Protein AF-0000000078273099 (afdb_homodimer)

Foldseek 3Di:
DDDPDDCPPDPPPPDPDDPDDDPPPPPPDPPQPPPPPPPVPDPPDCPPPPPPCPVPPVVVVVVVLVVLVVLLVVLVVVLVVLVVVADDPDDPLVVVCCVVQVWDKDDDFPAFKIWTWHDDDQKIKIKMWGLCQVVVVVVVVVVVVSSVVVVCVVVVVVPPDDPDDPDCPVVPPVVPLPFTKTWMKMWMDGPPDQKIWIFTWIDHPLDIDGPFIDIDGNVCCLLVDPDPSNVVVCVVDDRHDDLVPDDPVVNVVVVVVCVVSVNGSVVVVSVSVVSVSSVSVNVSVVSVVSSVVSVD/DDDDDDDDDDPPPPDPPPPDDDPPPPDPDPPPPPVPPCPVPPPDPDDPPPPVCPVVPVVVVVVVLVVLVVLLVVLVVVLVVLVVVADDPDDPLQVVCCVVQVWDKDDDFPAFKIWTWHDDDQKIKIKMWGLCQVVVVVVVVVVVVVVVVVVCVVVVVVPPDPPDDPDDPVPPPVCPLPFTKTWMKMWMDGPPDQKIWIFTWIDHPLRIDTPFIDIDGNVCCLCVDPDPSVVVVCVPDDRHDDLVPDDPVVNVVVVVVCVVSVNGSVVVVSVSVVSVSSVSVNVSVVSVVVSVVSVD

Nearest PDB structures (foldseek):
  1yqf-assembly2_E  TM=8.735E-01  e=5.473E-12  Leishmania major
  3jv1-assembly1_A  TM=8.418E-01  e=8.823E-12  Trypanosoma brucei
  1yqf-assembly1_B  TM=8.781E-01  e=2.652E-10  Leishmania major
  7pkq-assembly1_N  TM=7.919E-01  e=7.074E-09  Chlamydomonas reinhardtii
  4l9c-assembly1_A  TM=5.088E-01  e=1.321E+00  Homo sapiens

InterPro domains:
  IPR003428 Mitochondrial glycoprotein [PF02330] (75-294)
  IPR003428 Mitochondrial glycoprotein [PTHR10826] (38-294)
  IPR036561 Mitochondrial glycoprotein superfamily [G3DSA:3.10.280.10] (59-294)
  IPR036561 Mitochondrial glycoprotein superfamily [SSF54529] (67-294)

Sequence (592 aa):
MNPVARLVSKRVGLKPTVFSGIKNGFLAAPKSTMVASKWLKTPVSNANTSRNFSTSVVGLEGGKQKVEKELLRILKAEIEYEKEGLPVGEEEFITSFKEKTGFDIVDKVGENEVELVKLTGDEMIKVRFSINDIFDQQLQEEHTEKFEDYMEEEEGQNKQKQEQEEETTEQEEEEGMDNFDVNFVVTITKENSPITLYFDLIAEDGLIGFKRIMTFDKNKKTALQQSVEGEFARGTSYFGPVYGQLSEDLKDNIDEYLESRGIDSSLVYFIQDYIEFKEQNEYYSWLNNFKTFFSNMNPVARLVSKRVGLKPTVFSGIKNGFLAAPKSTMVASKWLKTPVSNANTSRNFSTSVVGLEGGKQKVEKELLRILKAEIEYEKEGLPVGEEEFITSFKEKTGFDIVDKVGENEVELVKLTGDEMIKVRFSINDIFDQQLQEEHTEKFEDYMEEEEGQNKQKQEQEEETTEQEEEEGMDNFDVNFVVTITKENSPITLYFDLIAEDGLIGFKRIMTFDKNKKTALQQSVEGEFARGTSYFGPVYGQLSEDLKDNIDEYLESRGIDSSLVYFIQDYIEFKEQNEYYSWLNNFKTFFSN

Structure (mmCIF, N/CA/C/O backbone):
data_AF-0000000078273099-model_v1
#
loop_
_entity.id
_entity.type
_entity.pdbx_description
1 polymer 'Mitochondrial acidic protein MAM33'
#
loop_
_atom_site.group_PDB
_atom_site.id
_atom_site.type_symbol
_atom_site.label_atom_id
_atom_site.label_alt_id
_atom_site.label_comp_id
_atom_site.label_asym_id
_atom_site.label_entity_id
_atom_site.label_seq_id
_atom_site.pdbx_PDB_ins_code
_atom_site.Cartn_x
_atom_site.Cartn_y
_atom_site.Cartn_z
_atom_site.occupancy
_atom_site.B_iso_or_equiv
_atom_site.auth_seq_id
_atom_site.auth_comp_id
_atom_site.auth_asym_id
_atom_site.auth_atom_id
_atom_site.pdbx_PDB_model_num
ATOM 1 N N . MET A 1 1 ? 59.156 -22.016 -41.938 1 21.97 1 MET A N 1
ATOM 2 C CA . MET A 1 1 ? 59.469 -20.625 -42.281 1 21.97 1 MET A CA 1
ATOM 3 C C . MET A 1 1 ? 58.219 -19.828 -42.531 1 21.97 1 MET A C 1
ATOM 5 O O . MET A 1 1 ? 58.281 -18.609 -42.781 1 21.97 1 MET A O 1
ATOM 9 N N . ASN A 1 2 ? 57 -20.422 -42.906 1 24.53 2 ASN A N 1
ATOM 10 C CA . ASN A 1 2 ? 56.125 -19.766 -43.844 1 24.53 2 ASN A CA 1
ATOM 11 C C . ASN A 1 2 ? 55.469 -18.516 -43.25 1 24.53 2 ASN A C 1
ATOM 13 O O . ASN A 1 2 ? 54.875 -18.562 -42.188 1 24.53 2 ASN A O 1
ATOM 17 N N . PRO A 1 3 ? 55.875 -17.297 -43.75 1 25.3 3 PRO A N 1
ATOM 18 C CA . PRO A 1 3 ? 55.594 -15.914 -43.344 1 25.3 3 PRO A CA 1
ATOM 19 C C . PRO A 1 3 ? 54.125 -15.547 -43.406 1 25.3 3 PRO A C 1
ATOM 21 O O . PRO A 1 3 ? 53.5 -15.758 -44.438 1 25.3 3 PRO A O 1
ATOM 24 N N . VAL A 1 4 ? 53.344 -15.883 -42.375 1 26.5 4 VAL A N 1
ATOM 25 C CA . VAL A 1 4 ? 51.906 -15.742 -42.25 1 26.5 4 VAL A CA 1
ATOM 26 C C . VAL A 1 4 ? 51.5 -14.305 -42.562 1 26.5 4 VAL A C 1
ATOM 28 O O . VAL A 1 4 ? 52.062 -13.352 -42.031 1 26.5 4 VAL A O 1
ATOM 31 N N . ALA A 1 5 ? 50.938 -14.125 -43.781 1 23.75 5 ALA A N 1
ATOM 32 C CA . ALA A 1 5 ? 50.5 -13.008 -44.594 1 23.75 5 ALA A CA 1
ATOM 33 C C . ALA A 1 5 ? 49.75 -11.969 -43.75 1 23.75 5 ALA A C 1
ATOM 35 O O . ALA A 1 5 ? 49.219 -12.297 -42.719 1 23.75 5 ALA A O 1
ATOM 36 N N . ARG A 1 6 ? 49.719 -10.625 -44.094 1 21.59 6 ARG A N 1
ATOM 37 C CA . ARG A 1 6 ? 49.75 -9.188 -43.844 1 21.59 6 ARG A CA 1
ATOM 38 C C . ARG A 1 6 ? 48.312 -8.656 -43.625 1 21.59 6 ARG A C 1
ATOM 40 O O . ARG A 1 6 ? 48.156 -7.473 -43.312 1 21.59 6 ARG A O 1
ATOM 47 N N . LEU A 1 7 ? 47.188 -9.453 -43.875 1 22.88 7 LEU A N 1
ATOM 48 C CA . LEU A 1 7 ? 46.125 -8.648 -44.469 1 22.88 7 LEU A CA 1
ATOM 49 C C . LEU A 1 7 ? 45.594 -7.602 -43.5 1 22.88 7 LEU A C 1
ATOM 51 O O . LEU A 1 7 ? 45.094 -7.949 -42.438 1 22.88 7 LEU A O 1
ATOM 55 N N . VAL A 1 8 ? 46.156 -6.367 -43.406 1 21.7 8 VAL A N 1
ATOM 56 C CA . VAL A 1 8 ? 45.969 -5.188 -42.594 1 21.7 8 VAL A CA 1
ATOM 57 C C . VAL A 1 8 ? 44.562 -4.605 -42.844 1 21.7 8 VAL A C 1
ATOM 59 O O . VAL A 1 8 ? 44.312 -4.082 -43.906 1 21.7 8 VAL A O 1
ATOM 62 N N . SER A 1 9 ? 43.531 -5.426 -42.75 1 19.56 9 SER A N 1
ATOM 63 C CA . SER A 1 9 ? 42.219 -4.91 -43.188 1 19.56 9 SER A CA 1
ATOM 64 C C . SER A 1 9 ? 41.906 -3.582 -42.5 1 19.56 9 SER A C 1
ATOM 66 O O . SER A 1 9 ? 42.156 -3.414 -41.312 1 19.56 9 SER A O 1
ATOM 68 N N . LYS A 1 10 ? 41.938 -2.484 -43.281 1 20.89 10 LYS A N 1
ATOM 69 C CA . LYS A 1 10 ? 41.688 -1.061 -43.094 1 20.89 10 LYS A CA 1
ATOM 70 C C . LYS A 1 10 ? 40.344 -0.831 -42.406 1 20.89 10 LYS A C 1
ATOM 72 O O . LYS A 1 10 ? 39.312 -1.364 -42.844 1 20.89 10 LYS A O 1
ATOM 77 N N . ARG A 1 11 ? 40.281 -0.526 -41.094 1 20.67 11 ARG A N 1
ATOM 78 C CA . ARG A 1 11 ? 39.25 -0.231 -40.094 1 20.67 11 ARG A CA 1
ATOM 79 C C . ARG A 1 11 ? 38.344 0.905 -40.594 1 20.67 11 ARG A C 1
ATOM 81 O O . ARG A 1 11 ? 38.781 2.041 -40.75 1 20.67 11 ARG A O 1
ATOM 88 N N . VAL A 1 12 ? 37.594 0.647 -41.688 1 22.41 12 VAL A N 1
ATOM 89 C CA . VAL A 1 12 ? 36.688 1.668 -42.25 1 22.41 12 VAL A CA 1
ATOM 90 C C . VAL A 1 12 ? 35.875 2.307 -41.125 1 22.41 12 VAL A C 1
ATOM 92 O O . VAL A 1 12 ? 35.344 1.607 -40.281 1 22.41 12 VAL A O 1
ATOM 95 N N . GLY A 1 13 ? 36.094 3.57 -40.75 1 22.09 13 GLY A N 1
ATOM 96 C CA . GLY A 1 13 ? 35.688 4.59 -39.812 1 22.09 13 GLY A CA 1
ATOM 97 C C . GLY A 1 13 ? 34.219 4.902 -39.844 1 22.09 13 GLY A C 1
ATOM 98 O O . GLY A 1 13 ? 33.812 5.973 -40.281 1 22.09 13 GLY A O 1
ATOM 99 N N . LEU A 1 14 ? 33.312 3.875 -40 1 20.95 14 LEU A N 1
ATOM 100 C CA . LEU A 1 14 ? 31.953 4.285 -40.312 1 20.95 14 LEU A CA 1
ATOM 101 C C . LEU A 1 14 ? 31.391 5.195 -39.219 1 20.95 14 LEU A C 1
ATOM 103 O O . LEU A 1 14 ? 31.562 4.91 -38.031 1 20.95 14 LEU A O 1
ATOM 107 N N . LYS A 1 15 ? 31.078 6.477 -39.594 1 22.2 15 LYS A N 1
ATOM 108 C CA . LYS A 1 15 ? 30.625 7.676 -38.906 1 22.2 15 LYS A CA 1
ATOM 109 C C . LYS A 1 15 ? 29.281 7.438 -38.219 1 22.2 15 LYS A C 1
ATOM 111 O O . LYS A 1 15 ? 28.297 7.066 -38.844 1 22.2 15 LYS A O 1
ATOM 116 N N . PRO A 1 16 ? 29.219 6.906 -36.938 1 21.77 16 PRO A N 1
ATOM 117 C CA . PRO A 1 16 ? 27.906 6.555 -36.375 1 21.77 16 PRO A CA 1
ATOM 118 C C . PRO A 1 16 ? 26.953 7.746 -36.312 1 21.77 16 PRO A C 1
ATOM 120 O O . PRO A 1 16 ? 27.391 8.875 -36.094 1 21.77 16 PRO A O 1
ATOM 123 N N . THR A 1 17 ? 25.906 7.785 -37.219 1 21.72 17 THR A N 1
ATOM 124 C CA . THR A 1 17 ? 24.812 8.75 -37.344 1 21.72 17 THR A CA 1
ATOM 125 C C . THR A 1 17 ? 24.125 8.961 -36 1 21.72 17 THR A C 1
ATOM 127 O O . THR A 1 17 ? 23.906 8.008 -35.25 1 21.72 17 THR A O 1
ATOM 130 N N . VAL A 1 18 ? 24.094 10.195 -35.469 1 21.73 18 VAL A N 1
ATOM 131 C CA . VAL A 1 18 ? 23.703 10.914 -34.25 1 21.73 18 VAL A CA 1
ATOM 132 C C . VAL A 1 18 ? 22.203 10.758 -34 1 21.73 18 VAL A C 1
ATOM 134 O O . VAL A 1 18 ? 21.391 10.992 -34.906 1 21.73 18 VAL A O 1
ATOM 137 N N . PHE A 1 19 ? 21.812 9.633 -33.25 1 20.78 19 PHE A N 1
ATOM 138 C CA . PHE A 1 19 ? 20.469 9.273 -32.812 1 20.78 19 PHE A CA 1
ATOM 139 C C . PHE A 1 19 ? 19.781 10.438 -32.125 1 20.78 19 PHE A C 1
ATOM 141 O O . PHE A 1 19 ? 20.375 11.086 -31.266 1 20.78 19 PHE A O 1
ATOM 148 N N . SER A 1 20 ? 18.688 10.984 -32.781 1 21.28 20 SER A N 1
ATOM 149 C CA . SER A 1 20 ? 17.75 12.094 -32.562 1 21.28 20 SER A CA 1
ATOM 150 C C . SER A 1 20 ? 17.125 12.016 -31.172 1 21.28 20 SER A C 1
ATOM 152 O O . SER A 1 20 ? 17.047 10.938 -30.578 1 21.28 20 SER A O 1
ATOM 154 N N . GLY A 1 21 ? 16.984 13.188 -30.422 1 21.17 21 GLY A N 1
ATOM 155 C CA . GLY A 1 21 ? 16.625 13.781 -29.156 1 21.17 21 GLY A CA 1
ATOM 156 C C . GLY A 1 21 ? 15.203 13.469 -28.719 1 21.17 21 GLY A C 1
ATOM 157 O O . GLY A 1 21 ? 14.258 13.703 -29.469 1 21.17 21 GLY A O 1
ATOM 158 N N . ILE A 1 22 ? 15.016 12.305 -28.062 1 20.55 22 ILE A N 1
ATOM 159 C CA . ILE A 1 22 ? 13.75 11.828 -27.516 1 20.55 22 ILE A CA 1
ATOM 160 C C . ILE A 1 22 ? 13.125 12.906 -26.641 1 20.55 22 ILE A C 1
ATOM 162 O O . ILE A 1 22 ? 13.734 13.352 -25.656 1 20.55 22 ILE A O 1
ATOM 166 N N . LYS A 1 23 ? 12.164 13.711 -27.156 1 21.05 23 LYS A N 1
ATOM 167 C CA . LYS A 1 23 ? 11.344 14.766 -26.562 1 21.05 23 LYS A CA 1
ATOM 168 C C . LYS A 1 23 ? 10.586 14.25 -25.344 1 21.05 23 LYS A C 1
ATOM 170 O O . LYS A 1 23 ? 10.039 13.148 -25.375 1 21.05 23 LYS A O 1
ATOM 175 N N . ASN A 1 24 ? 11.086 14.594 -24.141 1 21.89 24 ASN A N 1
ATOM 176 C CA . ASN A 1 24 ? 10.555 14.438 -22.781 1 21.89 24 ASN A CA 1
ATOM 177 C C . ASN A 1 24 ? 9.086 14.836 -22.719 1 21.89 24 ASN A C 1
ATOM 179 O O . ASN A 1 24 ? 8.742 16 -22.906 1 21.89 24 ASN A O 1
ATOM 183 N N . GLY A 1 25 ? 8.203 14.125 -23.406 1 21.41 25 GLY A N 1
ATOM 184 C CA . GLY A 1 25 ? 6.797 14.484 -23.328 1 21.41 25 GLY A CA 1
ATOM 185 C C . GLY A 1 25 ? 6.293 14.633 -21.906 1 21.41 25 GLY A C 1
ATOM 186 O O . GLY A 1 25 ? 6.395 13.695 -21.109 1 21.41 25 GLY A O 1
ATOM 187 N N . PHE A 1 26 ? 6.543 15.773 -21.297 1 22.8 26 PHE A N 1
ATOM 188 C CA . PHE A 1 26 ? 6.062 16.203 -19.984 1 22.8 26 PHE A CA 1
ATOM 189 C C . PHE A 1 26 ? 4.559 15.992 -19.859 1 22.8 26 PHE A C 1
ATOM 191 O O . PHE A 1 26 ? 3.773 16.594 -20.594 1 22.8 26 PHE A O 1
ATOM 198 N N . LEU A 1 27 ? 4.219 14.719 -19.781 1 23.83 27 LEU A N 1
ATOM 199 C CA . LEU A 1 27 ? 2.801 14.461 -19.562 1 23.83 27 LEU A CA 1
ATOM 200 C C . LEU A 1 27 ? 2.252 15.312 -18.422 1 23.83 27 LEU A C 1
ATOM 202 O O . LEU A 1 27 ? 2.811 15.328 -17.328 1 23.83 27 LEU A O 1
ATOM 206 N N . ALA A 1 28 ? 1.707 16.484 -18.719 1 24.92 28 ALA A N 1
ATOM 207 C CA . ALA A 1 28 ? 0.982 17.469 -17.922 1 24.92 28 ALA A CA 1
ATOM 208 C C . ALA A 1 28 ? -0.028 16.812 -17 1 24.92 28 ALA A C 1
ATOM 210 O O . ALA A 1 28 ? -0.737 15.883 -17.406 1 24.92 28 ALA A O 1
ATOM 211 N N . ALA A 1 29 ? 0.306 16.844 -15.695 1 25.33 29 ALA A N 1
ATOM 212 C CA . ALA A 1 29 ? -0.503 16.359 -14.578 1 25.33 29 ALA A CA 1
ATOM 213 C C . ALA A 1 29 ? -1.966 16.766 -14.742 1 25.33 29 ALA A C 1
ATOM 215 O O . ALA A 1 29 ? -2.266 17.922 -15.07 1 25.33 29 ALA A O 1
ATOM 216 N N . PRO A 1 30 ? -2.775 15.805 -15.086 1 23.72 30 PRO A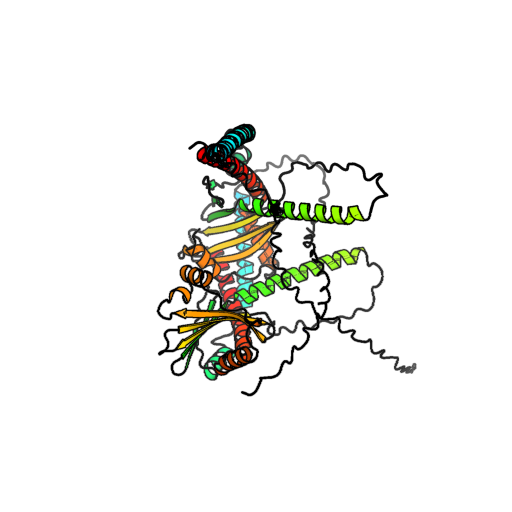 N 1
ATOM 217 C CA . PRO A 1 30 ? -4.199 16.062 -15.312 1 23.72 30 PRO A CA 1
ATOM 218 C C . PRO A 1 30 ? -4.84 16.875 -14.195 1 23.72 30 PRO A C 1
ATOM 220 O O . PRO A 1 30 ? -4.527 16.672 -13.016 1 23.72 30 PRO A O 1
ATOM 223 N N . LYS A 1 31 ? -4.957 18.156 -14.477 1 26.95 31 LYS A N 1
ATOM 224 C CA . LYS A 1 31 ? -5.707 19.109 -13.648 1 26.95 31 LYS A CA 1
ATOM 225 C C . LYS A 1 31 ? -7.039 18.516 -13.203 1 26.95 31 LYS A C 1
ATOM 227 O O . LYS A 1 31 ? -7.844 18.078 -14.039 1 26.95 31 LYS A O 1
ATOM 232 N N . SER A 1 32 ? -7.043 17.75 -12.117 1 25.14 32 SER A N 1
ATOM 233 C CA . SER A 1 32 ? -8.25 17.234 -11.484 1 25.14 32 SER A CA 1
ATOM 234 C C . SER A 1 32 ? -9.328 18.312 -11.391 1 25.14 32 SER A C 1
ATOM 236 O O . SER A 1 32 ? -9.078 19.406 -10.891 1 25.14 32 SER A O 1
ATOM 238 N N . THR A 1 33 ? -10.062 18.406 -12.461 1 26.09 33 THR A N 1
ATOM 239 C CA . THR A 1 33 ? -11.219 19.297 -12.539 1 26.09 33 THR A CA 1
ATOM 240 C C . THR A 1 33 ? -12.102 19.156 -11.305 1 26.09 33 THR A C 1
ATOM 242 O O . THR A 1 33 ? -12.617 18.062 -11.031 1 26.09 33 THR A O 1
ATOM 245 N N . MET A 1 34 ? -11.703 19.75 -10.219 1 25.33 34 MET A N 1
ATOM 246 C CA . MET A 1 34 ? -12.57 19.875 -9.055 1 25.33 34 MET A CA 1
ATOM 247 C C . MET A 1 34 ? -13.93 20.453 -9.445 1 25.33 34 MET A C 1
ATOM 249 O O . MET A 1 34 ? -14.008 21.516 -10.055 1 25.33 34 MET A O 1
ATOM 253 N N . VAL A 1 35 ? -14.812 19.578 -9.875 1 25.06 35 VAL A N 1
ATOM 254 C CA . VAL A 1 35 ? -16.188 19.984 -10.117 1 25.06 35 VAL A CA 1
ATOM 255 C C . VAL A 1 35 ? -16.734 20.734 -8.906 1 25.06 35 VAL A C 1
ATOM 257 O O . VAL A 1 35 ? -16.828 20.172 -7.816 1 25.06 35 VAL A O 1
ATOM 260 N N . ALA A 1 36 ? -16.344 21.953 -8.719 1 27.55 36 ALA A N 1
ATOM 261 C CA . ALA A 1 36 ? -16.953 22.812 -7.695 1 27.55 36 ALA A CA 1
ATOM 262 C C . ALA A 1 36 ? -18.469 22.859 -7.848 1 27.55 36 ALA A C 1
ATOM 264 O O . ALA A 1 36 ? -18.984 23.234 -8.898 1 27.55 36 ALA A O 1
ATOM 265 N N . SER A 1 37 ? -19.172 21.812 -7.266 1 23.47 37 SER A N 1
ATOM 266 C CA . SER A 1 37 ? -20.625 21.953 -7.223 1 23.47 37 SER A CA 1
ATOM 267 C C . SER A 1 37 ? -21.047 23.297 -6.656 1 23.47 37 SER A C 1
ATOM 269 O O . SER A 1 37 ? -20.531 23.719 -5.617 1 23.47 37 SER A O 1
ATOM 271 N N . LYS A 1 38 ? -21.391 24.219 -7.504 1 28.34 38 LYS A N 1
ATOM 272 C CA . LYS A 1 38 ? -21.922 25.562 -7.301 1 28.34 38 LYS A CA 1
ATOM 273 C C . LYS A 1 38 ? -23.172 25.531 -6.418 1 28.34 38 LYS A C 1
ATOM 275 O O . LYS A 1 38 ? -24.25 25.141 -6.875 1 28.34 38 LYS A O 1
ATOM 280 N N . TRP A 1 39 ? -23.109 25.016 -5.133 1 22.95 39 TRP A N 1
ATOM 281 C CA . TRP A 1 39 ? -24.312 25.234 -4.34 1 22.95 39 TRP A CA 1
ATOM 282 C C . TRP A 1 39 ? -24.609 26.719 -4.191 1 22.95 39 TRP A C 1
ATOM 284 O O . TRP A 1 39 ? -23.859 27.438 -3.529 1 22.95 39 TRP A O 1
ATOM 294 N N . LEU A 1 40 ? -24.891 27.391 -5.246 1 25.02 40 LEU A N 1
ATOM 295 C CA . LEU A 1 40 ? -25.297 28.797 -5.172 1 25.02 40 LEU A CA 1
ATOM 296 C C . LEU A 1 40 ? -26.516 28.969 -4.254 1 25.02 40 LEU A C 1
ATOM 298 O O . LEU A 1 40 ? -27.625 28.578 -4.609 1 25.02 40 LEU A O 1
ATOM 302 N N . LYS A 1 41 ? -26.469 28.625 -3.029 1 25.06 41 LYS A N 1
ATOM 303 C CA . LYS A 1 41 ? -27.656 28.938 -2.232 1 25.06 41 LYS A CA 1
ATOM 304 C C . LYS A 1 41 ? -27.953 30.438 -2.236 1 25.06 41 LYS A C 1
ATOM 306 O O . LYS A 1 41 ? -27.031 31.25 -2.209 1 25.06 41 LYS A O 1
ATOM 311 N N . THR A 1 42 ? -29.016 30.734 -2.85 1 28.06 42 THR A N 1
ATOM 312 C CA . THR A 1 42 ? -29.672 32.062 -2.814 1 28.06 42 THR A CA 1
ATOM 313 C C . THR A 1 42 ? -29.859 32.531 -1.376 1 28.06 42 THR A C 1
ATOM 315 O O . THR A 1 42 ? -30.25 31.734 -0.509 1 28.06 42 THR A O 1
ATOM 318 N N . PRO A 1 43 ? -29.344 33.688 -0.991 1 28.39 43 PRO A N 1
ATOM 319 C CA . PRO A 1 43 ? -29.359 34.281 0.348 1 28.39 43 PRO A CA 1
ATOM 320 C C . PRO A 1 43 ? -30.766 34.531 0.876 1 28.39 43 PRO A C 1
ATOM 322 O O . PRO A 1 43 ? -31.516 35.312 0.285 1 28.39 43 PRO A O 1
ATOM 325 N N . VAL A 1 44 ? -31.656 33.5 1.091 1 28.27 44 VAL A N 1
ATOM 326 C CA . VAL A 1 44 ? -32.938 33.938 1.618 1 28.27 44 VAL A CA 1
ATOM 327 C C . VAL A 1 44 ? -32.75 34.844 2.842 1 28.27 44 VAL A C 1
ATOM 329 O O . VAL A 1 44 ? -31.703 34.75 3.512 1 28.27 44 VAL A O 1
ATOM 332 N N . SER A 1 45 ? -33.781 35.688 3.111 1 28.62 45 SER A N 1
ATOM 333 C CA . SER A 1 45 ? -34.062 36.812 4.02 1 28.62 45 SER A CA 1
ATOM 334 C C . SER A 1 45 ? -33.969 36.375 5.477 1 28.62 45 SER A C 1
ATOM 336 O O . SER A 1 45 ? -34.219 35.219 5.805 1 28.62 45 SER A O 1
ATOM 338 N N . ASN A 1 46 ? -33.281 37.219 6.27 1 27.23 46 ASN A N 1
ATOM 339 C CA . ASN A 1 46 ? -32.688 37.188 7.602 1 27.23 46 ASN A CA 1
ATOM 340 C C . ASN A 1 46 ? -33.781 37.125 8.688 1 27.23 46 ASN A C 1
ATOM 342 O O . ASN A 1 46 ? -34.25 38.156 9.141 1 27.23 46 ASN A O 1
ATOM 346 N N . ALA A 1 47 ? -35.062 36.594 8.516 1 31.12 47 ALA A N 1
ATOM 347 C CA . ALA A 1 47 ? -35.875 36.719 9.719 1 31.12 47 ALA A CA 1
ATOM 348 C C . ALA A 1 47 ? -35.156 36.188 10.945 1 31.12 47 ALA A C 1
ATOM 350 O O . ALA A 1 47 ? -34.469 35.156 10.859 1 31.12 47 ALA A O 1
ATOM 351 N N . ASN A 1 48 ? -34.906 37.062 11.945 1 29.59 48 ASN A N 1
ATOM 352 C CA . ASN A 1 48 ? -34.188 37.031 13.211 1 29.59 48 ASN A CA 1
ATOM 353 C C . ASN A 1 48 ? -34.656 35.906 14.109 1 29.59 48 ASN A C 1
ATOM 355 O O . ASN A 1 48 ? -35.531 36.094 14.961 1 29.59 48 ASN A O 1
ATOM 359 N N . THR A 1 49 ? -35.406 34.875 13.648 1 32.16 49 THR A N 1
ATOM 360 C CA . THR A 1 49 ? -35.844 34.031 14.758 1 32.16 49 THR A CA 1
ATOM 361 C C . THR A 1 49 ? -34.625 33.5 15.531 1 32.16 49 THR A C 1
ATOM 363 O O . THR A 1 49 ? -33.656 33.031 14.93 1 32.16 49 THR A O 1
ATOM 366 N N . SER A 1 50 ? -34.469 34 16.734 1 33.47 50 SER A N 1
ATOM 367 C CA . SER A 1 50 ? -33.5 33.531 17.703 1 33.47 50 SER A CA 1
ATOM 368 C C . SER A 1 50 ? -33.562 32 17.828 1 33.47 50 SER A C 1
ATOM 370 O O . SER A 1 50 ? -34.5 31.438 18.359 1 33.47 50 SER A O 1
ATOM 372 N N . ARG A 1 51 ? -33.469 31.344 16.703 1 34.44 51 ARG A N 1
ATOM 373 C CA . ARG A 1 51 ? -33.406 29.891 16.906 1 34.44 51 ARG A CA 1
ATOM 374 C C . ARG A 1 51 ? -32.312 29.516 17.891 1 34.44 51 ARG A C 1
ATOM 376 O O . ARG A 1 51 ? -31.156 29.875 17.703 1 34.44 51 ARG A O 1
ATOM 383 N N . ASN A 1 52 ? -32.719 29.453 19.156 1 34.03 52 ASN A N 1
ATOM 384 C CA . ASN A 1 52 ? -31.891 28.781 20.141 1 34.03 52 ASN A CA 1
ATOM 385 C C . ASN A 1 52 ? -31.219 27.531 19.562 1 34.03 52 ASN A C 1
ATOM 387 O O . ASN A 1 52 ? -31.891 26.625 19.094 1 34.03 52 ASN A O 1
ATOM 391 N N . PHE A 1 53 ? -30.125 27.781 18.906 1 35.72 53 PHE A N 1
ATOM 392 C CA . PHE A 1 53 ? -29.297 26.672 18.453 1 35.72 53 PHE A CA 1
ATOM 393 C C . PHE A 1 53 ? -28.953 25.734 19.594 1 35.72 53 PHE A C 1
ATOM 395 O O . PHE A 1 53 ? -28.031 25.984 20.375 1 35.72 53 PHE A O 1
ATOM 402 N N . SER A 1 54 ? -29.938 25.297 20.391 1 35 54 SER A N 1
ATOM 403 C CA . SER A 1 54 ? -29.531 24.141 21.172 1 35 54 SER A CA 1
ATOM 404 C C . SER A 1 54 ? -28.781 23.125 20.312 1 35 54 SER A C 1
ATOM 406 O O . SER A 1 54 ? -29.359 22.531 19.406 1 35 54 SER A O 1
ATOM 408 N N . THR A 1 55 ? -27.656 23.391 19.906 1 38.25 55 THR A N 1
ATOM 409 C CA . THR A 1 55 ? -26.797 22.406 19.234 1 38.25 55 THR A CA 1
ATOM 410 C C . THR A 1 55 ? -26.812 21.078 19.984 1 38.25 55 THR A C 1
ATOM 412 O O . THR A 1 55 ? -26.156 20.922 21.016 1 38.25 55 THR A O 1
ATOM 415 N N . SER A 1 56 ? -27.984 20.484 20.328 1 37.03 56 SER A N 1
ATOM 416 C CA . SER A 1 56 ? -28.156 19.266 21.094 1 37.03 56 SER A CA 1
ATOM 417 C C . SER A 1 56 ? -27.188 18.188 20.641 1 37.03 56 SER A C 1
ATOM 419 O O . SER A 1 56 ? -27.109 17.891 19.438 1 37.03 56 SER A O 1
ATOM 421 N N . VAL A 1 57 ? -26.172 17.906 21.344 1 42.81 57 VAL A N 1
ATOM 422 C CA . VAL A 1 57 ? -25.375 16.688 21.359 1 42.81 57 VAL A CA 1
ATOM 423 C C . VAL A 1 57 ? -26.234 15.484 21 1 42.81 57 VAL A C 1
ATOM 425 O O . VAL A 1 57 ? -25.75 14.5 20.453 1 42.81 57 VAL A O 1
ATOM 428 N N . VAL A 1 58 ? -27.5 15.508 21.359 1 43.31 58 VAL A N 1
ATOM 429 C CA . VAL A 1 58 ? -28.484 14.477 21.062 1 43.31 58 VAL A CA 1
ATOM 430 C C . VAL A 1 58 ? -28.688 14.375 19.547 1 43.31 58 VAL A C 1
ATOM 432 O O . VAL A 1 58 ? -28.859 13.281 19 1 43.31 58 VAL A O 1
ATOM 435 N N . GLY A 1 59 ? -28.594 15.414 18.812 1 45.09 59 GLY A N 1
ATOM 436 C CA . GLY A 1 59 ? -28.781 15.492 17.375 1 45.09 59 GLY A CA 1
ATOM 437 C C . GLY A 1 59 ? -27.625 14.867 16.609 1 45.09 59 GLY A C 1
ATOM 438 O O . GLY A 1 59 ? -27.844 14.25 15.555 1 45.09 59 GLY A O 1
ATOM 439 N N . LEU A 1 60 ? -26.375 15.125 17.094 1 51.81 60 LEU A N 1
ATOM 440 C CA . LEU A 1 60 ? -25.188 14.547 16.484 1 51.81 60 LEU A CA 1
ATOM 441 C C . LEU A 1 60 ? -25.172 13.031 16.641 1 51.81 60 LEU A C 1
ATOM 443 O O . LEU A 1 60 ? -24.844 12.305 15.703 1 51.81 60 LEU A O 1
ATOM 447 N N . GLU A 1 61 ? -25.562 12.562 17.922 1 57.88 61 GLU A N 1
ATOM 448 C CA . GLU A 1 61 ? -25.641 11.125 18.156 1 57.88 61 GLU A CA 1
ATOM 449 C C . GLU A 1 61 ? -26.766 10.5 17.344 1 57.88 61 GLU A C 1
ATOM 451 O O . GLU A 1 61 ? -26.609 9.391 16.812 1 57.88 61 GLU A O 1
ATOM 456 N N . GLY A 1 62 ? -27.859 11.258 17.234 1 60 62 GLY A N 1
ATOM 457 C CA . GLY A 1 62 ? -28.953 10.797 16.406 1 60 62 GLY A CA 1
ATOM 458 C C . GLY A 1 62 ? -28.594 10.695 14.93 1 60 62 GLY A C 1
ATOM 459 O O . GLY A 1 62 ? -29.016 9.766 14.242 1 60 62 GLY A O 1
ATOM 460 N N . GLY A 1 63 ? -27.781 11.586 14.5 1 71.5 63 GLY A N 1
ATOM 461 C CA . GLY A 1 63 ? -27.312 11.586 13.125 1 71.5 63 GLY A CA 1
ATOM 462 C C . GLY A 1 63 ? -26.344 10.445 12.828 1 71.5 63 GLY A C 1
ATOM 463 O O . GLY A 1 63 ? -26.469 9.789 11.797 1 71.5 63 GLY A O 1
ATOM 464 N N . LYS A 1 64 ? -25.609 10.125 13.875 1 80.12 64 LYS A N 1
ATOM 465 C CA . LYS A 1 64 ? -24.672 9.016 13.727 1 80.12 64 LYS A CA 1
ATOM 466 C C . LYS A 1 64 ? -25.406 7.68 13.625 1 80.12 64 LYS A C 1
ATOM 468 O O . LYS A 1 64 ? -25.078 6.848 12.781 1 80.12 64 LYS A O 1
ATOM 473 N N . GLN A 1 65 ? -26.406 7.625 14.453 1 84.38 65 GLN A N 1
ATOM 474 C CA . GLN A 1 65 ? -27.156 6.375 14.453 1 84.38 65 GLN A CA 1
ATOM 475 C C . GLN A 1 65 ? -27.922 6.184 13.148 1 84.38 65 GLN A C 1
ATOM 477 O O . GLN A 1 65 ? -28.031 5.066 12.648 1 84.38 65 GLN A O 1
ATOM 482 N N . LYS A 1 66 ? -28.422 7.277 12.648 1 88.19 66 LYS A N 1
ATOM 483 C CA . LYS A 1 66 ? -29.156 7.207 11.391 1 88.19 66 LYS A CA 1
ATOM 484 C C . LYS A 1 66 ? -28.25 6.766 10.242 1 88.19 66 LYS A C 1
ATOM 486 O O . LYS A 1 66 ? -28.641 5.938 9.422 1 88.19 66 LYS A O 1
ATOM 491 N N . VAL A 1 67 ? -27.078 7.305 10.219 1 89.88 67 VAL A N 1
ATOM 492 C CA . VAL A 1 67 ? -26.141 6.973 9.164 1 89.88 67 VAL A CA 1
ATOM 493 C C . VAL A 1 67 ? -25.75 5.5 9.258 1 89.88 67 VAL A C 1
ATOM 495 O O . VAL A 1 67 ? -25.688 4.801 8.242 1 89.88 67 VAL A O 1
ATOM 498 N N . GLU A 1 68 ? -25.578 4.973 10.422 1 92.5 68 GLU A N 1
ATOM 499 C CA . GLU A 1 68 ? -25.188 3.584 10.625 1 92.5 68 GLU A CA 1
ATOM 500 C C . GLU A 1 68 ? -26.297 2.627 10.219 1 92.5 68 GLU A C 1
ATOM 502 O O . GLU A 1 68 ? -26.047 1.575 9.625 1 92.5 68 GLU A O 1
ATOM 507 N N . LYS A 1 69 ? -27.531 3.035 10.562 1 93.19 69 LYS A N 1
ATOM 508 C CA . LYS A 1 69 ? -28.672 2.205 10.188 1 93.19 69 LYS A CA 1
ATOM 509 C C . LYS A 1 69 ? -28.812 2.115 8.664 1 93.19 69 LYS A C 1
ATOM 511 O O . LYS A 1 69 ? -29.094 1.043 8.125 1 93.19 69 LYS A O 1
ATOM 516 N N . GLU A 1 70 ? -28.609 3.236 8.062 1 94.06 70 GLU A N 1
ATOM 517 C CA . GLU A 1 70 ? -28.688 3.26 6.605 1 94.06 70 GLU A CA 1
ATOM 518 C C . GLU A 1 70 ? -27.562 2.436 5.977 1 94.06 70 GLU A C 1
ATOM 520 O O . GLU A 1 70 ? -27.797 1.711 5.004 1 94.06 70 GLU A O 1
ATOM 525 N N . LEU A 1 71 ? -26.406 2.564 6.48 1 95 71 LEU A N 1
ATOM 526 C CA . LEU A 1 71 ? -25.266 1.793 5.996 1 95 71 LEU A CA 1
ATOM 527 C C . LEU A 1 71 ? -25.531 0.297 6.141 1 95 71 LEU A C 1
ATOM 529 O O . LEU A 1 71 ? -25.234 -0.477 5.223 1 95 71 LEU A O 1
ATOM 533 N N . LEU A 1 72 ? -26.125 -0.061 7.254 1 96 72 LEU A N 1
ATOM 534 C CA . LEU A 1 72 ? -26.438 -1.466 7.496 1 96 72 LEU A CA 1
ATOM 535 C C . LEU A 1 72 ? -27.438 -1.979 6.469 1 96 72 LEU A C 1
ATOM 537 O O . LEU A 1 72 ? -27.297 -3.094 5.961 1 96 72 LEU A O 1
ATOM 541 N N . ARG A 1 73 ? -28.406 -1.162 6.227 1 96.44 73 ARG A N 1
ATOM 542 C CA . ARG A 1 73 ? -29.422 -1.538 5.242 1 96.44 73 ARG A CA 1
ATOM 543 C C . ARG A 1 73 ? -28.781 -1.761 3.871 1 96.44 73 ARG A C 1
ATOM 545 O O . ARG A 1 73 ? -29.062 -2.764 3.209 1 96.44 73 ARG A O 1
ATOM 552 N N . ILE A 1 74 ? -27.969 -0.866 3.449 1 96.56 74 ILE A N 1
ATOM 553 C CA . ILE A 1 74 ? -27.312 -0.931 2.145 1 96.56 74 ILE A CA 1
ATOM 554 C C . ILE A 1 74 ? -26.422 -2.16 2.08 1 96.56 74 ILE A C 1
ATOM 556 O O . ILE A 1 74 ? -26.406 -2.877 1.076 1 96.56 74 ILE A O 1
ATOM 560 N N . LEU A 1 75 ? -25.656 -2.398 3.127 1 96.94 75 LEU A N 1
ATOM 561 C CA . LEU A 1 75 ? -24.734 -3.525 3.176 1 96.94 75 LEU A CA 1
ATOM 562 C C . LEU A 1 75 ? -25.484 -4.852 3.1 1 96.94 75 LEU A C 1
ATOM 564 O O . LEU A 1 75 ? -25.062 -5.773 2.398 1 96.94 75 LEU A O 1
ATOM 568 N N . LYS A 1 76 ? -26.609 -4.945 3.797 1 96.88 76 LYS A N 1
ATOM 569 C CA . LYS A 1 76 ? -27.422 -6.164 3.746 1 96.88 76 LYS A CA 1
ATOM 570 C C . LYS A 1 76 ? -27.906 -6.441 2.328 1 96.88 76 LYS A C 1
ATOM 572 O O . LYS A 1 76 ? -27.859 -7.582 1.861 1 96.88 76 LYS A O 1
ATOM 577 N N . ALA A 1 77 ? -28.344 -5.406 1.702 1 95.88 77 ALA A N 1
ATOM 578 C CA . ALA A 1 77 ? -28.797 -5.551 0.324 1 95.88 77 ALA A CA 1
ATOM 579 C C . ALA A 1 77 ? -27.672 -5.992 -0.592 1 95.88 77 ALA A C 1
ATOM 581 O O . ALA A 1 77 ? -27.844 -6.871 -1.44 1 95.88 77 ALA A O 1
ATOM 582 N N . GLU A 1 78 ? -26.469 -5.316 -0.473 1 94.94 78 GLU A N 1
ATOM 583 C CA . GLU A 1 78 ? -25.297 -5.652 -1.296 1 94.94 78 GLU A CA 1
ATOM 584 C C . GLU A 1 78 ? -24.859 -7.09 -1.06 1 94.94 78 GLU A C 1
ATOM 586 O O . GLU A 1 78 ? -24.516 -7.805 -2.006 1 94.94 78 GLU A O 1
ATOM 591 N N . ILE A 1 79 ? -24.891 -7.527 0.152 1 96.81 79 ILE A N 1
ATOM 592 C CA . ILE A 1 79 ? -24.469 -8.875 0.517 1 96.81 79 ILE A CA 1
ATOM 593 C C . ILE A 1 79 ? -25.406 -9.898 -0.127 1 96.81 79 ILE A C 1
ATOM 595 O O . ILE A 1 79 ? -24.953 -10.914 -0.659 1 96.81 79 ILE A O 1
ATOM 599 N N . GLU A 1 80 ? -26.672 -9.641 -0.053 1 95.88 80 GLU A N 1
ATOM 600 C CA . GLU A 1 80 ? -27.641 -10.539 -0.663 1 95.88 80 GLU A CA 1
ATOM 601 C C . GLU A 1 80 ? -27.438 -10.641 -2.172 1 95.88 80 GLU A C 1
ATOM 603 O O . GLU A 1 80 ? -27.484 -11.734 -2.74 1 95.88 80 GLU A O 1
ATOM 608 N N . TYR A 1 81 ? -27.203 -9.555 -2.746 1 92.62 81 TYR A N 1
ATOM 609 C CA . TYR A 1 81 ? -26.953 -9.508 -4.184 1 92.62 81 TYR A CA 1
ATOM 610 C C . TYR A 1 81 ? -25.703 -10.312 -4.547 1 92.62 81 TYR A C 1
ATOM 612 O O . TYR A 1 81 ? -25.734 -11.109 -5.488 1 92.62 81 TYR A O 1
ATOM 620 N N . GLU A 1 82 ? -24.578 -10.086 -3.873 1 92.38 82 GLU A N 1
ATOM 621 C CA . GLU A 1 82 ? -23.312 -10.758 -4.152 1 92.38 82 GLU A CA 1
ATOM 622 C C . GLU A 1 82 ? -23.406 -12.258 -3.879 1 92.38 82 GLU A C 1
ATOM 624 O O . GLU A 1 82 ? -22.797 -13.062 -4.582 1 92.38 82 GLU A O 1
ATOM 629 N N . LYS A 1 83 ? -24.172 -12.609 -2.891 1 92.44 83 LYS A N 1
ATOM 630 C CA . LYS A 1 83 ? -24.344 -14.016 -2.51 1 92.44 83 LYS A CA 1
ATOM 631 C C . LYS A 1 83 ? -24.938 -14.828 -3.65 1 92.44 83 LYS A C 1
ATOM 633 O O . LYS A 1 83 ? -24.547 -15.969 -3.881 1 92.44 83 LYS A O 1
ATOM 638 N N . GLU A 1 84 ? -25.797 -14.266 -4.352 1 89.5 84 GLU A N 1
ATOM 639 C CA . GLU A 1 84 ? -26.469 -14.938 -5.453 1 89.5 84 GLU A CA 1
ATOM 640 C C . GLU A 1 84 ? -25.516 -15.211 -6.605 1 89.5 84 GLU A C 1
ATOM 642 O O . GLU A 1 84 ? -25.688 -16.172 -7.363 1 89.5 84 GLU A O 1
ATOM 647 N N . GLY A 1 85 ? -24.516 -14.406 -6.734 1 85 85 GLY A N 1
ATOM 648 C CA . GLY A 1 85 ? -23.562 -14.547 -7.832 1 85 85 GLY A CA 1
ATOM 649 C C . GLY A 1 85 ? -22.375 -15.43 -7.48 1 85 85 GLY A C 1
ATOM 650 O O . GLY A 1 85 ? -21.547 -15.742 -8.344 1 85 85 GLY A O 1
ATOM 651 N N . LEU A 1 86 ? -22.25 -15.812 -6.254 1 85.94 86 LEU A N 1
ATOM 652 C CA . LEU A 1 86 ? -21.109 -16.625 -5.836 1 85.94 86 LEU A CA 1
ATOM 653 C C . LEU A 1 86 ? -21.312 -18.094 -6.211 1 85.94 86 LEU A C 1
ATOM 655 O O . LEU A 1 86 ? -22.422 -18.609 -6.117 1 85.94 86 LEU A O 1
ATOM 659 N N . PRO A 1 87 ? -20.266 -18.578 -6.828 1 76.81 87 PRO A N 1
ATOM 660 C CA . PRO A 1 87 ? -20.391 -20 -7.16 1 76.81 87 PRO A CA 1
ATOM 661 C C . PRO A 1 87 ? -20.562 -20.891 -5.922 1 76.81 87 PRO A C 1
ATOM 663 O O . PRO A 1 87 ? -20.062 -20.547 -4.844 1 76.81 87 PRO A O 1
ATOM 666 N N . VAL A 1 88 ? -21.422 -21.922 -6.188 1 70.62 88 VAL A N 1
ATOM 667 C CA . VAL A 1 88 ? -21.594 -22.906 -5.133 1 70.62 88 VAL A CA 1
ATOM 668 C C . VAL A 1 88 ? -20.578 -24.031 -5.293 1 70.62 88 VAL A C 1
ATOM 670 O O . VAL A 1 88 ? -20.531 -24.703 -6.332 1 70.62 88 VAL A O 1
ATOM 673 N N . GLY A 1 89 ? -19.656 -24.219 -4.305 1 69.69 89 GLY A N 1
ATOM 674 C CA . GLY A 1 89 ? -18.641 -25.281 -4.355 1 69.69 89 GLY A CA 1
ATOM 675 C C . GLY A 1 89 ? -17.391 -24.859 -5.094 1 69.69 89 GLY A C 1
ATOM 676 O O . GLY A 1 89 ? -17.203 -23.688 -5.395 1 69.69 89 GLY A O 1
ATOM 677 N N . GLU A 1 90 ? -16.531 -25.922 -5.191 1 73.81 90 GLU A N 1
ATOM 678 C CA . GLU A 1 90 ? -15.312 -25.656 -5.957 1 73.81 90 GLU A CA 1
ATOM 679 C C . GLU A 1 90 ? -15.617 -25.531 -7.449 1 73.81 90 GLU A C 1
ATOM 681 O O . GLU A 1 90 ? -16.203 -26.438 -8.047 1 73.81 90 GLU A O 1
ATOM 686 N N . GLU A 1 91 ? -15.18 -24.469 -8.008 1 85.5 91 GLU A N 1
ATOM 687 C CA . GLU A 1 91 ? -15.461 -24.156 -9.406 1 85.5 91 GLU A CA 1
ATOM 688 C C . GLU A 1 91 ? -14.781 -25.156 -10.344 1 85.5 91 GLU A C 1
ATOM 690 O O . GLU A 1 91 ? -13.656 -25.594 -10.07 1 85.5 91 GLU A O 1
ATOM 695 N N . GLU A 1 92 ? -15.43 -25.547 -11.375 1 90.75 92 GLU A N 1
ATOM 696 C CA . GLU A 1 92 ? -14.977 -26.547 -12.328 1 90.75 92 GLU A CA 1
ATOM 697 C C . GLU A 1 92 ? -13.625 -26.172 -12.93 1 90.75 92 GLU A C 1
ATOM 699 O O . GLU A 1 92 ? -12.781 -27.031 -13.164 1 90.75 92 GLU A O 1
ATOM 704 N N . PHE A 1 93 ? -13.422 -24.906 -13.172 1 93.12 93 PHE A N 1
ATOM 705 C CA . PHE A 1 93 ? -12.18 -24.516 -13.828 1 93.12 93 PHE A CA 1
ATOM 706 C C . PHE A 1 93 ? -10.984 -24.766 -12.914 1 93.12 93 PHE A C 1
ATOM 708 O O . PHE A 1 93 ? -9.867 -24.984 -13.383 1 93.12 93 PHE A O 1
ATOM 715 N N . ILE A 1 94 ? -11.211 -24.781 -11.656 1 96 94 ILE A N 1
ATOM 716 C CA . ILE A 1 94 ? -10.148 -25.031 -10.688 1 96 94 ILE A CA 1
ATOM 717 C C . ILE A 1 94 ? -9.82 -26.516 -10.641 1 96 94 ILE A C 1
ATOM 719 O O . ILE A 1 94 ? -8.656 -26.906 -10.711 1 96 94 ILE A O 1
ATOM 723 N N . THR A 1 95 ? -10.883 -27.344 -10.562 1 95.19 95 THR A N 1
ATOM 724 C CA . THR A 1 95 ? -10.695 -28.781 -10.5 1 95.19 95 THR A CA 1
ATOM 725 C C . THR A 1 95 ? -10.023 -29.297 -11.766 1 95.19 95 THR A C 1
ATOM 727 O O . THR A 1 95 ? -9.102 -30.109 -11.703 1 95.19 95 THR A O 1
ATOM 730 N N . SER A 1 96 ? -10.492 -28.781 -12.828 1 96.44 96 SER A N 1
ATOM 731 C CA . SER A 1 96 ? -9.914 -29.188 -14.109 1 96.44 96 SER A CA 1
ATOM 732 C C . SER A 1 96 ? -8.445 -28.797 -14.203 1 96.44 96 SER A C 1
ATOM 734 O O . SER A 1 96 ? -7.625 -29.547 -14.711 1 96.44 96 SER A O 1
ATOM 736 N N . PHE A 1 97 ? -8.125 -27.641 -13.75 1 97.25 97 PHE A N 1
ATOM 737 C CA . PHE A 1 97 ? -6.75 -27.156 -13.766 1 97.25 97 PHE A CA 1
ATOM 738 C C . PHE A 1 97 ? -5.848 -28.047 -12.93 1 97.25 97 PHE A C 1
ATOM 740 O O . PHE A 1 97 ? -4.773 -28.453 -13.375 1 97.25 97 PHE A O 1
ATOM 747 N N . LYS A 1 98 ? -6.309 -28.391 -11.75 1 96.5 98 LYS A N 1
ATOM 748 C CA . LYS A 1 98 ? -5.527 -29.234 -10.859 1 96.5 98 LYS A CA 1
ATOM 749 C C . LYS A 1 98 ? -5.273 -30.609 -11.484 1 96.5 98 LYS A C 1
ATOM 751 O O . LYS A 1 98 ? -4.145 -31.094 -11.469 1 96.5 98 LYS A O 1
ATOM 756 N N . GLU A 1 99 ? -6.254 -31.172 -12.086 1 96.44 99 GLU A N 1
ATOM 757 C CA . GLU A 1 99 ? -6.16 -32.5 -12.672 1 96.44 99 GLU A CA 1
ATOM 758 C C . GLU A 1 99 ? -5.242 -32.5 -13.891 1 96.44 99 GLU A C 1
ATOM 760 O O . GLU A 1 99 ? -4.445 -33.438 -14.07 1 96.44 99 GLU A O 1
ATOM 765 N N . LYS A 1 100 ? -5.344 -31.484 -14.617 1 96.44 100 LYS A N 1
ATOM 766 C CA . LYS A 1 100 ? -4.605 -31.406 -15.867 1 96.44 100 LYS A CA 1
ATOM 767 C C . LYS A 1 100 ? -3.135 -31.094 -15.625 1 96.44 100 LYS A C 1
ATOM 769 O O . LYS A 1 100 ? -2.26 -31.578 -16.344 1 96.44 100 LYS A O 1
ATOM 774 N N . THR A 1 101 ? -2.836 -30.297 -14.656 1 97 101 THR A N 1
ATOM 775 C CA . THR A 1 101 ? -1.495 -29.734 -14.57 1 97 101 THR A CA 1
ATOM 776 C C . THR A 1 101 ? -0.721 -30.344 -13.406 1 97 101 THR A C 1
ATOM 778 O O . THR A 1 101 ? 0.511 -30.328 -13.391 1 97 101 THR A O 1
ATOM 781 N N . GLY A 1 102 ? -1.454 -30.812 -12.414 1 96.88 102 GLY A N 1
ATOM 782 C CA . GLY A 1 102 ? -0.817 -31.359 -11.227 1 96.88 102 GLY A CA 1
ATOM 783 C C . GLY A 1 102 ? -0.515 -30.312 -10.172 1 96.88 102 GLY A C 1
ATOM 784 O O . GLY A 1 102 ? 0.015 -30.641 -9.102 1 96.88 102 GLY A O 1
ATOM 785 N N . PHE A 1 103 ? -0.847 -29.047 -10.391 1 98.12 103 PHE A N 1
ATOM 786 C CA . PHE A 1 103 ? -0.662 -28 -9.398 1 98.12 103 PHE A CA 1
ATOM 787 C C . PHE A 1 103 ? -1.712 -28.109 -8.297 1 98.12 103 PHE A C 1
ATOM 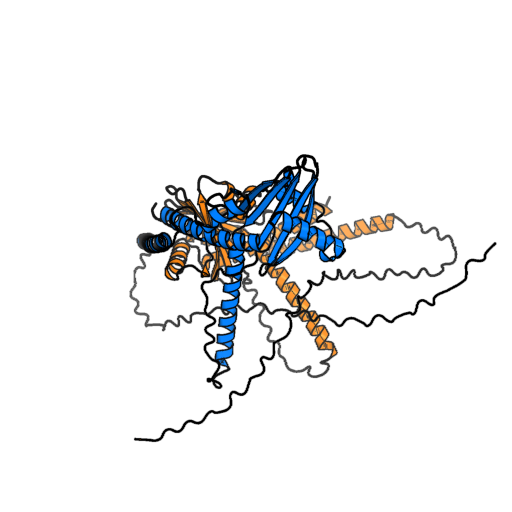789 O O . PHE A 1 103 ? -2.887 -28.359 -8.578 1 98.12 103 PHE A O 1
ATOM 796 N N . ASP A 1 104 ? -1.256 -27.906 -7.078 1 97.75 104 ASP A N 1
ATOM 797 C CA . ASP A 1 104 ? -2.148 -27.625 -5.957 1 97.75 104 ASP A CA 1
ATOM 798 C C . ASP A 1 104 ? -2.213 -26.141 -5.664 1 97.75 104 ASP A C 1
ATOM 800 O O . ASP A 1 104 ? -1.293 -25.391 -6.008 1 97.75 104 ASP A O 1
ATOM 804 N N . ILE A 1 105 ? -3.328 -25.766 -5.02 1 97.81 105 ILE A N 1
ATOM 805 C CA . ILE A 1 105 ? -3.523 -24.344 -4.766 1 97.81 105 ILE A CA 1
ATOM 806 C C . ILE A 1 105 ? -3.535 -24.078 -3.26 1 97.81 105 ILE A C 1
ATOM 808 O O . ILE A 1 105 ? -4.285 -24.719 -2.52 1 97.81 105 ILE A O 1
ATOM 812 N N . VAL A 1 106 ? -2.682 -23.219 -2.826 1 97.44 106 VAL A N 1
ATOM 813 C CA . VAL A 1 106 ? -2.643 -22.766 -1.443 1 97.44 106 VAL A CA 1
ATOM 814 C C . VAL A 1 106 ? -3.16 -21.328 -1.365 1 97.44 106 VAL A C 1
ATOM 816 O O . VAL A 1 106 ? -2.504 -20.391 -1.839 1 97.44 106 VAL A O 1
ATOM 819 N N . ASP A 1 107 ? -4.27 -21.141 -0.768 1 96.44 107 ASP A N 1
ATOM 820 C CA . ASP A 1 107 ? -4.973 -19.875 -0.724 1 96.44 107 ASP A CA 1
ATOM 821 C C . ASP A 1 107 ? -5.598 -19.625 0.65 1 96.44 107 ASP A C 1
ATOM 823 O O . ASP A 1 107 ? -6.316 -20.484 1.166 1 96.44 107 ASP A O 1
ATOM 827 N N . LYS A 1 108 ? -5.332 -18.484 1.249 1 94.19 108 LYS A N 1
ATOM 828 C CA . LYS A 1 108 ? -5.891 -18.125 2.553 1 94.19 108 LYS A CA 1
ATOM 829 C C . LYS A 1 108 ? -6.844 -16.938 2.441 1 94.19 108 LYS A C 1
ATOM 831 O O . LYS A 1 108 ? -6.504 -15.914 1.841 1 94.19 108 LYS A O 1
ATOM 836 N N . VAL A 1 109 ? -7.969 -17.062 3.129 1 92.75 109 VAL A N 1
ATOM 837 C CA . VAL A 1 109 ? -8.961 -15.984 3.146 1 92.75 109 VAL A CA 1
ATOM 838 C C . VAL A 1 109 ? -8.352 -14.734 3.779 1 92.75 109 VAL A C 1
ATOM 840 O O . VAL A 1 109 ? -7.66 -14.82 4.793 1 92.75 109 VAL A O 1
ATOM 843 N N . GLY A 1 110 ? -8.562 -13.578 3.176 1 93.56 110 GLY A N 1
ATOM 844 C CA . GLY A 1 110 ? -8.102 -12.305 3.703 1 93.56 110 GLY A CA 1
ATOM 845 C C . GLY A 1 110 ? -6.73 -11.906 3.199 1 93.56 110 GLY A C 1
ATOM 846 O O . GLY A 1 110 ? -6.32 -10.758 3.348 1 93.56 110 GLY A O 1
ATOM 847 N N . GLU A 1 111 ? -6.051 -12.812 2.66 1 94.19 111 GLU A N 1
ATOM 848 C CA . GLU A 1 111 ? -4.723 -12.555 2.111 1 94.19 111 GLU A CA 1
ATOM 849 C C . GLU A 1 111 ? -4.785 -12.328 0.604 1 94.19 111 GLU A C 1
ATOM 851 O O . GLU A 1 111 ? -5.664 -12.859 -0.074 1 94.19 111 GLU A O 1
ATOM 856 N N . ASN A 1 112 ? -3.816 -11.531 0.159 1 96.25 112 ASN A N 1
ATOM 857 C CA . ASN A 1 112 ? -3.896 -11.227 -1.265 1 96.25 112 ASN A CA 1
ATOM 858 C C . ASN A 1 112 ? -3.008 -12.148 -2.09 1 96.25 112 ASN A C 1
ATOM 860 O O . ASN A 1 112 ? -3.094 -12.164 -3.32 1 96.25 112 ASN A O 1
ATOM 864 N N . GLU A 1 113 ? -2.186 -12.93 -1.474 1 96.31 113 GLU A N 1
ATOM 865 C CA . GLU A 1 113 ? -1.246 -13.789 -2.189 1 96.31 113 GLU A CA 1
ATOM 866 C C . GLU A 1 113 ? -1.771 -15.219 -2.291 1 96.31 113 GLU A C 1
ATOM 868 O O . GLU A 1 113 ? -2.381 -15.727 -1.35 1 96.31 113 GLU A O 1
ATOM 873 N N . VAL A 1 114 ? -1.481 -15.852 -3.469 1 97.94 114 VAL A N 1
ATOM 874 C CA . VAL A 1 114 ? -1.827 -17.25 -3.744 1 97.94 114 VAL A CA 1
ATOM 875 C C . VAL A 1 114 ? -0.592 -18 -4.238 1 97.94 114 VAL A C 1
ATOM 877 O O . VAL A 1 114 ? 0.242 -17.438 -4.949 1 97.94 114 VAL A O 1
ATOM 880 N N . GLU A 1 115 ? -0.543 -19.266 -3.838 1 98.19 115 GLU A N 1
ATOM 881 C CA . GLU A 1 115 ? 0.576 -20.078 -4.281 1 98.19 115 GLU A CA 1
ATOM 882 C C . GLU A 1 115 ? 0.087 -21.359 -4.965 1 98.19 115 GLU A C 1
ATOM 884 O O . GLU A 1 115 ? -0.819 -22.031 -4.465 1 98.19 115 GLU A O 1
ATOM 889 N N . LEU A 1 116 ? 0.639 -21.641 -6.137 1 98.62 116 LEU A N 1
ATOM 890 C CA . LEU A 1 116 ? 0.516 -22.938 -6.777 1 98.62 116 LEU A CA 1
ATOM 891 C C . LEU A 1 116 ? 1.76 -23.781 -6.527 1 98.62 116 LEU A C 1
ATOM 893 O O . LEU A 1 116 ? 2.885 -23.312 -6.695 1 98.62 116 LEU A O 1
ATOM 897 N N . VAL A 1 117 ? 1.511 -25 -6.164 1 98.19 117 VAL A N 1
ATOM 898 C CA . VAL A 1 117 ? 2.643 -25.859 -5.848 1 98.19 117 VAL A CA 1
ATOM 899 C C . VAL A 1 117 ? 2.51 -27.188 -6.602 1 98.19 117 VAL A C 1
ATOM 901 O O . VAL A 1 117 ? 1.438 -27.797 -6.613 1 98.19 117 VAL A O 1
ATOM 904 N N . LYS A 1 118 ? 3.566 -27.594 -7.191 1 97.44 118 LYS A N 1
ATOM 905 C CA . LYS A 1 118 ? 3.607 -28.844 -7.949 1 97.44 118 LYS A CA 1
ATOM 906 C C . LYS A 1 118 ? 4.914 -29.594 -7.707 1 97.44 118 LYS A C 1
ATOM 908 O O . LYS A 1 118 ? 5.992 -28.984 -7.738 1 97.44 118 LYS A O 1
ATOM 913 N N . LEU A 1 119 ? 4.789 -30.859 -7.379 1 95.25 119 LEU A N 1
ATOM 914 C CA . LEU A 1 119 ? 5.945 -31.734 -7.305 1 95.25 119 LEU A CA 1
ATOM 915 C C . LEU A 1 119 ? 6.02 -32.656 -8.531 1 95.25 119 LEU A C 1
ATOM 917 O O . LEU A 1 119 ? 5.059 -33.344 -8.844 1 95.25 119 LEU A O 1
ATOM 921 N N . THR A 1 120 ? 7.023 -32.562 -9.281 1 92.25 120 THR A N 1
ATOM 922 C CA . THR A 1 120 ? 7.238 -33.375 -10.469 1 92.25 120 THR A CA 1
ATOM 923 C C . THR A 1 120 ? 8.617 -34.031 -10.422 1 92.25 120 THR A C 1
ATOM 925 O O . THR A 1 120 ? 9.633 -33.375 -10.609 1 92.25 120 THR A O 1
ATOM 928 N N . GLY A 1 121 ? 8.602 -35.312 -10.32 1 92.31 121 GLY A N 1
ATOM 929 C CA . GLY A 1 121 ? 9.883 -36 -10.18 1 92.31 121 GLY A CA 1
ATOM 930 C C . GLY A 1 121 ? 10.695 -35.469 -9.008 1 92.31 121 GLY A C 1
ATOM 931 O O . GLY A 1 121 ? 10.258 -35.562 -7.855 1 92.31 121 GLY A O 1
ATOM 932 N N . ASP A 1 122 ? 11.859 -34.844 -9.328 1 94.69 122 ASP A N 1
ATOM 933 C CA . ASP A 1 122 ? 12.758 -34.344 -8.281 1 94.69 122 ASP A CA 1
ATOM 934 C C . ASP A 1 122 ? 12.68 -32.844 -8.156 1 94.69 122 ASP A C 1
ATOM 936 O O . ASP A 1 122 ? 13.508 -32.219 -7.469 1 94.69 122 ASP A O 1
ATOM 940 N N . GLU A 1 123 ? 11.664 -32.281 -8.812 1 96.56 123 GLU A N 1
ATOM 941 C CA . GLU A 1 123 ? 11.547 -30.812 -8.828 1 96.56 123 GLU A CA 1
ATOM 942 C C . GLU A 1 123 ? 10.289 -30.359 -8.102 1 96.56 123 GLU A C 1
ATOM 944 O O . GLU A 1 123 ? 9.234 -31 -8.203 1 96.56 123 GLU A O 1
ATOM 949 N N . MET A 1 124 ? 10.469 -29.328 -7.316 1 96.44 124 MET A N 1
ATOM 950 C CA . MET A 1 124 ? 9.328 -28.609 -6.766 1 96.44 124 MET A CA 1
ATOM 951 C C . MET A 1 124 ? 9.148 -27.266 -7.473 1 96.44 124 MET 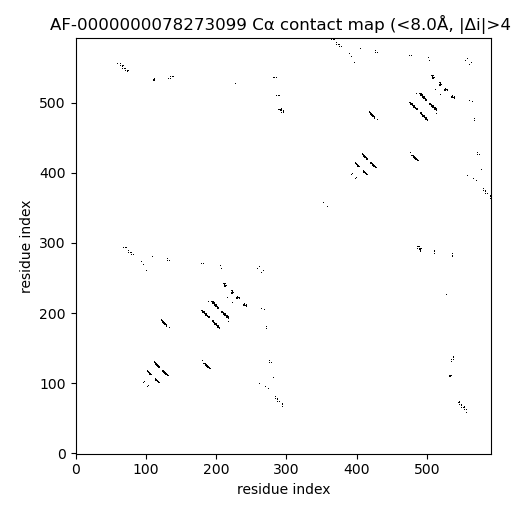A C 1
ATOM 953 O O . MET A 1 124 ? 10.07 -26.453 -7.508 1 96.44 124 MET A O 1
ATOM 957 N N . ILE A 1 125 ? 7.949 -27.078 -8 1 98.19 125 ILE A N 1
ATOM 958 C CA . ILE A 1 125 ? 7.641 -25.844 -8.703 1 98.19 125 ILE A CA 1
ATOM 959 C C . ILE A 1 125 ? 6.602 -25.047 -7.922 1 98.19 125 ILE A C 1
ATOM 961 O O . ILE A 1 125 ? 5.539 -25.578 -7.582 1 98.19 125 ILE A O 1
ATOM 965 N N . LYS A 1 126 ? 6.941 -23.812 -7.625 1 97.69 126 LYS A N 1
ATOM 966 C CA . LYS A 1 126 ? 6.02 -22.922 -6.926 1 97.69 126 LYS A CA 1
ATOM 967 C C . LYS A 1 126 ? 5.746 -21.656 -7.746 1 97.69 126 LYS A C 1
ATOM 969 O O . LYS A 1 126 ? 6.676 -21.031 -8.25 1 97.69 126 LYS A O 1
ATOM 974 N N . VAL A 1 127 ? 4.516 -21.359 -7.902 1 98.69 127 VAL A N 1
ATOM 975 C CA . VAL A 1 127 ? 4.082 -20.125 -8.547 1 98.69 127 VAL A CA 1
ATOM 976 C C . VAL A 1 127 ? 3.326 -19.25 -7.551 1 98.69 127 VAL A C 1
ATOM 978 O O . VAL A 1 127 ? 2.363 -19.703 -6.926 1 98.69 127 VAL A O 1
ATOM 981 N N . ARG A 1 128 ? 3.752 -18 -7.434 1 98.19 128 ARG A N 1
ATOM 982 C CA . ARG A 1 128 ? 3.092 -17.078 -6.512 1 98.19 128 ARG A CA 1
ATOM 983 C C . ARG A 1 128 ? 2.574 -15.844 -7.246 1 98.19 128 ARG A C 1
ATOM 985 O O . ARG A 1 128 ? 3.279 -15.273 -8.078 1 98.19 128 ARG A O 1
ATOM 992 N N . PHE A 1 129 ? 1.404 -15.445 -6.926 1 98.12 129 PHE A N 1
ATOM 993 C CA . PHE A 1 129 ? 0.813 -14.25 -7.508 1 98.12 129 PHE A CA 1
ATOM 994 C C . PHE A 1 129 ? -0.129 -13.57 -6.516 1 98.12 129 PHE A C 1
ATOM 996 O O . PHE A 1 129 ? -0.453 -14.141 -5.473 1 98.12 129 PHE A O 1
ATOM 1003 N N . SER A 1 130 ? -0.466 -12.312 -6.805 1 96.88 130 SER A N 1
ATOM 1004 C CA . SER A 1 130 ? -1.311 -11.523 -5.914 1 96.88 130 SER A CA 1
ATOM 1005 C C . SER A 1 130 ? -2.588 -11.078 -6.613 1 96.88 130 SER A C 1
ATOM 1007 O O . SER A 1 130 ? -2.559 -10.703 -7.789 1 96.88 130 SER A O 1
ATOM 1009 N N . ILE A 1 131 ? -3.666 -11.055 -5.891 1 94.88 131 ILE A N 1
ATOM 1010 C CA . ILE A 1 131 ? -4.918 -10.617 -6.5 1 94.88 131 ILE A CA 1
ATOM 1011 C C . ILE A 1 131 ? -4.918 -9.094 -6.633 1 94.88 131 ILE A C 1
ATOM 1013 O O . ILE A 1 131 ? -5.801 -8.523 -7.281 1 94.88 131 ILE A O 1
ATOM 1017 N N . ASN A 1 132 ? -3.922 -8.422 -6.066 1 89.44 132 ASN A N 1
ATOM 1018 C CA . ASN A 1 132 ? -3.824 -6.973 -6.164 1 89.44 132 ASN A CA 1
ATOM 1019 C C . ASN A 1 132 ? -3.596 -6.523 -7.605 1 89.44 132 ASN A C 1
ATOM 1021 O O . ASN A 1 132 ? -3.775 -5.348 -7.93 1 89.44 132 ASN A O 1
ATOM 1025 N N . ASP A 1 133 ? -3.193 -7.402 -8.461 1 89.62 133 ASP A N 1
ATOM 1026 C CA . ASP A 1 133 ? -2.998 -7.039 -9.859 1 89.62 133 ASP A CA 1
ATOM 1027 C C . ASP A 1 133 ? -4.289 -6.512 -10.477 1 89.62 133 ASP A C 1
ATOM 1029 O O . ASP A 1 133 ? -4.262 -5.586 -11.289 1 89.62 133 ASP A O 1
ATOM 1033 N N . ILE A 1 134 ? -5.262 -7.082 -10.078 1 88.25 134 ILE A N 1
ATOM 1034 C CA . ILE A 1 134 ? -6.543 -6.633 -10.609 1 88.25 134 ILE A CA 1
ATOM 1035 C C . ILE A 1 134 ? -6.906 -5.277 -10 1 88.25 134 ILE A C 1
ATOM 1037 O O . ILE A 1 134 ? -7.535 -4.445 -10.664 1 88.25 134 ILE A O 1
ATOM 1041 N N . PHE A 1 135 ? -6.562 -5.086 -8.812 1 89.12 135 PHE A N 1
ATOM 1042 C CA . PHE A 1 135 ? -6.766 -3.801 -8.148 1 89.12 135 PHE A CA 1
ATOM 1043 C C . PHE A 1 135 ? -6.062 -2.682 -8.914 1 89.12 135 PHE A C 1
ATOM 1045 O O . PHE A 1 135 ? -6.66 -1.635 -9.18 1 89.12 135 PHE A O 1
ATOM 1052 N N . ASP A 1 136 ? -4.918 -2.938 -9.234 1 84.88 136 ASP A N 1
ATOM 1053 C CA . ASP A 1 136 ? -4.113 -1.964 -9.961 1 84.88 136 ASP A CA 1
ATOM 1054 C C . ASP A 1 136 ? -4.73 -1.659 -11.328 1 84.88 136 ASP A C 1
ATOM 1056 O O . ASP A 1 136 ? -4.773 -0.502 -11.75 1 84.88 136 ASP A O 1
ATOM 1060 N N . GLN A 1 137 ? -5.168 -2.662 -11.93 1 83.12 137 GLN A N 1
ATOM 1061 C CA . GLN A 1 137 ? -5.809 -2.496 -13.227 1 83.12 137 GLN A CA 1
ATOM 1062 C C . GLN A 1 137 ? -7.078 -1.655 -13.109 1 83.12 137 GLN A C 1
ATOM 1064 O O . GLN A 1 137 ? -7.309 -0.755 -13.922 1 83.12 137 GLN A O 1
ATOM 1069 N N . GLN A 1 138 ? -7.832 -1.998 -12.211 1 82.62 138 GLN A N 1
ATOM 1070 C CA . GLN A 1 138 ? -9.094 -1.29 -12 1 82.62 138 GLN A CA 1
ATOM 1071 C C . GLN A 1 138 ? -8.852 0.177 -11.656 1 82.62 138 GLN A C 1
ATOM 1073 O O . GLN A 1 138 ? -9.594 1.055 -12.094 1 82.62 138 GLN A O 1
ATOM 1078 N N . LEU A 1 139 ? -7.891 0.438 -10.883 1 84 139 LEU A N 1
ATOM 1079 C CA . LEU A 1 139 ? -7.527 1.809 -10.539 1 84 139 LEU A CA 1
ATOM 1080 C C . LEU A 1 139 ? -7.113 2.588 -11.789 1 84 139 LEU A C 1
ATOM 1082 O O . LEU A 1 139 ? -7.473 3.756 -11.938 1 84 139 LEU A O 1
ATOM 1086 N N . GLN A 1 140 ? -6.41 1.95 -12.586 1 78.88 140 GLN A N 1
ATOM 1087 C CA . GLN A 1 140 ? -5.984 2.578 -13.836 1 78.88 140 GLN A CA 1
ATOM 1088 C C . GLN A 1 140 ? -7.176 2.889 -14.727 1 78.88 140 GLN A C 1
ATOM 1090 O O . GLN A 1 140 ? -7.219 3.939 -15.375 1 78.88 140 GLN A O 1
ATOM 1095 N N . GLU A 1 141 ? -8.023 2.025 -14.758 1 77.06 141 GLU A N 1
ATOM 1096 C CA . GLU A 1 141 ? -9.227 2.215 -15.57 1 77.06 141 GLU A CA 1
ATOM 1097 C C . GLU A 1 141 ? -10.062 3.381 -15.055 1 77.06 141 GLU A C 1
ATOM 1099 O O . GLU A 1 141 ? -10.617 4.148 -15.844 1 77.06 141 GLU A O 1
ATOM 1104 N N . GLU A 1 142 ? -10.117 3.434 -13.828 1 76.44 142 GLU A N 1
ATOM 1105 C CA . GLU A 1 142 ? -10.852 4.535 -13.211 1 76.44 142 GLU A CA 1
ATOM 1106 C C . GLU A 1 142 ? -10.219 5.879 -13.547 1 76.44 142 GLU A C 1
ATOM 1108 O O . GLU A 1 142 ? -10.914 6.859 -13.805 1 76.44 142 GLU A O 1
ATOM 1113 N N . HIS A 1 143 ? -9.023 5.91 -13.516 1 74.44 143 HIS A N 1
ATOM 1114 C CA . HIS A 1 143 ? -8.305 7.145 -13.82 1 74.44 143 HIS A CA 1
ATOM 1115 C C . HIS A 1 143 ? -8.453 7.52 -15.289 1 74.44 143 HIS A C 1
ATOM 1117 O O . HIS A 1 143 ? -8.578 8.695 -15.625 1 74.44 143 HIS A O 1
ATOM 1123 N N . THR A 1 144 ? -8.398 6.551 -16.094 1 69.06 144 THR A N 1
ATOM 1124 C CA . THR A 1 144 ? -8.539 6.793 -17.516 1 69.06 144 THR A CA 1
ATOM 1125 C C . THR A 1 144 ? -9.945 7.309 -17.844 1 69.06 144 THR A C 1
ATOM 1127 O O . THR A 1 144 ? -10.102 8.227 -18.656 1 69.06 144 THR A O 1
ATOM 1130 N N . GLU A 1 145 ? -10.836 6.73 -17.203 1 66.31 145 GLU A N 1
ATOM 1131 C CA . GLU A 1 145 ? -12.219 7.152 -17.406 1 66.31 145 GLU A CA 1
ATOM 1132 C C . GLU A 1 145 ? -12.43 8.586 -16.938 1 66.31 145 GLU A C 1
ATOM 1134 O O . GLU A 1 145 ? -13.094 9.375 -17.625 1 66.31 145 GLU A O 1
ATOM 1139 N N . LYS A 1 146 ? -11.867 8.945 -15.906 1 68.62 146 LYS A N 1
ATOM 1140 C CA . LYS A 1 146 ? -12 10.297 -15.375 1 68.62 146 LYS A CA 1
ATOM 1141 C C . LYS A 1 146 ? -11.32 11.312 -16.281 1 68.62 146 LYS A C 1
ATOM 1143 O O . LYS A 1 146 ? -11.828 12.422 -16.484 1 68.62 146 LYS A O 1
ATOM 1148 N N . PHE A 1 147 ? -10.312 10.922 -16.859 1 64.25 147 PHE A N 1
ATOM 1149 C CA . PHE A 1 147 ? -9.594 11.781 -17.797 1 64.25 147 PHE A CA 1
ATOM 1150 C C . PHE A 1 147 ? -10.406 11.977 -19.062 1 64.25 147 PHE A C 1
ATOM 1152 O O . PHE A 1 147 ? -10.477 13.094 -19.594 1 64.25 147 PHE A O 1
ATOM 1159 N N . GLU A 1 148 ? -10.945 11 -19.5 1 62.59 148 GLU A N 1
ATOM 1160 C CA . GLU A 1 148 ? -11.766 11.086 -20.703 1 62.59 148 GLU A CA 1
ATOM 1161 C C . GLU A 1 148 ? -13 11.953 -20.469 1 62.59 148 GLU A C 1
ATOM 1163 O O . GLU A 1 148 ? -13.383 12.727 -21.344 1 62.59 148 GLU A O 1
ATOM 1168 N N . ASP A 1 149 ? -13.492 11.742 -19.281 1 62.03 149 ASP A N 1
ATOM 1169 C CA . ASP A 1 149 ? -14.641 12.57 -18.938 1 62.03 149 ASP A CA 1
ATOM 1170 C C . ASP A 1 149 ? -14.258 14.039 -18.859 1 62.03 149 ASP A C 1
ATOM 1172 O O . ASP A 1 149 ? -15 14.906 -19.312 1 62.03 149 ASP A O 1
ATOM 1176 N N . TYR A 1 150 ? -13.18 14.281 -18.344 1 60.59 150 TYR A N 1
ATOM 1177 C CA . TYR A 1 150 ? -12.68 15.648 -18.234 1 60.59 150 TYR A CA 1
ATOM 1178 C C . TYR A 1 150 ? -12.391 16.234 -19.609 1 60.59 150 TYR A C 1
ATOM 1180 O O . TYR A 1 150 ? -12.695 17.406 -19.875 1 60.59 150 TYR A O 1
ATOM 1188 N N . MET A 1 151 ? -11.812 15.477 -20.453 1 60.94 151 MET A N 1
ATOM 1189 C CA . MET A 1 151 ? -11.492 15.93 -21.797 1 60.94 151 MET A CA 1
ATOM 1190 C C . MET A 1 151 ? -12.758 16.188 -22.609 1 60.94 151 MET A C 1
ATOM 1192 O O . MET A 1 151 ? -12.812 17.125 -23.406 1 60.94 151 MET A O 1
ATOM 1196 N N . GLU A 1 152 ? -13.703 15.344 -22.344 1 60.38 152 GLU A N 1
ATOM 1197 C CA . GLU A 1 152 ? -14.977 15.531 -23.031 1 60.38 152 GLU A CA 1
ATOM 1198 C C . GLU A 1 152 ? -15.688 16.797 -22.531 1 60.38 152 GLU A C 1
ATOM 1200 O O . GLU A 1 152 ? -16.297 17.516 -23.328 1 60.38 152 GLU A O 1
ATOM 1205 N N . GLU A 1 153 ? -15.578 16.969 -21.297 1 58.47 153 GLU A N 1
ATOM 1206 C CA . GLU A 1 153 ? -16.188 18.172 -20.75 1 58.47 153 GLU A CA 1
ATOM 1207 C C . GLU A 1 153 ? -15.445 19.422 -21.219 1 58.47 153 GLU A C 1
ATOM 1209 O O . GLU A 1 153 ? -16.078 20.453 -21.5 1 58.47 153 GLU A O 1
ATOM 1214 N N . GLU A 1 154 ? -14.227 19.312 -21.359 1 55.22 154 GLU A N 1
ATOM 1215 C CA . GLU A 1 154 ? -13.43 20.422 -21.875 1 55.22 154 GLU A CA 1
ATOM 1216 C C . GLU A 1 154 ? -13.664 20.609 -23.375 1 55.22 154 GLU A C 1
ATOM 1218 O O . GLU A 1 154 ? -13.711 21.75 -23.844 1 55.22 154 GLU A O 1
ATOM 1223 N N . GLU A 1 155 ? -13.789 19.562 -24.094 1 53.69 155 GLU A N 1
ATOM 1224 C CA . GLU A 1 155 ? -14.078 19.656 -25.516 1 53.69 155 GLU A CA 1
ATOM 1225 C C . GLU A 1 155 ? -15.531 20.047 -25.766 1 53.69 155 GLU A C 1
ATOM 1227 O O . GLU A 1 155 ? -15.852 20.641 -26.797 1 53.69 155 GLU A O 1
ATOM 1232 N N . GLY A 1 156 ? -16.391 19.531 -24.938 1 50.62 156 GLY A N 1
ATOM 1233 C CA . GLY A 1 156 ? -17.781 19.938 -25.125 1 50.62 156 GLY A CA 1
ATOM 1234 C C . GLY A 1 156 ? -17.984 21.422 -24.969 1 50.62 156 GLY A C 1
ATOM 1235 O O . GLY A 1 156 ? -19.062 21.938 -25.297 1 50.62 156 GLY A O 1
ATOM 1236 N N . GLN A 1 157 ? -17.203 22.266 -24.172 1 41.97 157 GLN A N 1
ATOM 1237 C CA . GLN A 1 157 ? -17.359 23.703 -24.25 1 41.97 157 GLN A CA 1
ATOM 1238 C C . GLN A 1 157 ? -17.016 24.234 -25.641 1 41.97 157 GLN A C 1
ATOM 1240 O O . GLN A 1 157 ? -17.531 25.281 -26.062 1 41.97 157 GLN A O 1
ATOM 1245 N N . ASN A 1 158 ? -16 23.812 -26.266 1 38.81 158 ASN A N 1
ATOM 1246 C CA . ASN A 1 158 ? -15.688 24.359 -27.578 1 38.81 158 ASN A CA 1
ATOM 1247 C C . ASN A 1 158 ? -16.562 23.75 -28.656 1 38.81 158 ASN A C 1
ATOM 1249 O O . ASN A 1 158 ? -16.484 24.141 -29.828 1 38.81 158 ASN A O 1
ATOM 1253 N N . LYS A 1 159 ? -16.828 22.406 -28.781 1 36.59 159 LYS A N 1
ATOM 1254 C CA . LYS A 1 159 ? -17.531 21.828 -29.922 1 36.59 159 LYS A CA 1
ATOM 1255 C C . LYS A 1 159 ? -19.047 22.016 -29.797 1 36.59 159 LYS A C 1
ATOM 1257 O O . LYS A 1 159 ? -19.688 21.297 -29.031 1 36.59 159 LYS A O 1
ATOM 1262 N N . GLN A 1 160 ? -19.703 23.219 -29.875 1 32.53 160 GLN A N 1
ATOM 1263 C CA . GLN A 1 160 ? -21.062 23.281 -30.375 1 32.53 160 GLN A CA 1
ATOM 1264 C C . GLN A 1 160 ? -21.266 22.328 -31.562 1 32.53 160 GLN A C 1
ATOM 1266 O O . GLN A 1 160 ? -22.406 21.984 -31.906 1 32.53 160 GLN A O 1
ATOM 1271 N N . LYS A 1 161 ? -20.469 22.578 -32.75 1 29.2 161 LYS A N 1
ATOM 1272 C CA . LYS A 1 161 ? -20.984 22.297 -34.062 1 29.2 161 LYS A CA 1
ATOM 1273 C C . LYS A 1 161 ? -21.109 20.797 -34.312 1 29.2 161 LYS A C 1
ATOM 1275 O O . LYS A 1 161 ? -22.016 20.344 -35 1 29.2 161 LYS A O 1
ATOM 1280 N N . GLN A 1 162 ? -19.969 20.031 -34.656 1 29.72 162 GLN A N 1
ATOM 1281 C CA . GLN A 1 162 ? -20.109 18.844 -35.531 1 29.72 162 GLN A CA 1
ATOM 1282 C C . GLN A 1 162 ? -20.734 17.688 -34.75 1 29.72 162 GLN A C 1
ATOM 1284 O O . GLN A 1 162 ? -20.094 17.078 -33.906 1 29.72 162 GLN A O 1
ATOM 1289 N N . GLU A 1 163 ? -22.078 17.672 -34.469 1 32.19 163 GLU A N 1
ATOM 1290 C CA . GLU A 1 163 ? -23 16.703 -33.906 1 32.19 163 GLU A CA 1
ATOM 1291 C C . GLU A 1 163 ? -22.734 15.297 -34.406 1 32.19 163 GLU A C 1
ATOM 1293 O O . GLU A 1 163 ? -23.328 14.336 -33.906 1 32.19 163 GLU A O 1
ATOM 1298 N N . GLN A 1 164 ? -22.562 15.18 -35.844 1 26.47 164 GLN A N 1
ATOM 1299 C CA . GLN A 1 164 ? -23.25 14.039 -36.438 1 26.47 164 GLN A CA 1
ATOM 1300 C C . GLN A 1 164 ? -22.719 12.719 -35.875 1 26.47 164 GLN A C 1
ATOM 1302 O O . GLN A 1 164 ? -23.5 11.852 -35.469 1 26.47 164 GLN A O 1
ATOM 1307 N N . GLU A 1 165 ? -21.781 12.047 -36.75 1 26.38 165 GLU A N 1
ATOM 1308 C CA . GLU A 1 165 ? -21.766 10.648 -37.156 1 26.38 165 GLU A CA 1
ATOM 1309 C C . GLU A 1 165 ? -21.094 9.766 -36.125 1 26.38 165 GLU A C 1
ATOM 1311 O O . GLU A 1 165 ? -20.812 8.594 -36.375 1 26.38 165 GLU A O 1
ATOM 1316 N N . GLU A 1 166 ? -20.234 10.344 -35.281 1 29.94 166 GLU A N 1
ATOM 1317 C CA . GLU A 1 166 ? -19.438 9.211 -34.844 1 29.94 166 GLU A CA 1
ATOM 1318 C C . GLU A 1 166 ? -20.281 8.211 -34.062 1 29.94 166 GLU A C 1
ATOM 1320 O O . GLU A 1 166 ? -20.906 8.555 -33.062 1 29.94 166 GLU A O 1
ATOM 1325 N N . GLU A 1 167 ? -20.844 7.152 -34.75 1 26.86 167 GLU A N 1
ATOM 1326 C CA . GLU A 1 167 ? -21.422 5.852 -34.406 1 26.86 167 GLU A CA 1
ATOM 1327 C C . GLU A 1 167 ? -20.859 5.32 -33.094 1 26.86 167 GLU A C 1
ATOM 1329 O O . GLU A 1 167 ? -19.688 5.562 -32.75 1 26.86 167 GLU A O 1
ATOM 1334 N N . THR A 1 168 ? -21.781 4.699 -32.312 1 27.8 168 THR A N 1
ATOM 1335 C CA . THR A 1 168 ? -21.953 3.877 -31.141 1 27.8 168 THR A CA 1
ATOM 1336 C C . THR A 1 168 ? -20.906 2.771 -31.078 1 27.8 168 THR A C 1
ATOM 1338 O O . THR A 1 168 ? -21.094 1.705 -31.672 1 27.8 168 THR A O 1
ATOM 1341 N N . THR A 1 169 ? -19.766 2.863 -31.75 1 28.25 169 THR A N 1
ATOM 1342 C CA . THR A 1 169 ? -19.125 1.591 -31.422 1 28.25 169 THR A CA 1
ATOM 1343 C C . THR A 1 169 ? -19.25 1.28 -29.938 1 28.25 169 THR A C 1
ATOM 1345 O O . THR A 1 169 ? -18.656 1.962 -29.094 1 28.25 169 THR A O 1
ATOM 1348 N N . GLU A 1 170 ? -20.438 1.056 -29.438 1 28.39 170 GLU A N 1
ATOM 1349 C CA . GLU A 1 170 ? -20.703 0.222 -28.266 1 28.39 170 GLU A CA 1
ATOM 1350 C C . GLU A 1 170 ? -19.656 -0.884 -28.141 1 28.39 170 GLU A C 1
ATOM 1352 O O . GLU A 1 170 ? -19.703 -1.873 -28.875 1 28.39 170 GLU A O 1
ATOM 1357 N N . GLN A 1 171 ? -18.422 -0.618 -28.281 1 29.45 171 GLN A N 1
ATOM 1358 C CA . GLN A 1 171 ? -17.594 -1.736 -27.828 1 29.45 171 GLN A CA 1
ATOM 1359 C C . GLN A 1 171 ? -18.297 -2.525 -26.734 1 29.45 171 GLN A C 1
ATOM 1361 O O . GLN A 1 171 ? -18.75 -1.95 -25.734 1 29.45 171 GLN A O 1
ATOM 1366 N N . GLU A 1 172 ? -19.078 -3.516 -27.062 1 29.66 172 GLU A N 1
ATOM 1367 C CA . GLU A 1 172 ? -19.484 -4.605 -26.172 1 29.66 172 GLU A CA 1
ATOM 1368 C C . GLU A 1 172 ? -18.547 -4.723 -24.984 1 29.66 172 GLU A C 1
ATOM 1370 O O . GLU A 1 172 ? -17.344 -4.91 -25.141 1 29.66 172 GLU A O 1
ATOM 1375 N N . GLU A 1 173 ? -18.703 -3.908 -24.016 1 34.19 173 GLU A N 1
ATOM 1376 C CA . GLU A 1 173 ? -18.188 -4.309 -22.719 1 34.19 173 GLU A CA 1
ATOM 1377 C C . GLU A 1 173 ? -18.25 -5.824 -22.531 1 34.19 173 GLU A C 1
ATOM 1379 O O . GLU A 1 173 ? -19.281 -6.367 -22.141 1 34.19 173 GLU A O 1
ATOM 1384 N N . GLU A 1 174 ? -18.125 -6.602 -23.656 1 32.12 174 GLU A N 1
ATOM 1385 C CA . GLU A 1 174 ? -18.047 -8.023 -23.344 1 32.12 174 GLU A CA 1
ATOM 1386 C C . GLU A 1 174 ? -17.531 -8.25 -21.922 1 32.12 174 GLU A C 1
ATOM 1388 O O . GLU A 1 174 ? -16.516 -7.672 -21.531 1 32.12 174 GLU A O 1
ATOM 1393 N N . GLU A 1 175 ? -18.344 -8.438 -21 1 38.94 175 GLU A N 1
ATOM 1394 C CA . GLU A 1 175 ? -18.141 -8.953 -19.641 1 38.94 175 GLU A CA 1
ATOM 1395 C C . GLU A 1 175 ? -16.875 -9.805 -19.578 1 38.94 175 GLU A C 1
ATOM 1397 O O . GLU A 1 175 ? -16.766 -10.672 -18.703 1 38.94 175 GLU A O 1
ATOM 1402 N N . GLY A 1 176 ? -16.312 -10.172 -20.703 1 40.59 176 GLY A N 1
ATOM 1403 C CA . GLY A 1 176 ? -15.234 -11.156 -20.734 1 40.59 176 GLY A CA 1
ATOM 1404 C C . GLY A 1 176 ? -14.188 -10.93 -19.672 1 40.59 176 GLY A C 1
ATOM 1405 O O . GLY A 1 176 ? -14.156 -9.867 -19.031 1 40.59 176 GLY A O 1
ATOM 1406 N N . MET A 1 177 ? -13.586 -12.062 -19.281 1 51.03 177 MET A N 1
ATOM 1407 C CA . MET A 1 177 ? -12.445 -12.117 -18.375 1 51.03 177 MET A CA 1
ATOM 1408 C C . MET A 1 177 ? -11.461 -10.992 -18.672 1 51.03 177 MET A C 1
ATOM 1410 O O . MET A 1 177 ? -10.945 -10.891 -19.797 1 51.03 177 MET A O 1
ATOM 1414 N N . ASP A 1 178 ? -11.711 -9.742 -18.266 1 60.44 178 ASP A N 1
ATOM 1415 C CA . ASP A 1 178 ? -10.852 -8.578 -18.453 1 60.44 178 ASP A CA 1
ATOM 1416 C C . ASP A 1 178 ? -9.375 -8.961 -18.375 1 60.44 178 ASP A C 1
ATOM 1418 O O . ASP A 1 178 ? -8.961 -9.656 -17.438 1 60.44 178 ASP A O 1
ATOM 1422 N N . ASN A 1 179 ? -8.828 -9.062 -19.5 1 83.12 179 ASN A N 1
ATOM 1423 C CA . ASN A 1 179 ? -7.387 -9.25 -19.641 1 83.12 179 ASN A CA 1
ATOM 1424 C C . ASN A 1 179 ? -6.609 -8.156 -18.906 1 83.12 179 ASN A C 1
ATOM 1426 O O . ASN A 1 179 ? -6.902 -6.973 -19.047 1 83.12 179 ASN A O 1
ATOM 1430 N N . PHE A 1 180 ? -5.98 -8.57 -17.781 1 90.75 180 PHE A N 1
ATOM 1431 C CA . PHE A 1 180 ? -5.105 -7.641 -17.078 1 90.75 180 PHE A CA 1
ATOM 1432 C C . PHE A 1 180 ? -3.725 -8.25 -16.875 1 90.75 180 PHE A C 1
ATOM 1434 O O . PHE A 1 180 ? -3.547 -9.461 -17 1 90.75 180 PHE A O 1
ATOM 1441 N N . ASP A 1 181 ? -2.781 -7.406 -16.688 1 94.25 181 ASP A N 1
ATOM 1442 C CA . ASP A 1 181 ? -1.41 -7.859 -16.484 1 94.25 181 ASP A CA 1
ATOM 1443 C C . ASP A 1 181 ? -1.292 -8.664 -15.188 1 94.25 181 ASP A C 1
ATOM 1445 O O . ASP A 1 181 ? -1.92 -8.328 -14.18 1 94.25 181 ASP A O 1
ATOM 1449 N N . VAL A 1 182 ? -0.488 -9.602 -15.258 1 96.06 182 VAL A N 1
ATOM 1450 C CA . VAL A 1 182 ? -0.297 -10.469 -14.094 1 96.06 182 VAL A CA 1
ATOM 1451 C C . VAL A 1 182 ? 1.184 -10.516 -13.727 1 96.06 182 VAL A C 1
ATOM 1453 O O . VAL A 1 182 ? 2.023 -10.883 -14.555 1 96.06 182 VAL A O 1
ATOM 1456 N N . ASN A 1 183 ? 1.492 -10.07 -12.523 1 97.5 183 ASN A N 1
ATOM 1457 C CA . ASN A 1 183 ? 2.816 -10.305 -11.953 1 97.5 183 ASN A CA 1
ATOM 1458 C C . ASN A 1 183 ? 2.875 -11.625 -11.188 1 97.5 183 ASN A C 1
ATOM 1460 O O . ASN A 1 183 ? 1.984 -11.922 -10.391 1 97.5 183 ASN A O 1
ATOM 1464 N N . PHE A 1 184 ? 3.912 -12.445 -11.453 1 98.44 184 PHE A N 1
ATOM 1465 C CA . PHE A 1 184 ? 4.027 -13.68 -10.672 1 98.44 184 PHE A CA 1
ATOM 1466 C C . PHE A 1 184 ? 5.477 -14.141 -10.594 1 98.44 184 PHE A C 1
ATOM 1468 O O . PHE A 1 184 ? 6.301 -13.742 -11.422 1 98.44 184 PHE A O 1
ATOM 1475 N N . VAL A 1 185 ? 5.762 -14.898 -9.555 1 98.31 185 VAL A N 1
ATOM 1476 C CA . VAL A 1 185 ? 7.102 -15.414 -9.289 1 98.31 185 VAL A CA 1
ATOM 1477 C C . VAL A 1 185 ? 7.098 -16.938 -9.383 1 98.31 185 VAL A C 1
ATOM 1479 O O . VAL A 1 185 ? 6.191 -17.594 -8.859 1 98.31 185 VAL A O 1
ATOM 1482 N N . VAL A 1 186 ? 8.031 -17.484 -10.078 1 98.62 186 VAL A N 1
ATOM 1483 C CA . VAL A 1 186 ? 8.203 -18.938 -10.172 1 98.62 186 VAL A CA 1
ATOM 1484 C C . VAL A 1 186 ? 9.508 -19.344 -9.492 1 98.62 186 VAL A C 1
ATOM 1486 O O . VAL A 1 186 ? 10.57 -18.797 -9.797 1 98.62 186 VAL A O 1
ATOM 1489 N N . THR A 1 187 ? 9.422 -20.25 -8.625 1 97.44 187 THR A N 1
ATOM 1490 C CA . THR A 1 187 ? 10.602 -20.844 -7.996 1 97.44 187 THR A CA 1
ATOM 1491 C C . THR A 1 187 ? 10.688 -22.344 -8.297 1 97.44 187 THR A C 1
ATOM 1493 O O . THR A 1 187 ? 9.688 -23.047 -8.195 1 97.44 187 THR A O 1
ATOM 1496 N N . ILE A 1 188 ? 11.812 -22.781 -8.688 1 97.5 188 ILE A N 1
ATOM 1497 C CA . ILE A 1 188 ? 12.039 -24.188 -8.977 1 97.5 188 ILE A CA 1
ATOM 1498 C C . ILE A 1 188 ? 13.211 -24.719 -8.148 1 97.5 188 ILE A C 1
ATOM 1500 O O . ILE A 1 188 ? 14.312 -24.172 -8.211 1 97.5 188 ILE A O 1
ATOM 1504 N N . THR A 1 189 ? 12.922 -25.688 -7.43 1 95.88 189 THR A N 1
ATOM 1505 C CA . THR A 1 189 ? 13.938 -26.344 -6.609 1 95.88 189 THR A CA 1
ATOM 1506 C C . THR A 1 189 ? 14.078 -27.812 -6.992 1 95.88 189 THR A C 1
ATOM 1508 O O . THR A 1 189 ? 13.094 -28.469 -7.32 1 95.88 189 THR A O 1
ATOM 1511 N N . LYS A 1 190 ? 15.305 -28.266 -6.98 1 95.44 190 LYS A N 1
ATOM 1512 C CA . LYS A 1 190 ? 15.578 -29.688 -7.199 1 95.44 190 LYS A CA 1
ATOM 1513 C C . LYS A 1 190 ? 16.141 -30.328 -5.941 1 95.44 190 LYS A C 1
ATOM 1515 O O . LYS A 1 190 ? 16.938 -29.719 -5.223 1 95.44 190 LYS A O 1
ATOM 1520 N N . GLU A 1 191 ? 15.766 -31.547 -5.797 1 91.12 191 GLU A N 1
ATOM 1521 C CA . GLU A 1 191 ? 16.234 -32.281 -4.613 1 91.12 191 GLU A CA 1
ATOM 1522 C C . GLU A 1 191 ? 17.75 -32.344 -4.566 1 91.12 191 GLU A C 1
ATOM 1524 O O . GLU A 1 191 ? 18.359 -32.125 -3.512 1 91.12 191 GLU A O 1
ATOM 1529 N N . ASN A 1 192 ? 18.375 -32.562 -5.613 1 92.38 192 ASN A N 1
ATOM 1530 C CA . ASN A 1 192 ? 19.812 -32.812 -5.633 1 92.38 192 ASN A CA 1
ATOM 1531 C C . ASN A 1 192 ? 20.594 -31.562 -6.039 1 92.38 192 ASN A C 1
ATOM 1533 O O . ASN A 1 192 ? 21.781 -31.656 -6.383 1 92.38 192 ASN A O 1
ATOM 1537 N N . SER A 1 193 ? 20.016 -30.453 -6.047 1 93.38 193 SER A N 1
ATOM 1538 C CA . SER A 1 193 ? 20.719 -29.203 -6.352 1 93.38 193 SER A CA 1
ATOM 1539 C C . SER A 1 193 ? 20.672 -28.25 -5.172 1 93.38 193 SER A C 1
ATOM 1541 O O . SER A 1 193 ? 19.641 -28.078 -4.539 1 93.38 193 SER A O 1
ATOM 1543 N N . PRO A 1 194 ? 21.797 -27.625 -4.883 1 93.88 194 PRO A N 1
ATOM 1544 C CA . PRO A 1 194 ? 21.797 -26.625 -3.82 1 93.88 194 PRO A CA 1
ATOM 1545 C C . PRO A 1 194 ? 21.219 -25.281 -4.285 1 93.88 194 PRO A C 1
ATOM 1547 O O . PRO A 1 194 ? 21.078 -24.359 -3.48 1 93.88 194 PRO A O 1
ATOM 1550 N N . ILE A 1 195 ? 20.953 -25.188 -5.562 1 95.88 195 ILE A N 1
ATOM 1551 C CA . ILE A 1 195 ? 20.562 -23.922 -6.141 1 95.88 195 ILE A CA 1
ATOM 1552 C C . ILE A 1 195 ? 19.047 -23.906 -6.383 1 95.88 195 ILE A C 1
ATOM 1554 O O . ILE A 1 195 ? 18.484 -24.891 -6.867 1 95.88 195 ILE A O 1
ATOM 1558 N N . THR A 1 196 ? 18.453 -22.812 -6.016 1 96.44 196 THR A N 1
ATOM 1559 C CA . THR A 1 196 ? 17.062 -22.547 -6.363 1 96.44 196 THR A CA 1
ATOM 1560 C C . THR A 1 196 ? 16.969 -21.484 -7.449 1 96.44 196 THR A C 1
ATOM 1562 O O . THR A 1 196 ? 17.641 -20.453 -7.375 1 96.44 196 THR A O 1
ATOM 1565 N N . LEU A 1 197 ? 16.188 -21.797 -8.477 1 97.38 197 LEU A N 1
ATOM 1566 C CA . LEU A 1 197 ? 15.922 -20.812 -9.508 1 97.38 197 LEU A CA 1
ATOM 1567 C C . LEU A 1 197 ? 14.727 -19.938 -9.141 1 97.38 197 LEU A C 1
ATOM 1569 O O . LEU A 1 197 ? 13.703 -20.453 -8.672 1 97.38 197 LEU A O 1
ATOM 1573 N N . TYR A 1 198 ? 14.883 -18.625 -9.312 1 97.25 198 TYR A N 1
ATOM 1574 C CA . TYR A 1 198 ? 13.867 -17.625 -8.992 1 97.25 198 TYR A CA 1
ATOM 1575 C C . TYR A 1 198 ? 13.57 -16.734 -10.195 1 97.25 198 TYR A C 1
ATOM 1577 O O . TYR A 1 198 ? 14.406 -15.914 -10.586 1 97.25 198 TYR A O 1
ATOM 1585 N N . PHE A 1 199 ? 12.359 -16.875 -10.719 1 98.38 199 PHE A N 1
ATOM 1586 C CA . PHE A 1 199 ? 11.945 -16.094 -11.883 1 98.38 199 PHE A CA 1
ATOM 1587 C C . PHE A 1 199 ? 10.883 -15.062 -11.492 1 98.38 199 PHE A C 1
ATOM 1589 O O . PHE A 1 199 ? 9.781 -15.43 -11.086 1 98.38 199 PHE A O 1
ATOM 1596 N N . ASP A 1 200 ? 11.172 -13.797 -11.539 1 98 200 ASP A N 1
ATOM 1597 C CA . ASP A 1 200 ? 10.219 -12.703 -11.422 1 98 200 ASP A CA 1
ATOM 1598 C C . ASP A 1 200 ? 9.648 -12.32 -12.781 1 98 200 ASP A C 1
ATOM 1600 O O . ASP A 1 200 ? 10.359 -11.773 -13.633 1 98 200 ASP A O 1
ATOM 1604 N N . LEU A 1 201 ? 8.359 -12.531 -12.945 1 98.56 201 LEU A N 1
ATOM 1605 C CA . LEU A 1 201 ? 7.781 -12.492 -14.281 1 98.56 201 LEU A CA 1
ATOM 1606 C C . LEU A 1 201 ? 6.582 -11.547 -14.328 1 98.56 201 LEU A C 1
ATOM 1608 O O . LEU A 1 201 ? 5.98 -11.25 -13.297 1 98.56 201 LEU A O 1
ATOM 1612 N N . ILE A 1 202 ? 6.277 -11.078 -15.492 1 97.94 202 ILE A N 1
ATOM 1613 C CA . ILE A 1 202 ? 5.074 -10.305 -15.773 1 97.94 202 ILE A CA 1
ATOM 1614 C C . ILE A 1 202 ? 4.422 -10.812 -17.062 1 97.94 202 ILE A C 1
ATOM 1616 O O . ILE A 1 202 ? 5.105 -11.047 -18.062 1 97.94 202 ILE A O 1
ATOM 1620 N N . ALA A 1 203 ? 3.133 -11.078 -17.031 1 97.25 203 ALA A N 1
ATOM 1621 C CA . ALA A 1 203 ? 2.396 -11.469 -18.219 1 97.25 203 ALA A CA 1
ATOM 1622 C C . ALA A 1 203 ? 1.502 -10.336 -18.719 1 97.25 203 ALA A C 1
ATOM 1624 O O . ALA A 1 203 ? 0.707 -9.789 -17.938 1 97.25 203 ALA A O 1
ATOM 1625 N N . GLU A 1 204 ? 1.676 -9.984 -19.875 1 93.44 204 GLU A N 1
ATOM 1626 C CA . GLU A 1 204 ? 0.863 -8.992 -20.562 1 93.44 204 GLU A CA 1
ATOM 1627 C C . GLU A 1 204 ? 0.215 -9.578 -21.812 1 93.44 204 GLU A C 1
ATOM 1629 O O . GLU A 1 204 ? 0.908 -10.086 -22.703 1 93.44 204 GLU A O 1
ATOM 1634 N N . ASP A 1 205 ? -1.035 -9.531 -21.891 1 90 205 ASP A N 1
ATOM 1635 C CA . ASP A 1 205 ? -1.79 -10.094 -23 1 90 205 ASP A CA 1
ATOM 1636 C C . ASP A 1 205 ? -1.389 -11.547 -23.266 1 90 205 ASP A C 1
ATOM 1638 O O . ASP A 1 205 ? -1.165 -11.938 -24.406 1 90 205 ASP A O 1
ATOM 1642 N N . GLY A 1 206 ? -1.19 -12.211 -22.188 1 89.19 206 GLY A N 1
ATOM 1643 C CA . GLY A 1 206 ? -0.921 -13.641 -22.266 1 89.19 206 GLY A CA 1
ATOM 1644 C C . GLY A 1 206 ? 0.538 -13.961 -22.531 1 89.19 206 GLY A C 1
ATOM 1645 O O . GLY A 1 206 ? 0.945 -15.117 -22.469 1 89.19 206 GLY A O 1
ATOM 1646 N N . LEU A 1 207 ? 1.304 -12.992 -22.781 1 94.44 207 LEU A N 1
ATOM 1647 C CA . LEU A 1 207 ? 2.721 -13.211 -23.047 1 94.44 207 LEU A CA 1
ATOM 1648 C C . LEU A 1 207 ? 3.557 -13.008 -21.797 1 94.44 207 LEU A C 1
ATOM 1650 O O . LEU A 1 207 ? 3.432 -11.984 -21.125 1 94.44 207 LEU A O 1
ATOM 1654 N N . ILE A 1 208 ? 4.402 -13.922 -21.531 1 97.69 208 ILE A N 1
ATOM 1655 C CA . ILE A 1 208 ? 5.188 -13.898 -20.312 1 97.69 208 ILE A CA 1
ATOM 1656 C C . ILE A 1 208 ? 6.52 -13.195 -20.562 1 97.69 208 ILE A C 1
ATOM 1658 O O . ILE A 1 208 ? 7.258 -13.562 -21.469 1 97.69 208 ILE A O 1
ATOM 1662 N N . GLY A 1 209 ? 6.773 -12.133 -19.797 1 97.5 209 GLY A N 1
ATOM 1663 C CA . GLY A 1 209 ? 8.047 -11.438 -19.797 1 97.5 209 GLY A CA 1
ATOM 1664 C C . GLY A 1 209 ? 8.844 -11.641 -18.516 1 97.5 209 GLY A C 1
ATOM 1665 O O . GLY A 1 209 ? 8.289 -12.031 -17.484 1 97.5 209 GLY A O 1
ATOM 1666 N N . PHE A 1 210 ? 10.156 -11.336 -18.672 1 97.81 210 PHE A N 1
ATOM 1667 C CA . PHE A 1 210 ? 11.055 -11.562 -17.547 1 97.81 210 PHE A CA 1
ATOM 1668 C C . PHE A 1 210 ? 11.5 -10.234 -16.938 1 97.81 210 PHE A C 1
ATOM 1670 O O . PHE A 1 210 ? 12.156 -9.43 -17.594 1 97.81 210 PHE A O 1
ATOM 1677 N N . LYS A 1 211 ? 11.164 -10.07 -15.664 1 97.25 211 LYS A N 1
ATOM 1678 C CA . LYS A 1 211 ? 11.703 -8.922 -14.938 1 97.25 211 LYS A CA 1
ATOM 1679 C C . LYS A 1 211 ? 13.094 -9.219 -14.375 1 97.25 211 LYS A C 1
ATOM 1681 O O . LYS A 1 211 ? 14.016 -8.422 -14.539 1 97.25 211 LYS A O 1
ATOM 1686 N N . ARG A 1 212 ? 13.18 -10.352 -13.68 1 96.81 212 ARG A N 1
ATOM 1687 C CA . ARG A 1 212 ? 14.438 -10.797 -13.078 1 96.81 212 ARG A CA 1
ATOM 1688 C C . ARG A 1 212 ? 14.562 -12.312 -13.117 1 96.81 212 ARG A C 1
ATOM 1690 O O . ARG A 1 212 ? 13.562 -13.023 -12.992 1 96.81 212 ARG A O 1
ATOM 1697 N N . ILE A 1 213 ? 15.719 -12.781 -13.328 1 97.94 213 ILE A N 1
ATOM 1698 C CA . ILE A 1 213 ? 16.094 -14.18 -13.125 1 97.94 213 ILE A CA 1
ATOM 1699 C C . ILE A 1 213 ? 17.203 -14.266 -12.07 1 97.94 213 ILE A C 1
ATOM 1701 O O . ILE A 1 213 ? 18.344 -13.883 -12.336 1 97.94 213 ILE A O 1
ATOM 1705 N N . MET A 1 214 ? 16.828 -14.75 -10.922 1 96.88 214 MET A N 1
ATOM 1706 C CA . MET A 1 214 ? 17.766 -14.805 -9.812 1 96.88 214 MET A CA 1
ATOM 1707 C C . MET A 1 214 ? 18.016 -16.25 -9.383 1 96.88 214 MET A C 1
ATOM 1709 O O . MET A 1 214 ? 17.281 -17.156 -9.773 1 96.88 214 MET A O 1
ATOM 1713 N N . THR A 1 215 ? 19.125 -16.453 -8.672 1 96.38 215 THR A N 1
ATOM 1714 C CA . THR A 1 215 ? 19.453 -17.734 -8.07 1 96.38 215 THR A CA 1
ATOM 1715 C C . THR A 1 215 ? 19.75 -17.594 -6.582 1 96.38 215 THR A C 1
ATOM 1717 O O . THR A 1 215 ? 20.328 -16.594 -6.156 1 96.38 215 THR A O 1
ATOM 1720 N N . PHE A 1 216 ? 19.266 -18.562 -5.922 1 95.81 216 PHE A N 1
ATOM 1721 C CA . PHE A 1 216 ? 19.531 -18.562 -4.488 1 95.81 216 PHE A CA 1
ATOM 1722 C C . PHE A 1 216 ? 20.062 -19.922 -4.031 1 95.81 216 PHE A C 1
ATOM 1724 O O . PHE A 1 216 ? 19.766 -20.953 -4.645 1 95.81 216 PHE A O 1
ATOM 1731 N N . ASP A 1 217 ? 20.797 -19.75 -2.902 1 92.94 217 ASP A N 1
ATOM 1732 C CA . ASP A 1 217 ? 21.203 -20.984 -2.219 1 92.94 217 ASP A CA 1
ATOM 1733 C C . ASP A 1 217 ? 20.031 -21.594 -1.451 1 92.94 217 ASP A C 1
ATOM 1735 O O . ASP A 1 217 ? 19.406 -20.922 -0.621 1 92.94 217 ASP A O 1
ATOM 1739 N N . LYS A 1 218 ? 19.828 -22.828 -1.726 1 84.06 218 LYS A N 1
ATOM 1740 C CA . LYS A 1 218 ? 18.688 -23.531 -1.138 1 84.06 218 LYS A CA 1
ATOM 1741 C C . LYS A 1 218 ? 18.781 -23.547 0.385 1 84.06 218 LYS A C 1
ATOM 1743 O O . LYS A 1 218 ? 17.75 -23.594 1.073 1 84.06 218 LYS A O 1
ATOM 1748 N N . ASN A 1 219 ? 19.922 -23.5 0.891 1 81.19 219 ASN A N 1
ATOM 1749 C CA . ASN A 1 219 ? 20.125 -23.531 2.332 1 81.19 219 ASN A CA 1
ATOM 1750 C C . ASN A 1 219 ? 19.922 -22.156 2.967 1 81.19 219 ASN A C 1
ATOM 1752 O O . ASN A 1 219 ? 19.844 -22.047 4.191 1 81.19 219 ASN A O 1
ATOM 1756 N N . LYS A 1 220 ? 19.906 -21.125 2.148 1 76.44 220 LYS A N 1
ATOM 1757 C CA . LYS A 1 220 ? 19.578 -19.781 2.613 1 76.44 220 LYS A CA 1
ATOM 1758 C C . LYS A 1 220 ? 18.141 -19.406 2.27 1 76.44 220 LYS A C 1
ATOM 1760 O O . LYS A 1 220 ? 17.906 -18.625 1.351 1 76.44 220 LYS A O 1
ATOM 1765 N N . LYS A 1 221 ? 17.281 -19.875 3.021 1 78.62 221 LYS A N 1
ATOM 1766 C CA . LYS A 1 221 ? 15.859 -19.906 2.689 1 78.62 221 LYS A CA 1
ATOM 1767 C C . LYS A 1 221 ? 15.219 -18.531 2.898 1 78.62 221 LYS A C 1
ATOM 1769 O O . LYS A 1 221 ? 14.094 -18.297 2.449 1 78.62 221 LYS A O 1
ATOM 1774 N N . THR A 1 222 ? 15.992 -17.672 3.434 1 85.5 222 THR A N 1
ATOM 1775 C CA . THR A 1 222 ? 15.398 -16.391 3.797 1 85.5 222 THR A CA 1
ATOM 1776 C C . THR A 1 222 ? 14.82 -15.703 2.568 1 85.5 222 THR A C 1
ATOM 1778 O O . THR A 1 222 ? 13.68 -15.234 2.592 1 85.5 222 THR A O 1
ATOM 1781 N N . ALA A 1 223 ? 15.523 -15.727 1.52 1 87.81 223 ALA A N 1
ATOM 1782 C CA . ALA A 1 223 ? 15.109 -15.031 0.307 1 87.81 223 ALA A CA 1
ATOM 1783 C C . ALA A 1 223 ? 13.859 -15.664 -0.296 1 87.81 223 ALA A C 1
ATOM 1785 O O . ALA A 1 223 ? 13.133 -15.016 -1.052 1 87.81 223 ALA A O 1
ATOM 1786 N N . LEU A 1 224 ? 13.57 -16.859 0.056 1 89.88 224 LEU A N 1
ATOM 1787 C CA . LEU A 1 224 ? 12.461 -17.578 -0.549 1 89.88 224 LEU A CA 1
ATOM 1788 C C . LEU A 1 224 ? 11.203 -17.469 0.306 1 89.88 224 LEU A C 1
ATOM 1790 O O . LEU A 1 224 ? 10.117 -17.875 -0.116 1 89.88 224 LEU A O 1
ATOM 1794 N N . GLN A 1 225 ? 11.367 -16.891 1.401 1 90.56 225 GLN A N 1
ATOM 1795 C CA . GLN A 1 225 ? 10.25 -16.734 2.328 1 90.56 225 GLN A CA 1
ATOM 1796 C C . GLN A 1 225 ? 9.422 -15.5 2 1 90.56 225 GLN A C 1
ATOM 1798 O O . GLN A 1 225 ? 9.969 -14.484 1.558 1 90.56 225 GLN A O 1
ATOM 1803 N N . GLN A 1 226 ? 8.141 -15.656 2.268 1 89.75 226 GLN A N 1
ATOM 1804 C CA . GLN A 1 226 ? 7.246 -14.508 2.152 1 89.75 226 GLN A CA 1
ATOM 1805 C C . GLN A 1 226 ? 7.203 -13.711 3.451 1 89.75 226 GLN A C 1
ATOM 1807 O O . GLN A 1 226 ? 6.238 -13.797 4.211 1 89.75 226 GLN A O 1
ATOM 1812 N N . SER A 1 227 ? 8.22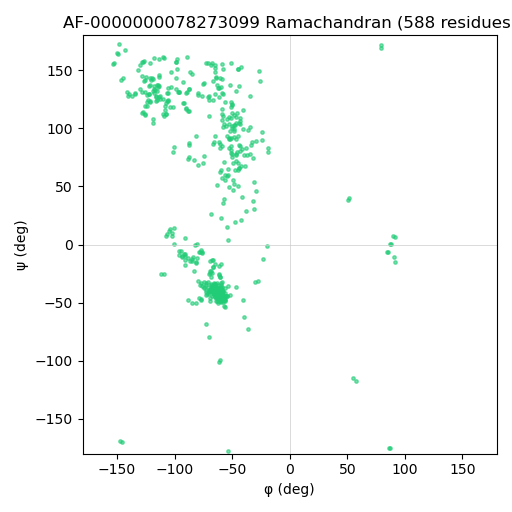7 -12.969 3.693 1 91.88 227 SER A N 1
ATOM 1813 C CA . SER A 1 227 ? 8.406 -12.18 4.91 1 91.88 227 SER A CA 1
ATOM 1814 C C . SER A 1 227 ? 9.188 -10.898 4.633 1 91.88 227 SER A C 1
ATOM 1816 O O . SER A 1 227 ? 9.711 -10.711 3.531 1 91.88 227 SER A O 1
ATOM 1818 N N . VAL A 1 228 ? 9.211 -10.125 5.672 1 93.12 228 VAL A N 1
ATOM 1819 C CA . VAL A 1 228 ? 9.984 -8.891 5.566 1 93.12 228 VAL A CA 1
ATOM 1820 C C . VAL A 1 228 ? 11.453 -9.211 5.324 1 93.12 228 VAL A C 1
ATOM 1822 O O . VAL A 1 228 ? 12.102 -8.594 4.473 1 93.12 228 VAL A O 1
ATOM 1825 N N . GLU A 1 229 ? 11.945 -10.117 6.047 1 94.12 229 GLU A N 1
ATOM 1826 C CA . GLU A 1 229 ? 13.336 -10.539 5.891 1 94.12 229 GLU A CA 1
ATOM 1827 C C . GLU A 1 229 ? 13.586 -11.117 4.5 1 94.12 229 GLU A C 1
ATOM 1829 O O . GLU A 1 229 ? 14.648 -10.914 3.92 1 94.12 229 GLU A O 1
ATOM 1834 N N . GLY A 1 230 ? 12.68 -11.812 4.027 1 93.94 230 GLY A N 1
ATOM 1835 C CA . GLY A 1 230 ? 12.789 -12.367 2.686 1 93.94 230 GLY A CA 1
ATOM 1836 C C . GLY A 1 230 ? 12.836 -11.305 1.604 1 93.94 230 GLY A C 1
ATOM 1837 O O . GLY A 1 230 ? 13.648 -11.391 0.68 1 93.94 230 GLY A O 1
ATOM 1838 N N . GLU A 1 231 ? 11.961 -10.391 1.746 1 92.38 231 GLU A N 1
ATOM 1839 C CA . GLU A 1 231 ? 11.961 -9.273 0.805 1 92.38 231 GLU A CA 1
ATOM 1840 C C . GLU A 1 231 ? 13.289 -8.523 0.832 1 92.38 231 GLU A C 1
ATOM 1842 O O . GLU A 1 231 ? 13.828 -8.172 -0.218 1 92.38 231 GLU A O 1
ATOM 1847 N N . PHE A 1 232 ? 13.734 -8.32 2.004 1 92.56 232 PHE A N 1
ATOM 1848 C CA . PHE A 1 232 ? 15.016 -7.633 2.154 1 92.56 232 PHE A CA 1
ATOM 1849 C C . PHE A 1 232 ? 16.141 -8.438 1.52 1 92.56 232 PHE A C 1
ATOM 1851 O O . PHE A 1 232 ? 16.969 -7.891 0.798 1 92.56 232 PHE A O 1
ATOM 1858 N N . ALA A 1 233 ? 16.141 -9.672 1.785 1 93.5 233 ALA A N 1
ATOM 1859 C CA . ALA A 1 233 ? 17.172 -10.555 1.244 1 93.5 233 ALA A CA 1
ATOM 1860 C C . ALA A 1 233 ? 17.141 -10.562 -0.281 1 93.5 233 ALA A C 1
ATOM 1862 O O . ALA A 1 233 ? 18.188 -10.5 -0.928 1 93.5 233 ALA A O 1
ATOM 1863 N N . ARG A 1 234 ? 16.062 -10.633 -0.887 1 94.5 234 ARG A N 1
ATOM 1864 C CA . ARG A 1 234 ? 15.938 -10.602 -2.342 1 94.5 234 ARG A CA 1
ATOM 1865 C C . ARG A 1 234 ? 16.391 -9.258 -2.9 1 94.5 234 ARG A C 1
ATOM 1867 O O . ARG A 1 234 ? 17.078 -9.203 -3.922 1 94.5 234 ARG A O 1
ATOM 1874 N N . GLY A 1 235 ? 16.062 -8.195 -2.229 1 93.56 235 GLY A N 1
ATOM 1875 C CA . GLY A 1 235 ? 16.375 -6.852 -2.688 1 93.56 235 GLY A CA 1
ATOM 1876 C C . GLY A 1 235 ? 17.859 -6.539 -2.641 1 93.56 235 GLY A C 1
ATOM 1877 O O . GLY A 1 235 ? 18.328 -5.652 -3.352 1 93.56 235 GLY A O 1
ATOM 1878 N N . THR A 1 236 ? 18.516 -7.211 -1.824 1 93.94 236 THR A N 1
ATOM 1879 C CA . THR A 1 236 ? 19.938 -6.926 -1.67 1 93.94 236 THR A CA 1
ATOM 1880 C C . THR A 1 236 ? 20.781 -7.945 -2.434 1 93.94 236 THR A C 1
ATOM 1882 O O . THR A 1 236 ? 22.016 -7.887 -2.404 1 93.94 236 THR A O 1
ATOM 1885 N N . SER A 1 237 ? 20.141 -8.852 -3.07 1 93.69 237 SER A N 1
ATOM 1886 C CA . SER A 1 237 ? 20.844 -9.852 -3.863 1 93.69 237 SER A CA 1
ATOM 1887 C C . SER A 1 237 ? 21.047 -9.375 -5.297 1 93.69 237 SER A C 1
ATOM 1889 O O . SER A 1 237 ? 20.406 -8.422 -5.738 1 93.69 237 SER A O 1
ATOM 1891 N N . TYR A 1 238 ? 22.031 -10.055 -5.984 1 95.44 238 TYR A N 1
ATOM 1892 C CA . TYR A 1 238 ? 22.203 -9.797 -7.414 1 95.44 238 TYR A CA 1
ATOM 1893 C C . TYR A 1 238 ? 20.938 -10.164 -8.18 1 95.44 238 TYR A C 1
ATOM 1895 O O . TYR A 1 238 ? 20.453 -11.297 -8.094 1 95.44 238 TYR A O 1
ATOM 1903 N N . PHE A 1 239 ? 20.375 -9.25 -8.992 1 93.62 239 PHE A N 1
ATOM 1904 C CA . PHE A 1 239 ? 19.094 -9.375 -9.664 1 93.62 239 PHE A CA 1
ATOM 1905 C C . PHE A 1 239 ? 19.234 -10.227 -10.922 1 93.62 239 PHE A C 1
ATOM 1907 O O . PHE A 1 239 ? 18.219 -10.609 -11.531 1 93.62 239 PHE A O 1
ATOM 1914 N N . GLY A 1 240 ? 20.391 -10.68 -11.164 1 95.88 240 GLY A N 1
ATOM 1915 C CA . GLY A 1 240 ? 20.625 -11.359 -12.43 1 95.88 240 GLY A CA 1
ATOM 1916 C C . GLY A 1 240 ? 20.812 -10.406 -13.594 1 95.88 240 GLY A C 1
ATOM 1917 O O . GLY A 1 240 ? 20.672 -9.195 -13.438 1 95.88 240 GLY A O 1
ATOM 1918 N N . PRO A 1 241 ? 21.25 -10.914 -14.742 1 95.12 241 PRO A N 1
ATOM 1919 C CA . PRO A 1 241 ? 21.406 -10.078 -15.938 1 95.12 241 PRO A CA 1
ATOM 1920 C C . PRO A 1 241 ? 20.078 -9.578 -16.484 1 95.12 241 PRO A C 1
ATOM 1922 O O . PRO A 1 241 ? 19.031 -10.188 -16.234 1 95.12 241 PRO A O 1
ATOM 1925 N N . VAL A 1 242 ? 20.25 -8.484 -17.188 1 94.5 242 VAL A N 1
ATOM 1926 C CA . VAL A 1 242 ? 19.062 -8.023 -17.891 1 94.5 242 VAL A CA 1
ATOM 1927 C C . VAL A 1 242 ? 18.688 -9.031 -18.984 1 94.5 242 VAL A C 1
ATOM 1929 O O . VAL A 1 242 ? 19.516 -9.367 -19.828 1 94.5 242 VAL A O 1
ATOM 1932 N N . TYR A 1 243 ? 17.469 -9.477 -18.906 1 95.69 243 TYR A N 1
ATOM 1933 C CA . TYR A 1 243 ? 17.031 -10.547 -19.781 1 95.69 243 TYR A CA 1
ATOM 1934 C C . TYR A 1 243 ? 17.328 -10.227 -21.25 1 95.69 243 TYR A C 1
ATOM 1936 O O . TYR A 1 243 ? 17.781 -11.094 -22 1 95.69 243 TYR A O 1
ATOM 1944 N N . GLY A 1 244 ? 17.062 -8.969 -21.672 1 94.25 244 GLY A N 1
ATOM 1945 C CA . GLY A 1 244 ? 17.25 -8.547 -23.062 1 94.25 244 GLY A CA 1
ATOM 1946 C C . GLY A 1 244 ? 18.688 -8.672 -23.516 1 94.25 244 GLY A C 1
ATOM 1947 O O . GLY A 1 244 ? 18.969 -8.688 -24.719 1 94.25 244 GLY A O 1
ATOM 1948 N N . GLN A 1 245 ? 19.609 -8.766 -22.594 1 95.69 245 GLN A N 1
ATOM 1949 C CA . GLN A 1 245 ? 21.031 -8.805 -22.922 1 95.69 245 GLN A CA 1
ATOM 1950 C C . GLN A 1 245 ? 21.516 -10.242 -23.078 1 95.69 245 GLN A C 1
ATOM 1952 O O . GLN A 1 245 ? 22.672 -10.477 -23.453 1 95.69 245 GLN A O 1
ATOM 1957 N N . LEU A 1 246 ? 20.75 -11.133 -22.781 1 97.12 246 LEU A N 1
ATOM 1958 C CA . LEU A 1 246 ? 21.109 -12.531 -22.969 1 97.12 246 LEU A CA 1
ATOM 1959 C C . LEU A 1 246 ? 21.094 -12.914 -24.438 1 97.12 246 LEU A C 1
ATOM 1961 O O . LEU A 1 246 ? 20.453 -12.242 -25.25 1 97.12 246 LEU A O 1
ATOM 1965 N N . SER A 1 247 ? 21.828 -13.969 -24.875 1 97.75 247 SER A N 1
ATOM 1966 C CA . SER A 1 247 ? 21.781 -14.469 -26.25 1 97.75 247 SER A CA 1
ATOM 1967 C C . SER A 1 247 ? 20.422 -15.031 -26.578 1 97.75 247 SER A C 1
ATOM 1969 O O . SER A 1 247 ? 19.719 -15.539 -25.703 1 97.75 247 SER A O 1
ATOM 1971 N N . GLU A 1 248 ? 20.031 -15 -27.828 1 97.62 248 GLU A N 1
ATOM 1972 C CA . GLU A 1 248 ? 18.75 -15.516 -28.281 1 97.62 248 GLU A CA 1
ATOM 1973 C C . GLU A 1 248 ? 18.609 -17 -27.969 1 97.62 248 GLU A C 1
ATOM 1975 O O . GLU A 1 248 ? 17.547 -17.469 -27.562 1 97.62 248 GLU A O 1
ATOM 1980 N N . ASP A 1 249 ? 19.672 -17.688 -28.078 1 98.12 249 ASP A N 1
ATOM 1981 C CA . ASP A 1 249 ? 19.672 -19.125 -27.797 1 98.12 249 ASP A CA 1
ATOM 1982 C C . ASP A 1 249 ? 19.344 -19.406 -26.328 1 98.12 249 ASP A C 1
ATOM 1984 O O . ASP A 1 249 ? 18.562 -20.297 -26.016 1 98.12 249 ASP A O 1
ATOM 1988 N N . LEU A 1 250 ? 19.938 -18.656 -25.484 1 98 250 LEU A N 1
ATOM 1989 C CA . LEU A 1 250 ? 19.688 -18.828 -24.047 1 98 250 LEU A CA 1
ATOM 1990 C C . LEU A 1 250 ? 18.234 -18.484 -23.703 1 98 250 LEU A C 1
ATOM 1992 O O . LEU A 1 250 ? 17.578 -19.203 -22.969 1 98 250 LEU A O 1
ATOM 1996 N N . LYS A 1 251 ? 17.766 -17.344 -24.266 1 97.69 251 LYS A N 1
ATOM 1997 C CA . LYS A 1 251 ? 16.375 -16.922 -24.031 1 97.69 251 LYS A CA 1
ATOM 1998 C C . LYS A 1 251 ? 15.398 -18 -24.469 1 97.69 251 LYS A C 1
ATOM 2000 O O . LYS A 1 251 ? 14.508 -18.391 -23.703 1 97.69 251 LYS A O 1
ATOM 2005 N N . ASP A 1 252 ? 15.609 -18.516 -25.656 1 97.69 252 ASP A N 1
ATOM 2006 C CA . ASP A 1 252 ? 14.719 -19.531 -26.219 1 97.69 252 ASP A CA 1
ATOM 2007 C C . ASP A 1 252 ? 14.688 -20.766 -25.344 1 97.69 252 ASP A C 1
ATOM 2009 O O . ASP A 1 252 ? 13.617 -21.359 -25.125 1 97.69 252 ASP A O 1
ATOM 2013 N N . ASN A 1 253 ? 15.82 -21.188 -24.875 1 98.31 253 ASN A N 1
ATOM 2014 C CA . ASN A 1 253 ? 15.891 -22.422 -24.078 1 98.31 253 ASN A CA 1
ATOM 2015 C C . ASN A 1 253 ? 15.297 -22.219 -22.688 1 98.31 253 ASN A C 1
ATOM 2017 O O . ASN A 1 253 ? 14.727 -23.156 -22.109 1 98.31 253 ASN A O 1
ATOM 2021 N N . ILE A 1 254 ? 15.438 -21.016 -22.141 1 98.06 254 ILE A N 1
ATOM 2022 C CA . ILE A 1 254 ? 14.789 -20.703 -20.875 1 98.06 254 ILE A CA 1
ATOM 2023 C C . ILE A 1 254 ? 13.273 -20.75 -21.047 1 98.06 254 ILE A C 1
ATOM 2025 O O . ILE A 1 254 ? 12.562 -21.328 -20.219 1 98.06 254 ILE A O 1
ATOM 2029 N N . ASP A 1 255 ? 12.797 -20.156 -22.109 1 97.44 255 ASP A N 1
ATOM 2030 C CA . ASP A 1 255 ? 11.367 -20.172 -22.391 1 97.44 255 ASP A CA 1
ATOM 2031 C C . ASP A 1 255 ? 10.836 -21.609 -22.5 1 97.44 255 ASP A C 1
ATOM 2033 O O . ASP A 1 255 ? 9.812 -21.938 -21.906 1 97.44 255 ASP A O 1
ATOM 2037 N N . GLU A 1 256 ? 11.539 -22.375 -23.281 1 98.12 256 GLU A N 1
ATOM 2038 C CA . GLU A 1 256 ? 11.141 -23.766 -23.469 1 98.12 256 GLU A CA 1
ATOM 2039 C C . GLU A 1 256 ? 11.156 -24.516 -22.141 1 98.12 256 GLU A C 1
ATOM 2041 O O . GLU A 1 256 ? 10.297 -25.359 -21.891 1 98.12 256 GLU A O 1
ATOM 2046 N N . TYR A 1 257 ? 12.148 -24.266 -21.328 1 98.25 257 TYR A N 1
ATOM 2047 C CA . TYR A 1 257 ? 12.273 -24.875 -20.016 1 98.25 257 TYR A CA 1
ATOM 2048 C C . TYR A 1 257 ? 11.031 -24.609 -19.172 1 98.25 257 TYR A C 1
ATOM 2050 O O . TYR A 1 257 ? 10.445 -25.531 -18.609 1 98.25 257 TYR A O 1
ATOM 2058 N N . LEU A 1 258 ? 10.594 -23.391 -19.125 1 98.25 258 LEU A N 1
ATOM 2059 C CA . LEU A 1 258 ? 9.438 -23 -18.328 1 98.25 258 LEU A CA 1
ATOM 2060 C C . LEU A 1 258 ? 8.148 -23.578 -18.922 1 98.25 258 LEU A C 1
ATOM 2062 O O . LEU A 1 258 ? 7.297 -24.078 -18.188 1 98.25 258 LEU A O 1
ATOM 2066 N N . GLU A 1 259 ? 8.055 -23.562 -20.219 1 97.75 259 GLU A N 1
ATOM 2067 C CA . GLU A 1 259 ? 6.871 -24.094 -20.891 1 97.75 259 GLU A CA 1
ATOM 2068 C C . GLU A 1 259 ? 6.695 -25.594 -20.594 1 97.75 259 GLU A C 1
ATOM 2070 O O . GLU A 1 259 ? 5.574 -26.047 -20.375 1 97.75 259 GLU A O 1
ATOM 2075 N N . SER A 1 260 ? 7.77 -26.297 -20.594 1 97.06 260 SER A N 1
ATOM 2076 C CA . SER A 1 260 ? 7.723 -27.734 -20.359 1 97.06 260 SER A CA 1
ATOM 2077 C C . SER A 1 260 ? 7.277 -28.047 -18.922 1 97.06 260 SER A C 1
ATOM 2079 O O . SER A 1 260 ? 6.918 -29.188 -18.625 1 97.06 260 SER A O 1
ATOM 2081 N N . ARG A 1 261 ? 7.262 -27.094 -18.078 1 96.62 261 ARG A N 1
ATOM 2082 C CA . ARG A 1 261 ? 6.836 -27.266 -16.703 1 96.62 261 ARG A CA 1
ATOM 2083 C C . ARG A 1 261 ? 5.469 -26.625 -16.469 1 96.62 261 ARG A C 1
ATOM 2085 O O . ARG A 1 261 ? 5.039 -26.469 -15.32 1 96.62 261 ARG A O 1
ATOM 2092 N N . GLY A 1 262 ? 4.844 -26.172 -17.516 1 96.69 262 GLY A N 1
ATOM 2093 C CA . GLY A 1 262 ? 3.486 -25.656 -17.438 1 96.69 262 GLY A CA 1
ATOM 2094 C C . GLY A 1 262 ? 3.428 -24.156 -17.188 1 96.69 262 GLY A C 1
ATOM 2095 O O . GLY A 1 262 ? 2.363 -23.609 -16.891 1 96.69 262 GLY A O 1
ATOM 2096 N N . ILE A 1 263 ? 4.602 -23.516 -17.219 1 98.25 263 ILE A N 1
ATOM 2097 C CA . ILE A 1 263 ? 4.625 -22.062 -17.109 1 98.25 263 ILE A CA 1
ATOM 2098 C C . ILE A 1 263 ? 4.469 -21.422 -18.484 1 98.25 263 ILE A C 1
ATOM 2100 O O . ILE A 1 263 ? 5.461 -21.125 -19.156 1 98.25 263 ILE A O 1
ATOM 2104 N N . ASP A 1 264 ? 3.209 -21.25 -18.922 1 97.56 264 ASP A N 1
ATOM 2105 C CA . ASP A 1 264 ? 2.875 -20.797 -20.281 1 97.56 264 ASP A CA 1
ATOM 2106 C C . ASP A 1 264 ? 1.62 -19.938 -20.266 1 97.56 264 ASP A C 1
ATOM 2108 O O . ASP A 1 264 ? 1.141 -19.531 -19.203 1 97.56 264 ASP A O 1
ATOM 2112 N N . SER A 1 265 ? 1.117 -19.656 -21.422 1 96.44 265 SER A N 1
ATOM 2113 C CA . SER A 1 265 ? -0.026 -18.75 -21.562 1 96.44 265 SER A CA 1
ATOM 2114 C C . SER A 1 265 ? -1.27 -19.344 -20.906 1 96.44 265 SER A C 1
ATOM 2116 O O . SER A 1 265 ? -2.098 -18.609 -20.359 1 96.44 265 SER A O 1
ATOM 2118 N N . SER A 1 266 ? -1.386 -20.625 -20.969 1 96.69 266 SER A N 1
ATOM 2119 C CA . SER A 1 266 ? -2.531 -21.266 -20.328 1 96.69 266 SER A CA 1
ATOM 2120 C C . SER A 1 266 ? -2.529 -21.047 -18.828 1 96.69 266 SER A C 1
ATOM 2122 O O . SER A 1 266 ? -3.58 -20.797 -18.234 1 96.69 266 SER A O 1
ATOM 2124 N N . LEU A 1 267 ? -1.378 -21.156 -18.203 1 97.88 267 LEU A N 1
ATOM 2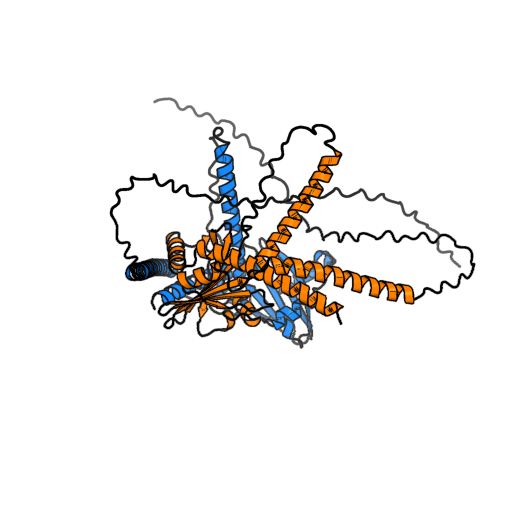125 C CA . LEU A 1 267 ? -1.263 -20.875 -16.781 1 97.88 267 LEU A CA 1
ATOM 2126 C C . LEU A 1 267 ? -1.659 -19.422 -16.5 1 97.88 267 LEU A C 1
ATOM 2128 O O . LEU A 1 267 ? -2.357 -19.156 -15.516 1 97.88 267 LEU A O 1
ATOM 2132 N N . VAL A 1 268 ? -1.2 -18.516 -17.344 1 97.25 268 VAL A N 1
ATOM 2133 C CA . VAL A 1 268 ? -1.504 -17.094 -17.172 1 97.25 268 VAL A CA 1
ATOM 2134 C C . VAL A 1 268 ? -3.016 -16.891 -17.172 1 97.25 268 VAL A C 1
ATOM 2136 O O . VAL A 1 268 ? -3.553 -16.172 -16.328 1 97.25 268 VAL A O 1
ATOM 2139 N N . TYR A 1 269 ? -3.656 -17.531 -18.078 1 95.44 269 TYR A N 1
ATOM 2140 C CA . TYR A 1 269 ? -5.105 -17.406 -18.156 1 95.44 269 TYR A CA 1
ATOM 2141 C C . TYR A 1 269 ? -5.77 -17.969 -16.906 1 95.44 269 TYR A C 1
ATOM 2143 O O . TYR A 1 269 ? -6.727 -17.391 -16.391 1 95.44 269 TYR A O 1
ATOM 2151 N N . PHE A 1 270 ? -5.305 -19.062 -16.469 1 97.12 270 PHE A N 1
ATOM 2152 C CA . PHE A 1 270 ? -5.844 -19.625 -15.242 1 97.12 270 PHE A CA 1
ATOM 2153 C C . PHE A 1 270 ? -5.684 -18.656 -14.086 1 97.12 270 PHE A C 1
ATOM 2155 O O . PHE A 1 270 ? -6.609 -18.453 -13.297 1 97.12 270 PHE A O 1
ATOM 2162 N N . ILE A 1 271 ? -4.441 -18.078 -13.969 1 97.69 271 ILE A N 1
ATOM 2163 C CA . ILE A 1 271 ? -4.152 -17.141 -12.883 1 97.69 271 ILE A CA 1
ATOM 2164 C C . ILE A 1 271 ? -5.129 -15.977 -12.93 1 97.69 271 ILE A C 1
ATOM 2166 O O . ILE A 1 271 ? -5.672 -15.562 -11.898 1 97.69 271 ILE A O 1
ATOM 2170 N N . GLN A 1 272 ? -5.344 -15.43 -14.094 1 95.56 272 GLN A N 1
ATOM 2171 C CA . GLN A 1 272 ? -6.289 -14.328 -14.25 1 95.56 272 GLN A CA 1
ATOM 2172 C C . GLN A 1 272 ? -7.684 -14.727 -13.773 1 95.56 272 GLN A C 1
ATOM 2174 O O . GLN A 1 272 ? -8.312 -14 -13 1 95.56 272 GLN A O 1
ATOM 2179 N N . ASP A 1 273 ? -8.125 -15.883 -14.203 1 94.5 273 ASP A N 1
ATOM 2180 C CA . ASP A 1 273 ? -9.438 -16.375 -13.789 1 94.5 273 ASP A CA 1
ATOM 2181 C C . ASP A 1 273 ? -9.508 -16.562 -12.281 1 94.5 273 ASP A C 1
ATOM 2183 O O . ASP A 1 273 ? -10.516 -16.219 -11.648 1 94.5 273 ASP A O 1
ATOM 2187 N N . TYR A 1 274 ? -8.461 -17.125 -11.734 1 96.12 274 TYR A N 1
ATOM 2188 C CA . TYR A 1 274 ? -8.453 -17.375 -10.297 1 96.12 274 TYR A CA 1
ATOM 2189 C C . TYR A 1 274 ? -8.445 -16.078 -9.516 1 96.12 274 TYR A C 1
ATOM 2191 O O . TYR A 1 274 ? -9.07 -15.977 -8.453 1 96.12 274 TYR A O 1
ATOM 2199 N N . ILE A 1 275 ? -7.715 -15.102 -10.008 1 95.81 275 ILE A N 1
ATOM 2200 C CA . ILE A 1 275 ? -7.684 -13.797 -9.359 1 95.81 275 ILE A CA 1
ATOM 2201 C C . ILE A 1 275 ? -9.094 -13.219 -9.305 1 95.81 275 ILE A C 1
ATOM 2203 O O . ILE A 1 275 ? -9.531 -12.719 -8.266 1 95.81 275 ILE A O 1
ATOM 2207 N N . GLU A 1 276 ? -9.789 -13.273 -10.398 1 92.31 276 GLU A N 1
ATOM 2208 C CA . GLU A 1 276 ? -11.156 -12.773 -10.438 1 92.31 276 GLU A CA 1
ATOM 2209 C C . GLU A 1 276 ? -12.047 -13.531 -9.461 1 92.31 276 GLU A C 1
ATOM 2211 O O . GLU A 1 276 ? -12.844 -12.93 -8.734 1 92.31 276 GLU A O 1
ATOM 2216 N N . PHE A 1 277 ? -11.883 -14.812 -9.523 1 93.69 277 PHE A N 1
ATOM 2217 C CA . PHE A 1 277 ? -12.633 -15.688 -8.641 1 93.69 277 PHE A CA 1
ATOM 2218 C C . PHE A 1 277 ? -12.398 -15.32 -7.18 1 93.69 277 PHE A C 1
ATOM 2220 O O . PHE A 1 277 ? -13.344 -15.109 -6.422 1 93.69 277 PHE A O 1
ATOM 2227 N N . LYS A 1 278 ? -11.125 -15.25 -6.766 1 94.81 278 LYS A N 1
ATOM 2228 C CA . LYS A 1 278 ? -10.797 -14.945 -5.375 1 94.81 278 LYS A CA 1
ATOM 2229 C C . LYS A 1 278 ? -11.234 -13.531 -5.004 1 94.81 278 LYS A C 1
ATOM 2231 O O . LYS A 1 278 ? -11.695 -13.297 -3.887 1 94.81 278 LYS A O 1
ATOM 2236 N N . GLU A 1 279 ? -10.992 -12.57 -5.91 1 93.81 279 GLU A N 1
ATOM 2237 C CA . GLU A 1 279 ? -11.406 -11.195 -5.648 1 93.81 279 GLU A CA 1
ATOM 2238 C C . GLU A 1 279 ? -12.891 -11.117 -5.312 1 93.81 279 GLU A C 1
ATOM 2240 O O . GLU A 1 279 ? -13.289 -10.383 -4.406 1 93.81 279 GLU A O 1
ATOM 2245 N N . GLN A 1 280 ? -13.703 -11.805 -6.035 1 92.12 280 GLN A N 1
ATOM 2246 C CA . GLN A 1 280 ? -15.133 -11.805 -5.766 1 92.12 280 GLN A CA 1
ATOM 2247 C C . GLN A 1 280 ? -15.43 -12.336 -4.363 1 92.12 280 GLN A C 1
ATOM 2249 O O . GLN A 1 280 ? -16.234 -11.758 -3.637 1 92.12 280 GLN A O 1
ATOM 2254 N N . ASN A 1 281 ? -14.812 -13.414 -4.043 1 94 281 ASN A N 1
ATOM 2255 C CA . ASN A 1 281 ? -15.008 -13.992 -2.717 1 94 281 ASN A CA 1
ATOM 2256 C C . ASN A 1 281 ? -14.523 -13.047 -1.619 1 94 281 ASN A C 1
ATOM 2258 O O . ASN A 1 281 ? -15.164 -12.922 -0.578 1 94 281 ASN A O 1
ATOM 2262 N N . GLU A 1 282 ? -13.375 -12.438 -1.876 1 95.25 282 GLU A N 1
ATOM 2263 C CA . GLU A 1 282 ? -12.844 -11.484 -0.908 1 95.25 282 GLU A CA 1
ATOM 2264 C C . GLU A 1 282 ? -13.766 -10.289 -0.75 1 95.25 282 GLU A C 1
ATOM 2266 O O . GLU A 1 282 ? -13.945 -9.773 0.357 1 95.25 282 GLU A O 1
ATOM 2271 N N . TYR A 1 283 ? -14.328 -9.836 -1.897 1 95.5 283 TYR A N 1
ATOM 2272 C CA . TYR A 1 283 ? -15.273 -8.727 -1.85 1 95.5 283 TYR A CA 1
ATOM 2273 C C . TYR A 1 283 ? -16.484 -9.078 -0.99 1 95.5 283 TYR A C 1
ATOM 2275 O O . TYR A 1 283 ? -16.906 -8.281 -0.15 1 95.5 283 TYR A O 1
ATOM 2283 N N . TYR A 1 284 ? -16.984 -10.234 -1.154 1 95.88 284 TYR A N 1
ATOM 2284 C CA . TYR A 1 284 ? -18.109 -10.711 -0.351 1 95.88 284 TYR A CA 1
ATOM 2285 C C . TYR A 1 284 ? -17.75 -10.727 1.131 1 95.88 284 TYR A C 1
ATOM 2287 O O . TYR A 1 284 ? -18.531 -10.266 1.969 1 95.88 284 TYR A O 1
ATOM 2295 N N . SER A 1 285 ? -16.641 -11.289 1.463 1 95.56 285 SER A N 1
ATOM 2296 C CA . SER A 1 285 ? -16.172 -11.336 2.842 1 95.56 285 SER A CA 1
ATOM 2297 C C . SER A 1 285 ? -16 -9.93 3.41 1 95.56 285 SER A C 1
ATOM 2299 O O . SER A 1 285 ? -16.312 -9.68 4.578 1 95.56 285 SER A O 1
ATOM 2301 N N . TRP A 1 286 ? -15.484 -9.039 2.598 1 96.19 286 TRP A N 1
ATOM 2302 C CA . TRP A 1 286 ? -15.305 -7.645 2.975 1 96.19 286 TRP A CA 1
ATOM 2303 C C . TRP A 1 286 ? -16.641 -7.004 3.346 1 96.19 286 TRP A C 1
ATOM 2305 O O . TRP A 1 286 ? -16.75 -6.344 4.383 1 96.19 286 TRP A O 1
ATOM 2315 N N . LEU A 1 287 ? -17.625 -7.184 2.539 1 96.94 287 LEU A N 1
ATOM 2316 C CA . LEU A 1 287 ? -18.969 -6.676 2.818 1 96.94 287 LEU A CA 1
ATOM 2317 C C . LEU A 1 287 ? -19.484 -7.199 4.156 1 96.94 287 LEU A C 1
ATOM 2319 O O . LEU A 1 287 ? -20.062 -6.445 4.941 1 96.94 287 LEU A O 1
ATOM 2323 N N . ASN A 1 288 ? -19.25 -8.406 4.402 1 96.94 288 ASN A N 1
ATOM 2324 C CA . ASN A 1 288 ? -19.703 -9.008 5.652 1 96.94 288 ASN A CA 1
ATOM 2325 C C . ASN A 1 288 ? -18.953 -8.43 6.852 1 96.94 288 ASN A C 1
ATOM 2327 O O . ASN A 1 288 ? -19.547 -8.227 7.914 1 96.94 288 ASN A O 1
ATOM 2331 N N . ASN A 1 289 ? -17.703 -8.312 6.707 1 96.19 289 ASN A N 1
ATOM 2332 C CA . ASN A 1 289 ? -16.938 -7.668 7.766 1 96.19 289 ASN A CA 1
ATOM 2333 C C . ASN A 1 289 ? -17.469 -6.266 8.07 1 96.19 289 ASN A C 1
ATOM 2335 O O . ASN A 1 289 ? -17.594 -5.887 9.234 1 96.19 289 ASN A O 1
ATOM 2339 N N . PHE A 1 290 ? -17.75 -5.52 7.012 1 95.94 290 PHE A N 1
ATOM 2340 C CA . PHE A 1 290 ? -18.297 -4.184 7.18 1 95.94 290 PHE A CA 1
ATOM 2341 C C . PHE A 1 290 ? -19.641 -4.238 7.914 1 95.94 290 PHE A C 1
ATOM 2343 O O . PHE A 1 290 ? -19.875 -3.457 8.836 1 95.94 290 PHE A O 1
ATOM 2350 N N . LYS A 1 291 ? -20.406 -5.121 7.488 1 96.69 291 LYS A N 1
ATOM 2351 C CA . LYS A 1 291 ? -21.688 -5.301 8.148 1 96.69 291 LYS A CA 1
ATOM 2352 C C . LYS A 1 291 ? -21.516 -5.637 9.625 1 96.69 291 LYS A C 1
ATOM 2354 O O . LYS A 1 291 ? -22.188 -5.07 10.484 1 96.69 291 LYS A O 1
ATOM 2359 N N . THR A 1 292 ? -20.641 -6.551 9.922 1 96.38 292 THR A N 1
ATOM 2360 C CA . THR A 1 292 ? -20.375 -6.965 11.297 1 96.38 292 THR A CA 1
ATOM 2361 C C . THR A 1 292 ? -19.938 -5.77 12.141 1 96.38 292 THR A C 1
ATOM 2363 O O . THR A 1 292 ? -20.359 -5.645 13.297 1 96.38 292 THR A O 1
ATOM 2366 N N . PHE A 1 293 ? -19.172 -4.93 11.633 1 96.5 293 PHE A N 1
ATOM 2367 C CA . PHE A 1 293 ? -18.719 -3.74 12.344 1 96.5 293 PHE A CA 1
ATOM 2368 C C . PHE A 1 293 ? -19.891 -2.859 12.742 1 96.5 293 PHE A C 1
ATOM 2370 O O . PHE A 1 293 ? -19.938 -2.342 13.859 1 96.5 293 PHE A O 1
ATOM 2377 N N . PHE A 1 294 ? -20.828 -2.697 11.844 1 94.12 294 PHE A N 1
ATOM 2378 C CA . PHE A 1 294 ? -21.906 -1.757 12.07 1 94.12 294 PHE A CA 1
ATOM 2379 C C . PHE A 1 294 ? -23.062 -2.43 12.812 1 94.12 294 PHE A C 1
ATOM 2381 O O . PHE A 1 294 ? -23.984 -1.761 13.266 1 94.12 294 PHE A O 1
ATOM 2388 N N . SER A 1 295 ? -23.031 -3.684 12.906 1 91.5 295 SER A N 1
ATOM 2389 C CA . SER A 1 295 ? -24.078 -4.41 13.625 1 91.5 295 SER A CA 1
ATOM 2390 C C . SER A 1 295 ? -23.797 -4.441 15.125 1 91.5 295 SER A C 1
ATOM 2392 O O . SER A 1 295 ? -24.625 -4.891 15.906 1 91.5 295 SER A O 1
ATOM 2394 N N . ASN A 1 296 ? -22.625 -4.043 15.484 1 81.69 296 ASN A N 1
ATOM 2395 C CA . ASN A 1 296 ? -22.234 -4.035 16.891 1 81.69 296 ASN A CA 1
ATOM 2396 C C . ASN A 1 296 ? -22.047 -2.611 17.422 1 81.69 296 ASN A C 1
ATOM 2398 O O . ASN A 1 296 ? -21.703 -1.706 16.656 1 81.69 296 ASN A O 1
ATOM 2402 N N . MET B 1 1 ? -49.25 2.506 -53.344 1 20.78 1 MET B N 1
ATOM 2403 C CA . MET B 1 1 ? -48.375 1.987 -54.375 1 20.78 1 MET B CA 1
ATOM 2404 C C . MET B 1 1 ? -47.031 2.725 -54.344 1 20.78 1 MET B C 1
ATOM 2406 O O . MET B 1 1 ? -46.219 2.59 -55.281 1 20.78 1 MET B O 1
ATOM 2410 N N . ASN B 1 2 ? -46.875 3.734 -53.531 1 21.48 2 ASN B N 1
ATOM 2411 C CA . ASN B 1 2 ? -45.781 4.648 -53.906 1 21.48 2 ASN B CA 1
ATOM 2412 C C . ASN B 1 2 ? -44.438 3.934 -53.969 1 21.48 2 ASN B C 1
ATOM 2414 O O . ASN B 1 2 ? -44.219 2.947 -53.281 1 21.48 2 ASN B O 1
ATOM 2418 N N . PRO B 1 3 ? -43.531 4.531 -54.781 1 20.84 3 PRO B N 1
ATOM 2419 C CA . PRO B 1 3 ? -42.281 4.141 -55.438 1 20.84 3 PRO B CA 1
ATOM 2420 C C . PRO B 1 3 ? -41.219 3.66 -54.469 1 20.84 3 PRO B C 1
ATOM 2422 O O . PRO B 1 3 ? -41.281 3.994 -53.281 1 20.84 3 PRO B O 1
ATOM 2425 N N . VAL B 1 4 ? -40.281 2.738 -54.906 1 19.17 4 VAL B N 1
ATOM 2426 C CA . VAL B 1 4 ? -39.344 1.649 -54.688 1 19.17 4 VAL B CA 1
ATOM 2427 C C . VAL B 1 4 ? -37.969 2.221 -54.281 1 19.17 4 VAL B C 1
ATOM 2429 O O . VAL B 1 4 ? -37.094 1.483 -53.844 1 19.17 4 VAL B O 1
ATOM 2432 N N . ALA B 1 5 ? -37.781 3.637 -54.5 1 19.66 5 ALA B N 1
ATOM 2433 C CA . ALA B 1 5 ? -36.438 3.773 -55.062 1 19.66 5 ALA B CA 1
ATOM 2434 C C . ALA B 1 5 ? -35.375 3.217 -54.125 1 19.66 5 ALA B C 1
ATOM 2436 O O . ALA B 1 5 ? -35.438 3.461 -52.938 1 19.66 5 ALA B O 1
ATOM 2437 N N . ARG B 1 6 ? -34.438 2.354 -54.562 1 17.66 6 ARG B N 1
ATOM 2438 C CA . ARG B 1 6 ? -33.438 1.309 -54.344 1 17.66 6 ARG B CA 1
ATOM 2439 C C . ARG B 1 6 ? -32.156 1.897 -53.781 1 17.66 6 ARG B C 1
ATOM 2441 O O . ARG B 1 6 ? -31.406 1.214 -53.094 1 17.66 6 ARG B O 1
ATOM 2448 N N . LEU B 1 7 ? -31.766 3.221 -54.188 1 19.42 7 LEU B N 1
ATOM 2449 C CA . LEU B 1 7 ? -30.391 3.244 -54.688 1 19.42 7 LEU B CA 1
ATOM 2450 C C . LEU B 1 7 ? -29.422 2.908 -53.562 1 19.42 7 LEU B C 1
ATOM 2452 O O . LEU B 1 7 ? -29.656 3.258 -52.406 1 19.42 7 LEU B O 1
ATOM 2456 N N . VAL B 1 8 ? -28.188 2.23 -53.812 1 19.42 8 VAL B N 1
ATOM 2457 C CA . VAL B 1 8 ? -27.062 1.344 -53.531 1 19.42 8 VAL B CA 1
ATOM 2458 C C . VAL B 1 8 ? -25.922 2.135 -52.875 1 19.42 8 VAL B C 1
ATOM 2460 O O . VAL B 1 8 ? -24.906 1.561 -52.5 1 19.42 8 VAL B O 1
ATOM 2463 N N . SER B 1 9 ? -26.188 3.486 -52.562 1 17.78 9 SER B N 1
ATOM 2464 C CA . SER B 1 9 ? -24.906 4.168 -52.75 1 17.78 9 SER B CA 1
ATOM 2465 C C . SER B 1 9 ? -23.812 3.465 -51.938 1 17.78 9 SER B C 1
ATOM 2467 O O . SER B 1 9 ? -24.094 2.686 -51.031 1 17.78 9 SER B O 1
ATOM 2469 N N . LYS B 1 10 ? -22.547 4.152 -52.062 1 18.05 10 LYS B N 1
ATOM 2470 C CA . LYS B 1 10 ? -21.094 4.125 -52.219 1 18.05 10 LYS B CA 1
ATOM 2471 C C . LYS B 1 10 ? -20.438 3.869 -50.844 1 18.05 10 LYS B C 1
ATOM 2473 O O . LYS B 1 10 ? -20.625 4.629 -49.906 1 18.05 10 LYS B O 1
ATOM 2478 N N . ARG B 1 11 ? -20.156 2.645 -50.5 1 18.61 11 ARG B N 1
ATOM 2479 C CA . ARG B 1 11 ? -19.516 2.051 -49.312 1 18.61 11 ARG B CA 1
ATOM 2480 C C . ARG B 1 11 ? -18.125 2.617 -49.094 1 18.61 11 ARG B C 1
ATOM 2482 O O . ARG B 1 11 ? -17.125 1.885 -49.156 1 18.61 11 ARG B O 1
ATOM 2489 N N . VAL B 1 12 ? -17.969 4.016 -49.438 1 20.2 12 VAL B N 1
ATOM 2490 C CA . VAL B 1 12 ? -16.547 4.363 -49.5 1 20.2 12 VAL B CA 1
ATOM 2491 C C . VAL B 1 12 ? -15.828 3.855 -48.281 1 20.2 12 VAL B C 1
ATOM 2493 O O . VAL B 1 12 ? -16.344 3.965 -47.156 1 20.2 12 VAL B O 1
ATOM 2496 N N . GLY B 1 13 ? -14.969 2.881 -48.5 1 20.2 13 GLY B N 1
ATOM 2497 C CA . GLY B 1 13 ? -14.023 2.031 -47.812 1 20.2 13 GLY B CA 1
ATOM 2498 C C . GLY B 1 13 ? -13.07 2.807 -46.906 1 20.2 13 GLY B C 1
ATOM 2499 O O . GLY B 1 13 ? -12.227 3.562 -47.406 1 20.2 13 GLY B O 1
ATOM 2500 N N . LEU B 1 14 ? -13.664 3.611 -45.969 1 20.52 14 LEU B N 1
ATOM 2501 C CA . LEU B 1 14 ? -12.789 4.496 -45.219 1 20.52 14 LEU B CA 1
ATOM 2502 C C . LEU B 1 14 ? -11.617 3.723 -44.625 1 20.52 14 LEU B C 1
ATOM 2504 O O . LEU B 1 14 ? -11.805 2.637 -44.062 1 20.52 14 LEU B O 1
ATOM 2508 N N . LYS B 1 15 ? -10.438 3.992 -45.219 1 20.23 15 LYS B N 1
ATOM 2509 C CA . LYS B 1 15 ? -9.078 3.494 -45 1 20.23 15 LYS B CA 1
ATOM 2510 C C . LYS B 1 15 ? -8.727 3.51 -43.5 1 20.23 15 LYS B C 1
ATOM 2512 O O . LYS B 1 15 ? -8.922 4.52 -42.844 1 20.23 15 LYS B O 1
ATOM 2517 N N . PRO B 1 16 ? -8.727 2.363 -42.844 1 21.3 16 PRO B N 1
ATOM 2518 C CA . PRO B 1 16 ? -8.43 2.162 -41.438 1 21.3 16 PRO B CA 1
ATOM 2519 C C . PRO B 1 16 ? -7.055 2.688 -41.031 1 21.3 16 PRO B C 1
ATOM 2521 O O . PRO B 1 16 ? -6.035 2.176 -41.5 1 21.3 16 PRO B O 1
ATOM 2524 N N . THR B 1 17 ? -6.793 4.012 -41.312 1 21.06 17 THR B N 1
ATOM 2525 C CA . THR B 1 17 ? -5.383 4.305 -41.062 1 21.06 17 THR B CA 1
ATOM 2526 C C . THR B 1 17 ? -4.969 3.879 -39.656 1 21.06 17 THR B C 1
ATOM 2528 O O . THR B 1 17 ? -5.617 4.242 -38.688 1 21.06 17 THR B O 1
ATOM 2531 N N . VAL B 1 18 ? -4.48 2.648 -39.562 1 20.53 18 VAL B N 1
ATOM 2532 C CA . VAL B 1 18 ? -3.885 1.907 -38.469 1 20.53 18 VAL B CA 1
ATOM 2533 C C . VAL B 1 18 ? -2.848 2.777 -37.75 1 20.53 18 VAL B C 1
ATOM 2535 O O . VAL B 1 18 ? -1.916 3.281 -38.375 1 20.53 18 VAL B O 1
ATOM 2538 N N . PHE B 1 19 ? -3.383 3.738 -36.906 1 20.27 19 PHE B N 1
ATOM 2539 C CA . PHE B 1 19 ? -2.516 4.621 -36.156 1 20.27 19 PHE B CA 1
ATOM 2540 C C . PHE B 1 19 ? -1.448 3.818 -35.406 1 20.27 19 PHE B C 1
ATOM 2542 O O . PHE B 1 19 ? -1.734 2.754 -34.875 1 20.27 19 PHE B O 1
ATOM 2549 N N . SER B 1 20 ? -0.204 4.156 -35.781 1 20.89 20 SER B N 1
ATOM 2550 C CA . SER B 1 20 ? 1.161 3.727 -35.5 1 20.89 20 SER B CA 1
ATOM 2551 C C . SER B 1 20 ? 1.377 3.531 -34 1 20.89 20 SER B C 1
ATOM 2553 O O . SER B 1 20 ? 0.613 4.051 -33.188 1 20.89 20 SER B O 1
ATOM 2555 N N . GLY B 1 21 ? 2.32 2.605 -33.719 1 20.45 21 GLY B N 1
ATOM 2556 C CA . GLY B 1 21 ? 3.043 1.838 -32.719 1 20.45 21 GLY B CA 1
ATOM 2557 C C . GLY B 1 21 ? 3.568 2.689 -31.578 1 20.45 21 GLY B C 1
ATOM 2558 O O . GLY B 1 21 ? 4.074 3.791 -31.797 1 20.45 21 GLY B O 1
ATOM 2559 N N . ILE B 1 22 ? 2.836 2.584 -30.453 1 21.5 22 ILE B N 1
ATOM 2560 C CA . ILE B 1 22 ? 3.043 3.178 -29.141 1 21.5 22 ILE B CA 1
ATOM 2561 C C . ILE B 1 22 ? 4.5 2.996 -28.719 1 21.5 22 ILE B C 1
ATOM 2563 O O . ILE B 1 22 ? 4.98 1.869 -28.594 1 21.5 22 ILE B O 1
ATOM 2567 N N . LYS B 1 23 ? 5.363 4.02 -29.078 1 21.16 23 LYS B N 1
ATOM 2568 C CA . LYS B 1 23 ? 6.785 4.086 -28.75 1 21.16 23 LYS B CA 1
ATOM 2569 C C . LYS B 1 23 ? 7.016 3.881 -27.25 1 21.16 23 LYS B C 1
ATOM 2571 O O . LYS B 1 23 ? 6.336 4.488 -26.422 1 21.16 23 LYS B O 1
ATOM 2576 N N . ASN B 1 24 ? 7.219 2.58 -26.859 1 21.39 24 ASN B N 1
ATOM 2577 C CA . ASN B 1 24 ? 7.707 2.143 -25.562 1 21.39 24 ASN B CA 1
ATOM 2578 C C . ASN B 1 24 ? 8.773 3.09 -25.016 1 21.39 24 ASN B C 1
ATOM 2580 O O . ASN B 1 24 ? 9.828 3.258 -25.625 1 21.39 24 ASN B O 1
ATOM 2584 N N . GLY B 1 25 ? 8.352 4.242 -24.5 1 22 25 GLY B N 1
ATOM 2585 C CA . GLY B 1 25 ? 9.234 5.254 -23.953 1 22 25 GLY B CA 1
ATOM 2586 C C . GLY B 1 25 ? 10.211 4.703 -22.938 1 22 25 GLY B C 1
ATOM 2587 O O . GLY B 1 25 ? 9.805 4.137 -21.922 1 22 25 GLY B O 1
ATOM 2588 N N . PHE B 1 26 ? 11.32 4.031 -23.406 1 24.27 26 PHE B N 1
ATOM 2589 C CA . PHE B 1 26 ? 12.422 3.572 -22.578 1 24.27 26 PHE B CA 1
ATOM 2590 C C . PHE B 1 26 ? 12.859 4.668 -21.609 1 24.27 26 PHE B C 1
ATOM 2592 O O . PHE B 1 26 ? 12.891 5.844 -21.969 1 24.27 26 PHE B O 1
ATOM 2599 N N . LEU B 1 27 ? 12.602 4.367 -20.312 1 23.14 27 LEU B N 1
ATOM 2600 C CA . LEU B 1 27 ? 12.93 5.125 -19.109 1 23.14 27 LEU B CA 1
ATOM 2601 C C . LEU B 1 27 ? 14.367 5.633 -19.156 1 23.14 27 LEU B C 1
ATOM 2603 O O . LEU B 1 27 ? 15.297 4.852 -19.375 1 23.14 27 LEU B O 1
ATOM 2607 N N . ALA B 1 28 ? 14.547 6.848 -19.641 1 25.75 28 ALA B N 1
ATOM 2608 C CA . ALA B 1 28 ? 15.805 7.594 -19.688 1 25.75 28 ALA B CA 1
ATOM 2609 C C . ALA B 1 28 ? 16.516 7.566 -18.344 1 25.75 28 ALA B C 1
ATOM 2611 O O . ALA B 1 28 ? 15.914 7.836 -17.312 1 25.75 28 ALA B O 1
ATOM 2612 N N . ALA B 1 29 ? 17.484 6.695 -18.125 1 26.77 29 ALA B N 1
ATOM 2613 C CA . ALA B 1 29 ? 18.422 6.715 -17 1 26.77 29 ALA B CA 1
ATOM 2614 C C . ALA B 1 29 ? 18.875 8.133 -16.703 1 26.77 29 ALA B C 1
ATOM 2616 O O . ALA B 1 29 ? 19.156 8.914 -17.609 1 26.77 29 ALA B O 1
ATOM 2617 N N . PRO B 1 30 ? 18.547 8.648 -15.562 1 25.3 30 PRO B N 1
ATOM 2618 C CA . PRO B 1 30 ? 18.906 10.031 -15.227 1 25.3 30 PRO B CA 1
ATOM 2619 C C . PRO B 1 30 ? 20.375 10.344 -15.523 1 25.3 30 PRO B C 1
ATOM 2621 O O . PRO B 1 30 ? 21.234 9.484 -15.352 1 25.3 30 PRO B O 1
ATOM 2624 N N . LYS B 1 31 ? 20.531 11.023 -16.594 1 28.72 31 LYS B N 1
ATOM 2625 C CA . LYS B 1 31 ? 21.844 11.562 -16.891 1 28.72 31 LYS B CA 1
ATOM 2626 C C . LYS B 1 31 ? 22.5 12.164 -15.656 1 28.72 31 LYS B C 1
ATOM 2628 O O . LYS B 1 31 ? 21.938 13.078 -15.039 1 28.72 31 LYS B O 1
ATOM 2633 N N . SER B 1 32 ? 23.094 11.344 -14.805 1 28.08 32 SER B N 1
ATOM 2634 C CA . SER B 1 32 ? 23.953 11.945 -13.789 1 28.08 32 SER B CA 1
ATOM 2635 C C . SER B 1 32 ? 24.891 12.992 -14.406 1 28.08 32 SER B C 1
ATOM 2637 O O . SER B 1 32 ? 25.641 12.688 -15.328 1 28.08 32 SER B O 1
ATOM 2639 N N . THR B 1 33 ? 24.281 14.086 -14.766 1 26.75 33 THR B N 1
ATOM 2640 C CA . THR B 1 33 ? 25.141 15.172 -15.227 1 26.75 33 THR B CA 1
ATOM 2641 C C . THR B 1 33 ? 26.375 15.297 -14.328 1 26.75 33 THR B C 1
ATOM 2643 O O . THR B 1 33 ? 26.266 15.68 -13.164 1 26.75 33 THR B O 1
ATOM 2646 N N . MET B 1 34 ? 27.25 14.312 -14.352 1 28.11 34 MET B N 1
ATOM 2647 C CA . MET B 1 34 ? 28.562 14.539 -13.727 1 28.11 34 MET B CA 1
ATOM 2648 C C . MET B 1 34 ? 29.172 15.836 -14.227 1 28.11 34 MET B C 1
ATOM 2650 O O . MET B 1 34 ? 29.391 16.016 -15.43 1 28.11 34 MET B O 1
ATOM 2654 N N . VAL B 1 35 ? 28.703 17 -13.688 1 25.06 35 VAL B N 1
ATOM 2655 C CA . VAL B 1 35 ? 29.438 18.234 -13.906 1 25.06 35 VAL B CA 1
ATOM 2656 C C . VAL B 1 35 ? 30.922 17.984 -13.773 1 25.06 35 VAL B C 1
ATOM 2658 O O . VAL B 1 35 ? 31.406 17.547 -12.719 1 25.06 35 VAL B O 1
ATOM 2661 N N . ALA B 1 36 ? 31.484 17.516 -14.773 1 29.23 36 ALA B N 1
ATOM 2662 C CA . ALA B 1 36 ? 32.938 17.375 -14.883 1 29.23 36 ALA B CA 1
ATOM 2663 C C . ALA B 1 36 ? 33.656 18.641 -14.43 1 29.23 36 ALA B C 1
ATOM 2665 O O . ALA B 1 36 ? 33.406 19.719 -14.969 1 29.23 36 ALA B O 1
ATOM 2666 N N . SER B 1 37 ? 33.781 18.812 -13.07 1 28.41 37 SER B N 1
ATOM 2667 C CA . SER B 1 37 ? 34.75 19.844 -12.719 1 28.41 37 SER B CA 1
ATOM 2668 C C . SER B 1 37 ? 36 19.781 -13.617 1 28.41 37 SER B C 1
ATOM 2670 O O . SER B 1 37 ? 36.531 18.688 -13.883 1 28.41 37 SER B O 1
ATOM 2672 N N . LYS B 1 38 ? 35.969 20.641 -14.57 1 29.31 38 LYS B N 1
ATOM 2673 C CA . LYS B 1 38 ? 37.062 20.938 -15.5 1 29.31 38 LYS B CA 1
ATOM 2674 C C . LYS B 1 38 ? 38.406 20.906 -14.789 1 29.31 38 LYS B C 1
ATOM 2676 O O . LYS B 1 38 ? 39.031 21.969 -14.547 1 29.31 38 LYS B O 1
ATOM 2681 N N . TRP B 1 39 ? 38.562 20.109 -13.719 1 30.14 39 TRP B N 1
ATOM 2682 C CA . TRP B 1 39 ? 39.938 20.281 -13.203 1 30.14 39 TRP B CA 1
ATOM 2683 C C . TRP B 1 39 ? 40.969 19.922 -14.258 1 30.14 39 TRP B C 1
ATOM 2685 O O . TRP B 1 39 ? 41.5 18.812 -14.25 1 30.14 39 TRP B O 1
ATOM 2695 N N . LEU B 1 40 ? 40.531 20 -15.508 1 26.62 40 LEU B N 1
ATOM 2696 C CA . LEU B 1 40 ? 41.562 19.578 -16.438 1 26.62 40 LEU B CA 1
ATOM 2697 C C . LEU B 1 40 ? 42.812 20.453 -16.281 1 26.62 40 LEU B C 1
ATOM 2699 O O . LEU B 1 40 ? 42.844 21.594 -16.75 1 26.62 40 LEU B O 1
ATOM 2703 N N . LYS B 1 41 ? 43.375 20.516 -15.094 1 28.84 41 LYS B N 1
ATOM 2704 C CA . LYS B 1 41 ? 44.625 21.266 -15.117 1 28.84 41 LYS B CA 1
ATOM 2705 C C . LYS B 1 41 ? 45.594 20.703 -16.172 1 28.84 41 LYS B C 1
ATOM 2707 O O . LYS B 1 41 ? 45.75 19.484 -16.281 1 28.84 41 LYS B O 1
ATOM 2712 N N . THR B 1 42 ? 45.531 21.281 -17.312 1 29.38 42 THR B N 1
ATOM 2713 C CA . THR B 1 42 ? 46.562 21.016 -18.312 1 29.38 42 THR B CA 1
ATOM 2714 C C . THR B 1 42 ? 47.938 21 -17.703 1 29.38 42 THR B C 1
ATOM 2716 O O . THR B 1 42 ? 48.312 21.938 -16.984 1 29.38 42 THR B O 1
ATOM 2719 N N . PRO B 1 43 ? 48.5 19.797 -17.516 1 32.31 43 PRO B N 1
ATOM 2720 C CA . PRO B 1 43 ? 49.844 19.734 -16.922 1 32.31 43 PRO B CA 1
ATOM 2721 C C . PRO B 1 43 ? 50.875 20.531 -17.719 1 32.31 43 PRO B C 1
ATOM 2723 O O . PRO B 1 43 ? 51.062 20.281 -18.922 1 32.31 43 PRO B O 1
ATOM 2726 N N . VAL B 1 44 ? 50.781 21.844 -17.672 1 30.44 44 VAL B N 1
ATOM 2727 C CA . VAL B 1 44 ? 51.875 22.531 -18.328 1 30.44 44 VAL B CA 1
ATOM 2728 C C . VAL B 1 44 ? 53.219 21.906 -17.891 1 30.44 44 VAL B C 1
ATOM 2730 O O . VAL B 1 44 ? 53.312 21.406 -16.766 1 30.44 44 VAL B O 1
ATOM 2733 N N . SER B 1 45 ? 54.094 21.609 -18.812 1 31.11 45 SER B N 1
ATOM 2734 C CA . SER B 1 45 ? 55.438 21.047 -18.812 1 31.11 45 SER B CA 1
ATOM 2735 C C . SER B 1 45 ? 56.344 21.766 -17.797 1 31.11 45 SER B C 1
ATOM 2737 O O . SER B 1 45 ? 56.781 22.891 -18.047 1 31.11 45 SER B O 1
ATOM 2739 N N . ASN B 1 46 ? 55.875 21.969 -16.578 1 28.41 46 ASN B N 1
ATOM 2740 C CA . ASN B 1 46 ? 56.688 22.781 -15.695 1 28.41 46 ASN B CA 1
ATOM 2741 C C . ASN B 1 46 ? 58.094 22.188 -15.555 1 28.41 46 ASN B C 1
ATOM 2743 O O . ASN B 1 46 ? 58.25 20.969 -15.523 1 28.41 46 ASN B O 1
ATOM 2747 N N . ALA B 1 47 ? 59.156 23.047 -15.914 1 34.41 47 ALA B N 1
ATOM 2748 C CA . ALA B 1 47 ? 60.562 23.094 -15.531 1 34.41 47 ALA B CA 1
ATOM 2749 C C . ALA B 1 47 ? 60.75 22.672 -14.078 1 34.41 47 ALA B C 1
ATOM 2751 O O . ALA B 1 47 ? 59.875 22.938 -13.234 1 34.41 47 ALA B O 1
ATOM 2752 N N . ASN B 1 48 ? 61.688 21.656 -13.812 1 32.41 48 ASN B N 1
ATOM 2753 C CA . ASN B 1 48 ? 62.062 20.828 -12.672 1 32.41 48 ASN B CA 1
ATOM 2754 C C . ASN B 1 48 ? 62.375 21.672 -11.445 1 32.41 48 ASN B C 1
ATOM 2756 O O . ASN B 1 48 ? 63.562 21.859 -11.109 1 32.41 48 ASN B O 1
ATOM 2760 N N . THR B 1 49 ? 62.219 23.031 -11.43 1 36.19 49 THR B N 1
ATOM 2761 C CA . THR B 1 49 ? 62.688 23.578 -10.164 1 36.19 49 THR B CA 1
ATOM 2762 C C . THR B 1 49 ? 61.938 22.953 -8.992 1 36.19 49 THR B C 1
ATOM 2764 O O . THR B 1 49 ? 60.719 22.844 -9.016 1 36.19 49 THR B O 1
ATOM 2767 N N . SER B 1 50 ? 62.656 21.969 -8.336 1 37.66 50 SER B N 1
ATOM 2768 C CA . SER B 1 50 ? 62.219 21.312 -7.113 1 37.66 50 SER B CA 1
ATOM 2769 C C . SER B 1 50 ? 61.594 22.297 -6.133 1 37.66 50 SER B C 1
ATOM 2771 O O . SER B 1 50 ? 62.312 23.031 -5.457 1 37.66 50 SER B O 1
ATOM 2773 N N . ARG B 1 51 ? 60.781 23.25 -6.633 1 39.53 51 ARG B N 1
ATOM 2774 C CA . ARG B 1 51 ? 60.125 23.984 -5.551 1 39.53 51 ARG B CA 1
ATOM 2775 C C . ARG B 1 51 ? 59.469 23.047 -4.551 1 39.53 51 ARG B C 1
ATOM 2777 O O . ARG B 1 51 ? 58.688 22.172 -4.934 1 39.53 51 ARG B O 1
ATOM 2784 N N . ASN B 1 52 ? 60.281 22.688 -3.471 1 39.19 52 ASN B N 1
ATOM 2785 C CA . ASN B 1 52 ? 59.688 22.078 -2.283 1 39.19 52 ASN B CA 1
ATOM 2786 C C . ASN B 1 52 ? 58.281 22.594 -2.027 1 39.19 52 ASN B C 1
ATOM 2788 O O . ASN B 1 52 ? 58.094 23.781 -1.741 1 39.19 52 ASN B O 1
ATOM 2792 N N . PHE B 1 53 ? 57.344 22.156 -2.814 1 42.94 53 PHE B N 1
ATOM 2793 C CA . PHE B 1 53 ? 55.938 22.406 -2.459 1 42.94 53 PHE B CA 1
ATOM 2794 C C . PHE B 1 53 ? 55.656 21.922 -1.044 1 42.94 53 PHE B C 1
ATOM 2796 O O . PHE B 1 53 ? 55.531 20.719 -0.805 1 42.94 53 PHE B O 1
ATOM 2803 N N . SER B 1 54 ? 56.375 22.469 -0.007 1 41.12 54 SER B N 1
ATOM 2804 C CA . SER B 1 54 ? 55.719 22.281 1.295 1 41.12 54 SER B CA 1
ATOM 2805 C C . SER B 1 54 ? 54.219 22.453 1.197 1 41.12 54 SER B C 1
ATOM 2807 O O . SER B 1 54 ? 53.719 23.562 0.931 1 41.12 54 SER B O 1
ATOM 2809 N N . THR B 1 55 ? 53.562 21.625 0.558 1 45.38 55 THR B N 1
ATOM 2810 C CA . THR B 1 55 ? 52.125 21.609 0.68 1 45.38 55 THR B CA 1
ATOM 2811 C C . THR B 1 55 ? 51.688 21.75 2.139 1 45.38 55 THR B C 1
ATOM 2813 O O . THR B 1 55 ? 51.938 20.859 2.951 1 45.38 55 THR B O 1
ATOM 2816 N N . SER B 1 56 ? 51.906 22.844 2.805 1 44.81 56 SER B N 1
ATOM 2817 C CA . SER B 1 56 ? 51.469 23.109 4.176 1 44.81 56 SER B CA 1
ATOM 2818 C C . SER B 1 56 ? 50.125 22.453 4.484 1 44.81 56 SER B C 1
ATOM 2820 O O . SER B 1 56 ? 49.125 22.812 3.9 1 44.81 56 SER B O 1
ATOM 2822 N N . VAL B 1 57 ? 50.094 21.219 4.734 1 50.22 57 VAL B N 1
ATOM 2823 C CA . VAL B 1 57 ? 49 20.562 5.465 1 50.22 57 VAL B CA 1
ATOM 2824 C C . VAL B 1 57 ? 48.344 21.547 6.41 1 50.22 57 VAL B C 1
ATOM 2826 O O . VAL B 1 57 ? 47.156 21.391 6.734 1 50.22 57 VAL B O 1
ATOM 2829 N N . VAL B 1 58 ? 49.094 22.469 6.918 1 52.38 58 VAL B N 1
ATOM 2830 C CA . VAL B 1 58 ? 48.531 23.547 7.734 1 52.38 58 VAL B CA 1
ATOM 2831 C C . VAL B 1 58 ? 47.5 24.328 6.93 1 52.38 58 VAL B C 1
ATOM 2833 O O . VAL B 1 58 ? 46.5 24.766 7.48 1 52.38 58 VAL B O 1
ATOM 2836 N N . GLY B 1 59 ? 47.688 24.422 5.715 1 54.06 59 GLY B N 1
ATOM 2837 C CA . GLY B 1 59 ? 46.75 25.141 4.852 1 54.06 59 GLY B CA 1
ATOM 2838 C C . GLY B 1 59 ? 45.438 24.406 4.652 1 54.06 59 GLY B C 1
ATOM 2839 O O . GLY B 1 59 ? 44.375 25.016 4.602 1 54.06 59 GLY B O 1
ATOM 2840 N N . LEU B 1 60 ? 45.594 23.016 4.441 1 58.28 60 LEU B N 1
ATOM 2841 C CA . LEU B 1 60 ? 44.406 22.219 4.254 1 58.28 60 LEU B CA 1
ATOM 2842 C C . LEU B 1 60 ? 43.594 22.125 5.547 1 58.28 60 LEU B C 1
ATOM 2844 O O . LEU B 1 60 ? 42.375 22.219 5.535 1 58.28 60 LEU B O 1
ATOM 2848 N N . GLU B 1 61 ? 44.406 21.844 6.633 1 64 61 GLU B N 1
ATOM 2849 C CA . GLU B 1 61 ? 43.781 21.812 7.938 1 64 61 GLU B CA 1
ATOM 2850 C C . GLU B 1 61 ? 43.188 23.188 8.289 1 64 61 GLU B C 1
ATOM 2852 O O . GLU B 1 61 ? 42.125 23.281 8.867 1 64 61 GLU B O 1
ATOM 2857 N N . GLY B 1 62 ? 44.031 24.125 7.957 1 70 62 GLY B N 1
ATOM 2858 C CA . GLY B 1 62 ? 43.562 25.5 8.133 1 70 62 GLY B CA 1
ATOM 2859 C C . GLY B 1 62 ? 42.312 25.812 7.32 1 70 62 GLY B C 1
ATOM 2860 O O . GLY B 1 62 ? 41.406 26.5 7.797 1 70 62 GLY B O 1
ATOM 2861 N N . GLY B 1 63 ? 42.25 25.188 6.207 1 78.38 63 GLY B N 1
ATOM 2862 C CA . GLY B 1 63 ? 41.094 25.344 5.332 1 78.38 63 GLY B CA 1
ATOM 2863 C C . GLY B 1 63 ? 39.875 24.656 5.844 1 78.38 63 GLY B C 1
ATOM 2864 O O . GLY B 1 63 ? 38.781 25.219 5.832 1 78.38 63 GLY B O 1
ATOM 2865 N N . LYS B 1 64 ? 40.125 23.375 6.352 1 84.06 64 LYS B N 1
ATOM 2866 C CA . LYS B 1 64 ? 39 22.625 6.938 1 84.06 64 LYS B CA 1
ATOM 2867 C C . LYS B 1 64 ? 38.438 23.359 8.148 1 84.06 64 LYS B C 1
ATOM 2869 O O . LYS B 1 64 ? 37.219 23.469 8.289 1 84.06 64 LYS B O 1
ATOM 2874 N N . GLN B 1 65 ? 39.406 23.828 8.906 1 87.19 65 GLN B N 1
ATOM 2875 C CA . GLN B 1 65 ? 38.969 24.516 10.117 1 87.19 65 GLN B CA 1
ATOM 2876 C C . GLN B 1 65 ? 38.281 25.828 9.781 1 87.19 65 GLN B C 1
ATOM 2878 O O . GLN B 1 65 ? 37.312 26.203 10.453 1 87.19 65 GLN B O 1
ATOM 2883 N N . LYS B 1 66 ? 38.75 26.453 8.867 1 89.31 66 LYS B N 1
ATOM 2884 C CA . LYS B 1 66 ? 38.156 27.703 8.445 1 89.31 66 LYS B CA 1
ATOM 2885 C C . LYS B 1 66 ? 36.719 27.484 7.926 1 89.31 66 LYS B C 1
ATOM 2887 O O . LYS B 1 66 ? 35.812 28.266 8.234 1 89.31 66 LYS B O 1
ATOM 2892 N N . VAL B 1 67 ? 36.594 26.453 7.191 1 92.19 67 VAL B N 1
ATOM 2893 C CA . VAL B 1 67 ? 35.281 26.141 6.637 1 92.19 67 VAL B CA 1
ATOM 2894 C C . VAL B 1 67 ? 34.312 25.797 7.766 1 92.19 67 VAL B C 1
ATOM 2896 O O . VAL B 1 67 ? 33.156 26.25 7.754 1 92.19 67 VAL B O 1
ATOM 2899 N N . GLU B 1 68 ? 34.75 25.047 8.75 1 93.75 68 GLU B N 1
ATOM 2900 C CA . GLU B 1 68 ? 33.906 24.656 9.875 1 93.75 68 GLU B CA 1
ATOM 2901 C C . GLU B 1 68 ? 33.5 25.875 10.695 1 93.75 68 GLU B C 1
ATOM 2903 O O . GLU B 1 68 ? 32.344 25.969 11.148 1 93.75 68 GLU B O 1
ATOM 2908 N N . LYS B 1 69 ? 34.406 26.766 10.883 1 92.88 69 LYS B N 1
ATOM 2909 C CA . LYS B 1 69 ? 34.094 27.969 11.648 1 92.88 69 LYS B CA 1
ATOM 2910 C C . LYS B 1 69 ? 33.062 28.844 10.93 1 92.88 69 LYS B C 1
ATOM 2912 O O . LYS B 1 69 ? 32.188 29.406 11.57 1 92.88 69 LYS B O 1
ATOM 2917 N N . GLU B 1 70 ? 33.25 28.891 9.68 1 94.44 70 GLU B N 1
ATOM 2918 C CA . GLU B 1 70 ? 32.281 29.672 8.898 1 94.44 70 GLU B CA 1
ATOM 2919 C C . GLU B 1 70 ? 30.906 29.031 8.922 1 94.44 70 GLU B C 1
ATOM 2921 O O . GLU B 1 70 ? 29.891 29.719 9.023 1 94.44 70 GLU B O 1
ATOM 2926 N N . LEU B 1 71 ? 30.859 27.719 8.836 1 95.88 71 LEU B N 1
ATOM 2927 C CA . LEU B 1 71 ? 29.594 26.984 8.914 1 95.88 71 LEU B CA 1
ATOM 2928 C C . LEU B 1 71 ? 28.922 27.234 10.25 1 95.88 71 LEU B C 1
ATOM 2930 O O . LEU B 1 71 ? 27.703 27.453 10.297 1 95.88 71 LEU B O 1
ATOM 2934 N N . LEU B 1 72 ? 29.703 27.219 11.211 1 96 72 LEU B N 1
ATOM 2935 C CA . LEU B 1 72 ? 29.172 27.453 12.555 1 96 72 LEU B CA 1
ATOM 2936 C C . LEU B 1 72 ? 28.562 28.844 12.656 1 96 72 LEU B C 1
ATOM 2938 O O . LEU B 1 72 ? 27.5 29.016 13.258 1 96 72 LEU B O 1
ATOM 2942 N N . ARG B 1 73 ? 29.266 29.766 12.102 1 96 73 ARG B N 1
ATOM 2943 C CA . ARG B 1 73 ? 28.766 31.141 12.117 1 96 73 ARG B CA 1
ATOM 2944 C C . ARG B 1 73 ? 27.422 31.25 11.398 1 96 73 ARG B C 1
ATOM 2946 O O . ARG B 1 73 ? 26.484 31.859 11.914 1 96 73 ARG B O 1
ATOM 2953 N N . ILE B 1 74 ? 27.312 30.641 10.266 1 97.25 74 ILE B N 1
ATOM 2954 C CA . ILE B 1 74 ? 26.094 30.688 9.461 1 97.25 74 ILE B CA 1
ATOM 2955 C C . ILE B 1 74 ? 24.953 29.984 10.188 1 97.25 74 ILE B C 1
ATOM 2957 O O . ILE B 1 74 ? 23.828 30.469 10.211 1 97.25 74 ILE B O 1
ATOM 2961 N N . LEU B 1 75 ? 25.25 28.875 10.789 1 97.5 75 LEU B N 1
ATOM 2962 C CA . LEU B 1 75 ? 24.234 28.109 11.508 1 97.5 75 LEU B CA 1
ATOM 2963 C C . LEU B 1 75 ? 23.703 28.875 12.695 1 97.5 75 LEU B C 1
ATOM 2965 O O . LEU B 1 75 ? 22.484 28.875 12.945 1 97.5 75 LEU B O 1
ATOM 2969 N N . LYS B 1 76 ? 24.578 29.531 13.359 1 96.56 76 LYS B N 1
ATOM 2970 C CA . LYS B 1 76 ? 24.141 30.344 14.5 1 96.56 76 LYS B CA 1
ATOM 2971 C C . LYS B 1 76 ? 23.188 31.453 14.062 1 96.56 76 LYS B C 1
ATOM 2973 O O . LYS B 1 76 ? 22.188 31.719 14.719 1 96.56 76 LYS B O 1
ATOM 2978 N N . ALA B 1 77 ? 23.562 32.062 12.977 1 96.38 77 ALA B N 1
ATOM 2979 C CA . ALA B 1 77 ? 22.719 33.125 12.445 1 96.38 77 ALA B CA 1
ATOM 2980 C C . ALA B 1 77 ? 21.344 32.562 12.039 1 96.38 77 ALA B C 1
ATOM 2982 O O . ALA B 1 77 ? 20.312 33.188 12.32 1 96.38 77 ALA B O 1
ATOM 2983 N N . GLU B 1 78 ? 21.312 31.406 11.352 1 96.75 78 GLU B N 1
ATOM 2984 C CA . GLU B 1 78 ? 20.078 30.781 10.906 1 96.75 78 GLU B CA 1
ATOM 2985 C C . GLU B 1 78 ? 19.203 30.375 12.094 1 96.75 78 GLU B C 1
ATOM 2987 O O . GLU B 1 78 ? 17.984 30.547 12.07 1 96.75 78 GLU B O 1
ATOM 2992 N N . ILE B 1 79 ? 19.781 29.859 13.039 1 96.81 79 ILE B N 1
ATOM 2993 C CA . ILE B 1 79 ? 19.062 29.406 14.227 1 96.81 79 ILE B CA 1
ATOM 2994 C C . ILE B 1 79 ? 18.391 30.594 14.906 1 96.81 79 ILE B C 1
ATOM 2996 O O . ILE B 1 79 ? 17.234 30.516 15.328 1 96.81 79 ILE B O 1
ATOM 3000 N N . GLU B 1 80 ? 19.125 31.688 15.031 1 95.44 80 GLU B N 1
ATOM 3001 C CA . GLU B 1 80 ? 18.578 32.875 15.656 1 95.44 80 GLU B CA 1
ATOM 3002 C C . GLU B 1 80 ? 17.375 33.406 14.867 1 95.44 80 GLU B C 1
ATOM 3004 O O . GLU B 1 80 ? 16.375 33.812 15.453 1 95.44 80 GLU B O 1
ATOM 3009 N N . TYR B 1 81 ? 17.469 33.344 13.625 1 93.56 81 TYR B N 1
ATOM 3010 C CA . TYR B 1 81 ? 16.391 33.781 12.75 1 93.56 81 TYR B CA 1
ATOM 3011 C C . TYR B 1 81 ? 15.148 32.906 12.938 1 93.56 81 TYR B C 1
ATOM 3013 O O . TYR B 1 81 ? 14.039 33.438 13.07 1 93.56 81 TYR B O 1
ATOM 3021 N N . GLU B 1 82 ? 15.328 31.594 12.914 1 93.19 82 GLU B N 1
ATOM 3022 C CA . GLU B 1 82 ? 14.219 30.641 13.031 1 93.19 82 GLU B CA 1
ATOM 3023 C C . GLU B 1 82 ? 13.57 30.719 14.406 1 93.19 82 GLU B C 1
ATOM 3025 O O . GLU B 1 82 ? 12.352 30.578 14.539 1 93.19 82 GLU B O 1
ATOM 3030 N N . LYS B 1 83 ? 14.367 30.984 15.352 1 91.19 83 LYS B N 1
ATOM 3031 C CA . LYS B 1 83 ? 13.875 31.062 16.719 1 91.19 83 LYS B CA 1
ATOM 3032 C C . LYS B 1 83 ? 12.859 32.188 16.875 1 91.19 83 LYS B C 1
ATOM 3034 O O . LYS B 1 83 ? 11.859 32.062 17.578 1 91.19 83 LYS B O 1
ATOM 3039 N N . GLU B 1 84 ? 13.094 33.25 16.203 1 88 84 GLU B N 1
ATOM 3040 C CA . GLU B 1 84 ? 12.211 34.406 16.281 1 88 84 GLU B CA 1
ATOM 3041 C C . GLU B 1 84 ? 10.859 34.125 15.641 1 88 84 GLU B C 1
ATOM 3043 O O . GLU B 1 84 ? 9.844 34.688 16.031 1 88 84 GLU B O 1
ATOM 3048 N N . GLY B 1 85 ? 10.82 33.188 14.766 1 83.56 85 GLY B N 1
ATOM 3049 C CA . GLY B 1 85 ? 9.586 32.844 14.062 1 83.56 85 GLY B CA 1
ATOM 3050 C C . GLY B 1 85 ? 8.812 31.734 14.719 1 83.56 85 GLY B C 1
ATOM 3051 O O . GLY B 1 85 ? 7.684 31.438 14.336 1 83.56 85 GLY B O 1
ATOM 3052 N N . LEU B 1 86 ? 9.375 31.094 15.672 1 84.31 86 LEU B N 1
ATOM 3053 C CA . LEU B 1 86 ? 8.719 29.953 16.328 1 84.31 86 LEU B CA 1
ATOM 3054 C C . LEU B 1 86 ? 7.699 30.438 17.344 1 84.31 86 LEU B C 1
ATOM 3056 O O . LEU B 1 86 ? 7.941 31.406 18.062 1 84.31 86 LEU B O 1
ATOM 3060 N N . PRO B 1 87 ? 6.527 29.859 17.156 1 73.5 87 PRO B N 1
ATOM 3061 C CA . PRO B 1 87 ? 5.531 30.234 18.172 1 73.5 87 PRO B CA 1
ATOM 3062 C C . PRO B 1 87 ? 5.965 29.891 19.594 1 73.5 87 PRO B C 1
ATOM 3064 O O . PRO B 1 87 ? 6.699 28.922 19.797 1 73.5 87 PRO B O 1
ATOM 3067 N N . VAL B 1 88 ? 5.555 30.891 20.5 1 67.12 88 VAL B N 1
ATOM 3068 C CA . VAL B 1 88 ? 5.797 30.641 21.906 1 67.12 88 VAL B CA 1
ATOM 3069 C C . VAL B 1 88 ? 4.602 29.922 22.516 1 67.12 88 VAL B C 1
ATOM 3071 O O . VAL B 1 88 ? 3.48 30.422 22.516 1 67.12 88 VAL B O 1
ATOM 3074 N N . GLY B 1 89 ? 4.766 28.641 23.047 1 65.56 89 GLY B N 1
ATOM 3075 C CA . GLY B 1 89 ? 3.703 27.859 23.656 1 65.56 89 GLY B CA 1
ATOM 3076 C C . GLY B 1 89 ? 2.906 27.047 22.656 1 65.56 89 GLY B C 1
ATOM 3077 O O . GLY B 1 89 ? 3.311 26.906 21.5 1 65.56 89 GLY B O 1
ATOM 3078 N N . GLU B 1 90 ? 1.829 26.391 23.266 1 70.31 90 GLU B N 1
ATOM 3079 C CA . GLU B 1 90 ? 0.948 25.656 22.375 1 70.31 90 GLU B CA 1
ATOM 3080 C C . GLU B 1 90 ? 0.127 26.594 21.5 1 70.31 90 GLU B C 1
ATOM 3082 O O . GLU B 1 90 ? -0.584 27.469 22.016 1 70.31 90 GLU B O 1
ATOM 3087 N N . GLU B 1 91 ? 0.221 26.406 20.25 1 84.12 91 GLU B N 1
ATOM 3088 C CA . GLU B 1 91 ? -0.453 27.266 19.297 1 84.12 91 GLU B CA 1
ATOM 3089 C C . GLU B 1 91 ? -1.97 27.188 19.453 1 84.12 91 GLU B C 1
ATOM 3091 O O . GLU B 1 91 ? -2.518 26.125 19.719 1 84.12 91 GLU B O 1
ATOM 3096 N N . GLU B 1 92 ? -2.602 28.297 19.391 1 89.94 92 GLU B N 1
ATOM 3097 C CA . GLU B 1 92 ? -4.043 28.438 19.578 1 89.94 92 GLU B CA 1
ATOM 3098 C C . GLU B 1 92 ? -4.816 27.5 18.656 1 89.94 92 GLU B C 1
ATOM 3100 O O . GLU B 1 92 ? -5.844 26.938 19.047 1 89.94 92 GLU B O 1
ATOM 3105 N N . PHE B 1 93 ? -4.324 27.297 17.484 1 92 93 PHE B N 1
ATOM 3106 C CA . PHE B 1 93 ? -5.07 26.484 16.531 1 92 93 PHE B CA 1
ATOM 3107 C C . PHE B 1 93 ? -5.078 25.016 16.969 1 92 93 PHE B C 1
ATOM 3109 O O . PHE B 1 93 ? -6.016 24.281 16.656 1 92 93 PHE B O 1
ATOM 3116 N N . ILE B 1 94 ? -4.117 24.609 17.719 1 95.56 94 ILE B N 1
ATOM 3117 C CA . ILE B 1 94 ? -4.035 23.234 18.219 1 95.56 94 ILE B CA 1
ATOM 3118 C C . ILE B 1 94 ? -5.004 23.062 19.375 1 95.56 94 ILE B C 1
ATOM 3120 O O . ILE B 1 94 ? -5.777 22.094 19.406 1 95.56 94 ILE B O 1
ATOM 3124 N N . THR B 1 95 ? -4.949 24.031 20.312 1 94.56 95 THR B N 1
ATOM 3125 C CA . THR B 1 95 ? -5.824 23.969 21.469 1 94.56 95 THR B CA 1
ATOM 3126 C C . THR B 1 95 ? -7.293 24.016 21.047 1 94.56 95 THR B C 1
ATOM 3128 O O . THR B 1 95 ? -8.117 23.25 21.547 1 94.56 95 THR B O 1
ATOM 3131 N N . SER B 1 96 ? -7.547 24.906 20.141 1 95.81 96 SER B N 1
ATOM 3132 C CA . SER B 1 96 ? -8.906 25.047 19.641 1 95.81 96 SER B CA 1
ATOM 3133 C C . SER B 1 96 ? -9.375 23.766 18.953 1 95.81 96 SER B C 1
ATOM 3135 O O . SER B 1 96 ? -10.531 23.359 19.109 1 95.81 96 SER B O 1
ATOM 3137 N N . PHE B 1 97 ? -8.531 23.188 18.219 1 96.62 97 PHE B N 1
ATOM 3138 C CA . PHE B 1 97 ? -8.844 21.938 17.531 1 96.62 97 PHE B CA 1
ATOM 3139 C C . PHE B 1 97 ? -9.18 20.828 18.516 1 96.62 97 PHE B C 1
ATOM 3141 O O . PHE B 1 97 ? -10.18 20.141 18.359 1 96.62 97 PHE B O 1
ATOM 3148 N N . LYS B 1 98 ? -8.344 20.672 19.516 1 96.25 98 LYS B N 1
ATOM 3149 C CA . LYS B 1 98 ? -8.555 19.641 20.531 1 96.25 98 LYS B CA 1
ATOM 3150 C C . LYS B 1 98 ? -9.898 19.844 21.234 1 96.25 98 LYS B C 1
ATOM 3152 O O . LYS B 1 98 ? -10.656 18.891 21.406 1 96.25 98 LYS B O 1
ATOM 3157 N N . GLU B 1 99 ? -10.203 21.047 21.609 1 95.81 99 GLU B N 1
ATOM 3158 C CA . GLU B 1 99 ? -11.422 21.344 22.344 1 95.81 99 GLU B CA 1
ATOM 3159 C C . GLU B 1 99 ? -12.656 21.125 21.484 1 95.81 99 GLU B C 1
ATOM 3161 O O . GLU B 1 99 ? -13.664 20.594 21.969 1 95.81 99 GLU B O 1
ATOM 3166 N N . LYS B 1 100 ? -12.508 21.438 20.234 1 95.56 100 LYS B N 1
ATOM 3167 C CA . LYS B 1 100 ? -13.656 21.375 19.344 1 95.56 100 LYS B CA 1
ATOM 3168 C C . LYS B 1 100 ? -13.93 19.938 18.891 1 95.56 100 LYS B C 1
ATOM 3170 O O . LYS B 1 100 ? -15.086 19.562 18.703 1 95.56 100 LYS B O 1
ATOM 3175 N N . THR B 1 101 ? -12.945 19.156 18.766 1 96.19 101 THR B N 1
ATOM 3176 C CA . THR B 1 101 ? -13.125 17.875 18.062 1 96.19 101 THR B CA 1
ATOM 3177 C C . THR B 1 101 ? -13.008 16.703 19.031 1 96.19 101 THR B C 1
ATOM 3179 O O . THR B 1 101 ? -13.508 15.617 18.75 1 96.19 101 THR B O 1
ATOM 3182 N N . GLY B 1 102 ? -12.297 16.922 20.109 1 96.44 102 GLY B N 1
ATOM 3183 C CA . GLY B 1 102 ? -12.062 15.852 21.062 1 96.44 102 GLY B CA 1
ATOM 3184 C C . GLY B 1 102 ? -10.852 15.008 20.734 1 96.44 102 GLY B C 1
ATOM 3185 O O . GLY B 1 102 ? -10.523 14.062 21.453 1 96.44 102 GLY B O 1
ATOM 3186 N N . PHE B 1 103 ? -10.109 15.297 19.656 1 97.81 103 PHE B N 1
ATOM 3187 C CA . PHE B 1 103 ? -8.891 14.586 19.312 1 97.81 103 PHE B CA 1
ATOM 3188 C C . PHE B 1 103 ? -7.738 15 20.219 1 97.81 103 PHE B C 1
ATOM 3190 O O . PHE B 1 103 ? -7.578 16.188 20.516 1 97.81 103 PHE B O 1
ATOM 3197 N N . ASP B 1 104 ? -7.008 14.023 20.609 1 97.75 104 ASP B N 1
ATOM 3198 C CA . ASP B 1 104 ? -5.691 14.258 21.188 1 97.75 104 ASP B CA 1
ATOM 3199 C C . ASP B 1 104 ? -4.586 14.047 20.156 1 97.75 104 ASP B C 1
ATOM 3201 O O . ASP B 1 104 ? -4.781 13.336 19.172 1 97.75 104 ASP B O 1
ATOM 3205 N N . ILE B 1 105 ? -3.447 14.695 20.438 1 97.81 105 ILE B N 1
ATOM 3206 C CA . ILE B 1 105 ? -2.357 14.633 19.469 1 97.81 105 ILE B CA 1
ATOM 3207 C C . ILE B 1 105 ? -1.162 13.906 20.078 1 97.81 105 ILE B C 1
ATOM 3209 O O . ILE B 1 105 ? -0.703 14.273 21.156 1 97.81 105 ILE B O 1
ATOM 3213 N N . VAL B 1 106 ? -0.722 12.898 19.438 1 97.44 106 VAL B N 1
ATOM 3214 C CA . VAL B 1 106 ? 0.489 12.172 19.812 1 97.44 106 VAL B CA 1
ATOM 3215 C C . VAL B 1 106 ? 1.597 12.469 18.812 1 97.44 106 VAL B C 1
ATOM 3217 O O . VAL B 1 106 ? 1.521 12.039 17.656 1 97.44 106 VAL B O 1
ATOM 3220 N N . ASP B 1 107 ? 2.574 13.141 19.266 1 96.56 107 ASP B N 1
ATOM 3221 C CA . ASP B 1 107 ? 3.65 13.633 18.406 1 96.56 107 ASP B CA 1
ATOM 3222 C C . ASP B 1 107 ? 5.004 13.523 19.109 1 96.56 107 ASP B C 1
ATOM 3224 O O . ASP B 1 107 ? 5.145 13.945 20.266 1 96.56 107 ASP B O 1
ATOM 3228 N N . LYS B 1 108 ? 5.992 12.961 18.422 1 95.5 108 LYS B N 1
ATOM 3229 C CA . LYS B 1 108 ? 7.336 12.828 18.984 1 95.5 108 LYS B CA 1
ATOM 3230 C C . LYS B 1 108 ? 8.352 13.609 18.141 1 95.5 108 LYS B C 1
ATOM 3232 O O . LYS B 1 108 ? 8.391 13.469 16.922 1 95.5 108 LYS B O 1
ATOM 3237 N N . VAL B 1 109 ? 9.141 14.32 18.859 1 93.44 109 VAL B N 1
ATOM 3238 C CA . VAL B 1 109 ? 10.203 15.078 18.203 1 93.44 109 VAL B CA 1
ATOM 3239 C C . VAL B 1 109 ? 11.125 14.133 17.438 1 93.44 109 VAL B C 1
ATOM 3241 O O . VAL B 1 109 ? 11.484 13.062 17.938 1 93.44 109 VAL B O 1
ATOM 3244 N N . GLY B 1 110 ? 11.5 14.469 16.203 1 95.44 110 GLY B N 1
ATOM 3245 C CA . GLY B 1 110 ? 12.422 13.688 15.391 1 95.44 110 GLY B CA 1
ATOM 3246 C C . GLY B 1 110 ? 11.727 12.656 14.523 1 95.44 110 GLY B C 1
ATOM 3247 O O . GLY B 1 110 ? 12.352 12.055 13.641 1 95.44 110 GLY B O 1
ATOM 3248 N N . GLU B 1 111 ? 10.5 12.484 14.789 1 95.88 111 GLU B N 1
ATOM 3249 C CA . GLU B 1 111 ? 9.719 11.539 14 1 95.88 111 GLU B CA 1
ATOM 3250 C C . GLU B 1 111 ? 8.82 12.258 13 1 95.88 111 GLU B C 1
ATOM 3252 O O . GLU B 1 111 ? 8.359 13.367 13.258 1 95.88 111 GLU B O 1
ATOM 3257 N N . ASN B 1 112 ? 8.602 11.602 11.875 1 96.56 112 ASN B N 1
ATOM 3258 C CA . ASN B 1 112 ? 7.816 12.273 10.844 1 96.56 112 ASN B CA 1
ATOM 3259 C C . ASN B 1 112 ? 6.328 11.969 10.984 1 96.56 112 ASN B C 1
ATOM 3261 O O . ASN B 1 112 ? 5.492 12.641 10.383 1 96.56 112 ASN B O 1
ATOM 3265 N N . GLU B 1 113 ? 5.992 10.922 11.711 1 96.5 113 GLU B N 1
ATOM 3266 C CA . GLU B 1 113 ? 4.602 10.5 11.812 1 96.5 113 GLU B CA 1
ATOM 3267 C C . GLU B 1 113 ? 3.922 11.133 13.023 1 96.5 113 GLU B C 1
ATOM 3269 O O . GLU B 1 113 ? 4.527 11.25 14.094 1 96.5 113 GLU B O 1
ATOM 3274 N N . VAL B 1 114 ? 2.625 11.555 12.836 1 97.88 114 VAL B N 1
ATOM 3275 C CA . VAL B 1 114 ? 1.779 12.117 13.883 1 97.88 114 VAL B CA 1
ATOM 3276 C C . VAL B 1 114 ? 0.474 11.328 13.969 1 97.88 114 VAL B C 1
ATOM 3278 O O . VAL B 1 114 ? -0.056 10.875 12.953 1 97.88 114 VAL B O 1
ATOM 3281 N N . GLU B 1 115 ? -0.028 11.164 15.188 1 98.12 115 GLU B N 1
ATOM 3282 C CA . GLU B 1 115 ? -1.288 10.445 15.383 1 98.12 115 GLU B CA 1
ATOM 3283 C C . GLU B 1 115 ? -2.293 11.305 16.141 1 98.12 115 GLU B C 1
ATOM 3285 O O . GLU B 1 115 ? -1.95 11.922 17.156 1 98.12 115 GLU B O 1
ATOM 3290 N N . LEU B 1 116 ? -3.484 11.422 15.602 1 98.62 116 LEU B N 1
ATOM 3291 C CA . LEU B 1 116 ? -4.629 11.945 16.328 1 98.62 116 LEU B CA 1
ATOM 3292 C C . LEU B 1 116 ? -5.48 10.812 16.891 1 98.62 116 LEU B C 1
ATOM 3294 O O . LEU B 1 116 ? -5.805 9.859 16.172 1 98.62 116 LEU B O 1
ATOM 3298 N N . VAL B 1 117 ? -5.824 10.922 18.172 1 98.19 117 VAL B N 1
ATOM 3299 C CA . VAL B 1 117 ? -6.594 9.852 18.797 1 98.19 117 VAL B CA 1
ATOM 3300 C C . VAL B 1 117 ? -7.828 10.438 19.484 1 98.19 117 VAL B C 1
ATOM 3302 O O . VAL B 1 117 ? -7.738 11.445 20.188 1 98.19 117 VAL B O 1
ATOM 3305 N N . LYS B 1 118 ? -8.922 9.836 19.219 1 97.19 118 LYS B N 1
ATOM 3306 C CA . LYS B 1 118 ? -10.188 10.266 19.812 1 97.19 118 LYS B CA 1
ATOM 3307 C C . LYS B 1 118 ? -11.008 9.07 20.281 1 97.19 118 LYS B C 1
ATOM 3309 O O . LYS B 1 118 ? -11.156 8.086 19.547 1 97.19 118 LYS B O 1
ATOM 3314 N N . LEU B 1 119 ? -11.445 9.109 21.562 1 94.75 119 LEU B N 1
ATOM 3315 C CA . LEU B 1 119 ? -12.391 8.125 22.078 1 94.75 119 LEU B CA 1
ATOM 3316 C C . LEU B 1 119 ? -13.805 8.703 22.141 1 94.75 119 LEU B C 1
ATOM 3318 O O . LEU B 1 119 ? -14.016 9.766 22.734 1 94.75 119 LEU B O 1
ATOM 3322 N N . THR B 1 120 ? -14.711 8.148 21.438 1 88.94 120 THR B N 1
ATOM 3323 C CA . THR B 1 120 ? -16.109 8.578 21.438 1 88.94 120 THR B CA 1
ATOM 3324 C C . THR B 1 120 ? -17.031 7.398 21.688 1 88.94 120 THR B C 1
ATOM 3326 O O . THR B 1 120 ? -17.203 6.535 20.828 1 88.94 120 THR B O 1
ATOM 3329 N N . GLY B 1 121 ? -17.703 7.414 22.844 1 88.31 121 GLY B N 1
ATOM 3330 C CA . GLY B 1 121 ? -18.516 6.262 23.188 1 88.31 121 GLY B CA 1
ATOM 3331 C C . GLY B 1 121 ? -17.734 4.965 23.234 1 88.31 121 GLY B C 1
ATOM 3332 O O . GLY B 1 121 ? -16.766 4.836 23.984 1 88.31 121 GLY B O 1
ATOM 3333 N N . ASP B 1 122 ? -18.156 4.074 22.312 1 91.62 122 ASP B N 1
ATOM 3334 C CA . ASP B 1 122 ? -17.516 2.76 22.297 1 91.62 122 ASP B CA 1
ATOM 3335 C C . ASP B 1 122 ? -16.531 2.643 21.141 1 91.62 122 ASP B C 1
ATOM 3337 O O . ASP B 1 122 ? -16.047 1.552 20.844 1 91.62 122 ASP B O 1
ATOM 3341 N N . GLU B 1 123 ? -16.219 3.826 20.531 1 94.69 123 GLU B N 1
ATOM 3342 C CA . GLU B 1 123 ? -15.344 3.826 19.359 1 94.69 123 GLU B CA 1
ATOM 3343 C C . GLU B 1 123 ? -14.031 4.547 19.656 1 94.69 123 GLU B C 1
ATOM 3345 O O . GLU B 1 123 ? -14.016 5.562 20.344 1 94.69 123 GLU B O 1
ATOM 3350 N N . MET B 1 124 ? -12.961 3.955 19.188 1 96.25 124 MET B N 1
ATOM 3351 C CA . MET B 1 124 ? -11.664 4.629 19.141 1 96.25 124 MET B CA 1
ATOM 3352 C C . MET B 1 124 ? -11.305 4.996 17.703 1 96.25 124 MET B C 1
ATOM 3354 O O . MET B 1 124 ? -11.258 4.129 16.828 1 96.25 124 MET B O 1
ATOM 3358 N N . ILE B 1 125 ? -11.102 6.281 17.484 1 97.81 125 ILE B N 1
ATOM 3359 C CA . ILE B 1 125 ? -10.742 6.777 16.156 1 97.81 125 ILE B CA 1
ATOM 3360 C C . ILE B 1 125 ? -9.289 7.254 16.156 1 97.81 125 ILE B C 1
ATOM 3362 O O . ILE B 1 125 ? -8.906 8.07 17 1 97.81 125 ILE B O 1
ATOM 3366 N N . LYS B 1 126 ? -8.508 6.727 15.258 1 97.75 126 LYS B N 1
ATOM 3367 C CA . LYS B 1 126 ? -7.113 7.129 15.117 1 97.75 126 LYS B CA 1
ATOM 3368 C C . LYS B 1 126 ? -6.828 7.641 13.703 1 97.75 126 LYS B C 1
ATOM 3370 O O . LYS B 1 126 ? -7.219 7.012 12.719 1 97.75 126 LYS B O 1
ATOM 3375 N N . VAL B 1 127 ? -6.23 8.789 13.609 1 98.62 127 VAL B N 1
ATOM 3376 C CA . VAL B 1 127 ? -5.785 9.367 12.344 1 98.62 127 VAL B CA 1
ATOM 3377 C C . VAL B 1 127 ? -4.262 9.484 12.344 1 98.62 127 VAL B C 1
ATOM 3379 O O . VAL B 1 127 ? -3.678 10.078 13.258 1 98.62 127 VAL B O 1
ATOM 3382 N N . ARG B 1 128 ? -3.652 8.945 11.312 1 98.25 128 ARG B N 1
ATOM 3383 C CA . ARG B 1 128 ? -2.199 9.008 11.203 1 98.25 128 ARG B CA 1
ATOM 3384 C C . ARG B 1 128 ? -1.773 9.703 9.914 1 98.25 128 ARG B C 1
ATOM 3386 O O . ARG B 1 128 ? -2.326 9.422 8.844 1 98.25 128 ARG B O 1
ATOM 3393 N N . PHE B 1 129 ? -0.815 10.531 9.992 1 98.12 129 PHE B N 1
ATOM 3394 C CA . PHE B 1 129 ? -0.274 11.219 8.828 1 98.12 129 PHE B CA 1
ATOM 3395 C C . PHE B 1 129 ? 1.206 11.531 9.016 1 98.12 129 PHE B C 1
ATOM 3397 O O . PHE B 1 129 ? 1.736 11.391 10.125 1 98.12 129 PHE B O 1
ATOM 3404 N N . SER B 1 130 ? 1.857 11.859 7.902 1 96.94 130 SER B N 1
ATOM 3405 C CA . SER B 1 130 ? 3.291 12.133 7.922 1 96.94 130 SER B CA 1
ATOM 3406 C C . SER B 1 130 ? 3.594 13.555 7.465 1 96.94 130 SER B C 1
ATOM 3408 O O . SER B 1 130 ? 2.965 14.055 6.535 1 96.94 130 SER B O 1
ATOM 3410 N N .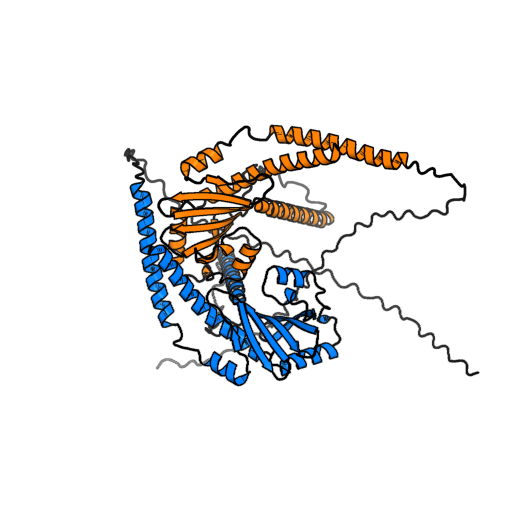 ILE B 1 131 ? 4.543 14.156 8.07 1 94.88 131 ILE B N 1
ATOM 3411 C CA . ILE B 1 131 ? 4.887 15.516 7.664 1 94.88 131 ILE B CA 1
ATOM 3412 C C . ILE B 1 131 ? 5.672 15.477 6.352 1 94.88 131 ILE B C 1
ATOM 3414 O O . ILE B 1 131 ? 5.895 16.516 5.727 1 94.88 131 ILE B O 1
ATOM 3418 N N . ASN B 1 132 ? 6.035 14.289 5.867 1 91.88 132 ASN B N 1
ATOM 3419 C CA . ASN B 1 132 ? 6.797 14.148 4.629 1 91.88 132 ASN B CA 1
ATOM 3420 C C . ASN B 1 132 ? 5.961 14.539 3.412 1 91.88 132 ASN B C 1
ATOM 3422 O O . ASN B 1 132 ? 6.504 14.742 2.324 1 91.88 132 ASN B O 1
ATOM 3426 N N . ASP B 1 133 ? 4.73 14.648 3.588 1 89.06 133 ASP B N 1
ATOM 3427 C CA . ASP B 1 133 ? 3.879 15.062 2.477 1 89.06 133 ASP B CA 1
ATOM 3428 C C . ASP B 1 133 ? 4.285 16.438 1.956 1 89.06 133 ASP B C 1
ATOM 3430 O O . ASP B 1 133 ? 4.184 16.703 0.757 1 89.06 133 ASP B O 1
ATOM 3434 N N . ILE B 1 134 ? 4.684 17.234 2.822 1 87.31 134 ILE B N 1
ATOM 3435 C CA . ILE B 1 134 ? 5.082 18.578 2.416 1 87.31 134 ILE B CA 1
ATOM 3436 C C . ILE B 1 134 ? 6.398 18.516 1.646 1 87.31 134 ILE B C 1
ATOM 3438 O O . ILE B 1 134 ? 6.629 19.312 0.735 1 87.31 134 ILE B O 1
ATOM 3442 N N . PHE B 1 135 ? 7.246 17.641 2.062 1 85.19 135 PHE B N 1
ATOM 3443 C CA . PHE B 1 135 ? 8.516 17.422 1.373 1 85.19 135 PHE B CA 1
ATOM 3444 C C . PHE B 1 135 ? 8.281 17.047 -0.085 1 85.19 135 PHE B C 1
ATOM 3446 O O . PHE B 1 135 ? 8.93 17.578 -0.983 1 85.19 135 PHE B O 1
ATOM 3453 N N . ASP B 1 136 ? 7.379 16.203 -0.263 1 79.75 136 ASP B N 1
ATOM 3454 C CA . ASP B 1 136 ? 7.066 15.75 -1.614 1 79.75 136 ASP B CA 1
ATOM 3455 C C . ASP B 1 136 ? 6.555 16.906 -2.477 1 79.75 136 ASP B C 1
ATOM 3457 O O . ASP B 1 136 ? 6.91 17.016 -3.65 1 79.75 136 ASP B O 1
ATOM 3461 N N . GLN B 1 137 ? 5.84 17.75 -1.916 1 78.5 137 GLN B N 1
ATOM 3462 C CA . GLN B 1 137 ? 5.316 18.906 -2.619 1 78.5 137 GLN B CA 1
ATOM 3463 C C . GLN B 1 137 ? 6.434 19.891 -2.971 1 78.5 137 GLN B C 1
ATOM 3465 O O . GLN B 1 137 ? 6.477 20.422 -4.086 1 78.5 137 GLN B O 1
ATOM 3470 N N . GLN B 1 138 ? 7.207 20.172 -2.035 1 80.19 138 GLN B N 1
ATOM 3471 C CA . GLN B 1 138 ? 8.312 21.109 -2.238 1 80.19 138 GLN B CA 1
ATOM 3472 C C . GLN B 1 138 ? 9.258 20.609 -3.326 1 80.19 138 GLN B C 1
ATOM 3474 O O . GLN B 1 138 ? 9.75 21.391 -4.133 1 80.19 138 GLN B O 1
ATOM 3479 N N . LEU B 1 139 ? 9.477 19.359 -3.35 1 77.88 139 LEU B N 1
ATOM 3480 C CA . LEU B 1 139 ? 10.32 18.75 -4.379 1 77.88 139 LEU B CA 1
ATOM 3481 C C . LEU B 1 139 ? 9.688 18.906 -5.758 1 77.88 139 LEU B C 1
ATOM 3483 O O . LEU B 1 139 ? 10.383 19.156 -6.742 1 77.88 139 LEU B O 1
ATOM 3487 N N . GLN B 1 140 ? 8.469 18.719 -5.762 1 71.94 140 GLN B N 1
ATOM 3488 C CA . GLN B 1 140 ? 7.754 18.859 -7.027 1 71.94 140 GLN B CA 1
ATOM 3489 C C . GLN B 1 140 ? 7.801 20.297 -7.535 1 71.94 140 GLN B C 1
ATOM 3491 O O . GLN B 1 140 ? 7.953 20.531 -8.734 1 71.94 140 GLN B O 1
ATOM 3496 N N . GLU B 1 141 ? 7.648 21.219 -6.672 1 72.56 141 GLU B N 1
ATOM 3497 C CA . GLU B 1 141 ? 7.691 22.641 -7.027 1 72.56 141 GLU B CA 1
ATOM 3498 C C . GLU B 1 141 ? 9.078 23.031 -7.535 1 72.56 141 GLU B C 1
ATOM 3500 O O . GLU B 1 141 ? 9.195 23.812 -8.484 1 72.56 141 GLU B O 1
ATOM 3505 N N . GLU B 1 142 ? 10.008 22.5 -6.918 1 74 142 GLU B N 1
ATOM 3506 C CA . GLU B 1 142 ? 11.383 22.781 -7.344 1 74 142 GLU B CA 1
ATOM 3507 C C . GLU B 1 142 ? 11.648 22.234 -8.742 1 74 142 GLU B C 1
ATOM 3509 O O . GLU B 1 142 ? 12.328 22.875 -9.547 1 74 142 GLU B O 1
ATOM 3514 N N . HIS B 1 143 ? 11.109 21.094 -8.938 1 72 143 HIS B N 1
ATOM 3515 C CA . HIS B 1 143 ? 11.297 20.484 -10.25 1 72 143 HIS B CA 1
ATOM 3516 C C . HIS B 1 143 ? 10.555 21.266 -11.328 1 72 143 HIS B C 1
ATOM 3518 O O . HIS B 1 143 ? 11.055 21.406 -12.445 1 72 143 HIS B O 1
ATOM 3524 N N . THR B 1 144 ? 9.422 21.703 -10.992 1 66.81 144 THR B N 1
ATOM 3525 C CA . THR B 1 144 ? 8.641 22.484 -11.945 1 66.81 144 THR B CA 1
ATOM 3526 C C . THR B 1 144 ? 9.32 23.812 -12.25 1 66.81 144 THR B C 1
ATOM 3528 O O . THR B 1 144 ? 9.367 24.234 -13.398 1 66.81 144 THR B O 1
ATOM 3531 N N . GLU B 1 145 ? 9.812 24.406 -11.242 1 66.62 145 GLU B N 1
ATOM 3532 C CA . GLU B 1 145 ? 10.516 25.672 -11.422 1 66.62 145 GLU B CA 1
ATOM 3533 C C . GLU B 1 145 ? 11.773 25.484 -12.266 1 66.62 145 GLU B C 1
ATOM 3535 O O . GLU B 1 145 ? 12.07 26.312 -13.133 1 66.62 145 GLU B O 1
ATOM 3540 N N . LYS B 1 146 ? 12.445 24.531 -12.078 1 66.12 146 LYS B N 1
ATOM 3541 C CA . LYS B 1 146 ? 13.656 24.25 -12.852 1 66.12 146 LYS B CA 1
ATOM 3542 C C . LYS B 1 146 ? 13.312 23.953 -14.312 1 66.12 146 LYS B C 1
ATOM 3544 O O . LYS B 1 146 ? 14.031 24.391 -15.219 1 66.12 146 LYS B O 1
ATOM 3549 N N . PHE B 1 147 ? 12.25 23.297 -14.422 1 62.69 147 PHE B N 1
ATOM 3550 C CA . PHE B 1 147 ? 11.797 23.016 -15.781 1 62.69 147 PHE B CA 1
ATOM 3551 C C . PHE B 1 147 ? 11.398 24.297 -16.5 1 62.69 147 PHE B C 1
ATOM 3553 O O . PHE B 1 147 ? 11.703 24.484 -17.672 1 62.69 147 PHE B O 1
ATOM 3560 N N . GLU B 1 148 ? 10.766 25.172 -15.797 1 62.75 148 GLU B N 1
ATOM 3561 C CA . GLU B 1 148 ? 10.352 26.453 -16.375 1 62.75 148 GLU B CA 1
ATOM 3562 C C . GLU B 1 148 ? 11.562 27.328 -16.703 1 62.75 148 GLU B C 1
ATOM 3564 O O . GLU B 1 148 ? 11.586 28 -17.734 1 62.75 148 GLU B O 1
ATOM 3569 N N . ASP B 1 149 ? 12.438 27.266 -15.789 1 66.25 149 ASP B N 1
ATOM 3570 C CA . ASP B 1 149 ? 13.672 28.016 -16.031 1 66.25 149 ASP B CA 1
ATOM 3571 C C . ASP B 1 149 ? 14.406 27.469 -17.266 1 66.25 149 ASP B C 1
ATOM 3573 O O . ASP B 1 149 ? 14.922 28.234 -18.078 1 66.25 149 ASP B O 1
ATOM 3577 N N . TYR B 1 150 ? 14.398 26.219 -17.281 1 62.19 150 TYR B N 1
ATOM 3578 C CA . TYR B 1 150 ? 15.039 25.562 -18.422 1 62.19 150 TYR B CA 1
ATOM 3579 C C . TYR B 1 150 ? 14.297 25.875 -19.719 1 62.19 150 TYR B C 1
ATOM 3581 O O . TYR B 1 150 ? 14.922 26.094 -20.766 1 62.19 150 TYR B O 1
ATOM 3589 N N . MET B 1 151 ? 13.031 25.906 -19.672 1 63.78 151 MET B N 1
ATOM 3590 C CA . MET B 1 151 ? 12.234 26.203 -20.844 1 63.78 151 MET B CA 1
ATOM 3591 C C . MET B 1 151 ? 12.383 27.672 -21.25 1 63.78 151 MET B C 1
ATOM 3593 O O . MET B 1 151 ? 12.398 28 -22.438 1 63.78 151 MET B O 1
ATOM 3597 N N . GLU B 1 152 ? 12.43 28.531 -20.219 1 62.22 152 GLU B N 1
ATOM 3598 C CA . GLU B 1 152 ? 12.648 29.938 -20.5 1 62.22 152 GLU B CA 1
ATOM 3599 C C . GLU B 1 152 ? 14.031 30.172 -21.094 1 62.22 152 GLU B C 1
ATOM 3601 O O . GLU B 1 152 ? 14.195 31.016 -22 1 62.22 152 GLU B O 1
ATOM 3606 N N . GLU B 1 153 ? 14.898 29.5 -20.562 1 61 153 GLU B N 1
ATOM 3607 C CA . GLU B 1 153 ? 16.234 29.625 -21.141 1 61 153 GLU B CA 1
ATOM 3608 C C . GLU B 1 153 ? 16.281 29.078 -22.562 1 61 153 GLU B C 1
ATOM 3610 O O . GLU B 1 153 ? 16.953 29.656 -23.422 1 61 153 GLU B O 1
ATOM 3615 N N . GLU B 1 154 ? 15.547 28.141 -22.734 1 58.25 154 GLU B N 1
ATOM 3616 C CA . GLU B 1 154 ? 15.477 27.594 -24.094 1 58.25 154 GLU B CA 1
ATOM 3617 C C . GLU B 1 154 ? 14.672 28.5 -25.016 1 58.25 154 GLU B C 1
ATOM 3619 O O . GLU B 1 154 ? 15.008 28.656 -26.188 1 58.25 154 GLU B O 1
ATOM 3624 N N . GLU B 1 155 ? 13.617 29.109 -24.484 1 54 155 GLU B N 1
ATOM 3625 C CA . GLU B 1 155 ? 12.844 30.047 -25.281 1 54 155 GLU B CA 1
ATOM 3626 C C . GLU B 1 155 ? 13.547 31.406 -25.375 1 54 155 GLU B C 1
ATOM 3628 O O . GLU B 1 155 ? 13.305 32.156 -26.312 1 54 155 GLU B O 1
ATOM 3633 N N . GLY B 1 156 ? 14.195 31.781 -24.359 1 49.5 156 GLY B N 1
ATOM 3634 C CA . GLY B 1 156 ? 14.938 33.031 -24.422 1 49.5 156 GLY B CA 1
ATOM 3635 C C . GLY B 1 156 ? 16.016 33.031 -25.484 1 49.5 156 GLY B C 1
ATOM 3636 O O . GLY B 1 156 ? 16.625 34.062 -25.766 1 49.5 156 GLY B O 1
ATOM 3637 N N . GLN B 1 157 ? 16.641 31.906 -25.953 1 46.31 157 GLN B N 1
ATOM 3638 C CA . GLN B 1 157 ? 17.516 32 -27.125 1 46.31 157 GLN B CA 1
ATOM 3639 C C . GLN B 1 157 ? 16.75 32.438 -28.359 1 46.31 157 GLN B C 1
ATOM 3641 O O . GLN B 1 157 ? 17.328 32.938 -29.312 1 46.31 157 GLN B O 1
ATOM 3646 N N . ASN B 1 158 ? 15.555 32.094 -28.594 1 38.94 158 ASN B N 1
ATOM 3647 C CA . ASN B 1 158 ? 14.906 32.531 -29.828 1 38.94 158 ASN B CA 1
ATOM 3648 C C . ASN B 1 158 ? 14.227 33.906 -29.625 1 38.94 158 ASN B C 1
ATOM 3650 O O . ASN B 1 158 ? 13.859 34.562 -30.594 1 38.94 158 ASN B O 1
ATOM 3654 N N . LYS B 1 159 ? 13.344 34.344 -28.531 1 38.88 159 LYS B N 1
ATOM 3655 C CA . LYS B 1 159 ? 12.625 35.594 -28.469 1 38.88 159 LYS B CA 1
ATOM 3656 C C . LYS B 1 159 ? 13.516 36.719 -27.938 1 38.88 159 LYS B C 1
ATOM 3658 O O . LYS B 1 159 ? 13.852 36.75 -26.75 1 38.88 159 LYS B O 1
ATOM 3663 N N . GLN B 1 160 ? 14.547 37.312 -28.641 1 33.78 160 GLN B N 1
ATOM 3664 C CA . GLN B 1 160 ? 14.992 38.688 -28.422 1 33.78 160 GLN B CA 1
ATOM 3665 C C . GLN B 1 160 ? 13.82 39.594 -28.109 1 33.78 160 GLN B C 1
ATOM 3667 O O . GLN B 1 160 ? 13.961 40.562 -27.344 1 33.78 160 GLN B O 1
ATOM 3672 N N . LYS B 1 161 ? 12.883 39.969 -29.172 1 31.7 161 LYS B N 1
ATOM 3673 C CA . LYS B 1 161 ? 12.312 41.281 -29.359 1 31.7 161 LYS B CA 1
ATOM 3674 C C . LYS B 1 161 ? 11.258 41.594 -28.297 1 31.7 161 LYS B C 1
ATOM 3676 O O . LYS B 1 161 ? 11.031 42.75 -27.953 1 31.7 161 LYS B O 1
ATOM 3681 N N . GLN B 1 162 ? 10.023 40.875 -28.281 1 31.23 162 GLN B N 1
ATOM 3682 C CA . GLN B 1 162 ? 8.867 41.625 -27.781 1 31.23 162 GLN B CA 1
ATOM 3683 C C . GLN B 1 162 ? 8.914 41.75 -26.266 1 31.23 162 GLN B C 1
ATOM 3685 O O . GLN B 1 162 ? 8.664 40.781 -25.547 1 31.23 162 GLN B O 1
ATOM 3690 N N . GLU B 1 163 ? 9.875 42.562 -25.672 1 32.5 163 GLU B N 1
ATOM 3691 C CA . GLU B 1 163 ? 10.148 42.938 -24.281 1 32.5 163 GLU B CA 1
ATOM 3692 C C . GLU B 1 163 ? 8.867 43.344 -23.562 1 32.5 163 GLU B C 1
ATOM 3694 O O . GLU B 1 163 ? 8.898 43.688 -22.375 1 32.5 163 GLU B O 1
ATOM 3699 N N . GLN B 1 164 ? 7.879 44.062 -24.312 1 26.97 164 GLN B N 1
ATOM 3700 C CA . GLN B 1 164 ? 7.273 45.125 -23.531 1 26.97 164 GLN B CA 1
ATOM 3701 C C . GLN B 1 164 ? 6.559 44.594 -22.297 1 26.97 164 GLN B C 1
ATOM 3703 O O . GLN B 1 164 ? 6.738 45.094 -21.188 1 26.97 164 GLN B O 1
ATOM 3708 N N . GLU B 1 165 ? 5.145 44.469 -22.438 1 27.34 165 GLU B N 1
ATOM 3709 C CA . GLU B 1 165 ? 4.07 44.906 -21.547 1 27.34 165 GLU B CA 1
ATOM 3710 C C . GLU B 1 165 ? 3.805 43.875 -20.469 1 27.34 165 GLU B C 1
ATOM 3712 O O . GLU B 1 165 ? 2.789 43.938 -19.766 1 27.34 165 GLU B O 1
ATOM 3717 N N . GLU B 1 166 ? 4.328 42.656 -20.641 1 30.28 166 GLU B N 1
ATOM 3718 C CA . GLU B 1 166 ? 3.525 41.875 -19.703 1 30.28 166 GLU B CA 1
ATOM 3719 C C . GLU B 1 166 ? 3.799 42.281 -18.266 1 30.28 166 GLU B C 1
ATOM 3721 O O . GLU B 1 166 ? 4.934 42.188 -17.797 1 30.28 166 GLU B O 1
ATOM 3726 N N . GLU B 1 167 ? 3.094 43.312 -17.734 1 28.11 167 GLU B N 1
ATOM 3727 C CA . GLU B 1 167 ? 2.867 43.781 -16.359 1 28.11 167 GLU B CA 1
ATOM 3728 C C . GLU B 1 167 ? 2.98 42.656 -15.359 1 28.11 167 GLU B C 1
ATOM 3730 O O . GLU B 1 167 ? 2.68 41.5 -15.672 1 28.11 167 GLU B O 1
ATOM 3735 N N . THR B 1 168 ? 3.438 43.062 -14.125 1 28.77 168 THR B N 1
ATOM 3736 C CA . THR B 1 168 ? 3.732 42.656 -12.766 1 28.77 168 THR B CA 1
ATOM 3737 C C . THR B 1 168 ? 2.566 41.844 -12.18 1 28.77 168 THR B C 1
ATOM 3739 O O . THR B 1 168 ? 1.626 42.438 -11.633 1 28.77 168 THR B O 1
ATOM 3742 N N . THR B 1 169 ? 1.685 41.281 -12.93 1 29.75 169 THR B N 1
ATOM 3743 C CA . THR B 1 169 ? 0.789 40.656 -11.945 1 29.75 169 THR B CA 1
ATOM 3744 C C . THR B 1 169 ? 1.58 39.906 -10.898 1 29.75 169 THR B C 1
ATOM 3746 O O . THR B 1 169 ? 2.172 38.844 -11.195 1 29.75 169 THR B O 1
ATOM 3749 N N . GLU B 1 170 ? 2.398 40.562 -10.078 1 29.38 170 GLU B N 1
ATOM 3750 C CA . GLU B 1 170 ? 2.781 40.062 -8.766 1 29.38 170 GLU B CA 1
ATOM 3751 C C . GLU B 1 170 ? 1.672 39.219 -8.156 1 29.38 170 GLU B C 1
ATOM 3753 O O . GLU B 1 170 ? 0.644 39.75 -7.727 1 29.38 170 GLU B O 1
ATOM 3758 N N . GLN B 1 171 ? 1.202 38.25 -8.836 1 30.73 171 GLN B N 1
ATOM 3759 C CA . GLN B 1 171 ? 0.434 37.344 -7.992 1 30.73 171 GLN B CA 1
ATOM 3760 C C . GLN B 1 171 ? 1.005 37.281 -6.578 1 30.73 171 GLN B C 1
ATOM 3762 O O . GLN B 1 171 ? 2.203 37.062 -6.395 1 30.73 171 GLN B O 1
ATOM 3767 N N . GLU B 1 172 ? 0.572 38.156 -5.727 1 29.98 172 GLU B N 1
ATOM 3768 C CA . GLU B 1 172 ? 0.699 37.969 -4.281 1 29.98 172 GLU B CA 1
ATOM 3769 C C . GLU B 1 172 ? 0.935 36.5 -3.932 1 29.98 172 GLU B C 1
ATOM 3771 O O . GLU B 1 172 ? 0.137 35.625 -4.293 1 29.98 172 GLU B O 1
ATOM 3776 N N . GLU B 1 173 ? 2.145 36.062 -4.016 1 34.5 173 GLU B N 1
ATOM 3777 C CA . GLU B 1 173 ? 2.453 34.875 -3.205 1 34.5 173 GLU B CA 1
ATOM 3778 C C . GLU B 1 173 ? 1.623 34.875 -1.924 1 34.5 173 GLU B C 1
ATOM 3780 O O . GLU B 1 173 ? 1.964 35.531 -0.947 1 34.5 173 GLU B O 1
ATOM 3785 N N . GLU B 1 174 ? 0.37 35.312 -1.978 1 32.69 174 GLU B N 1
ATOM 3786 C CA . GLU B 1 174 ? -0.311 35.062 -0.714 1 32.69 174 GLU B CA 1
ATOM 3787 C C . GLU B 1 174 ? 0.355 33.906 0.042 1 32.69 174 GLU B C 1
ATOM 3789 O O . GLU B 1 174 ? 0.577 32.844 -0.52 1 32.69 174 GLU B O 1
ATOM 3794 N N . GLU B 1 175 ? 1.288 34.156 0.848 1 38.84 175 GLU B N 1
ATOM 3795 C CA . GLU B 1 175 ? 1.816 33.281 1.896 1 38.84 175 GLU B CA 1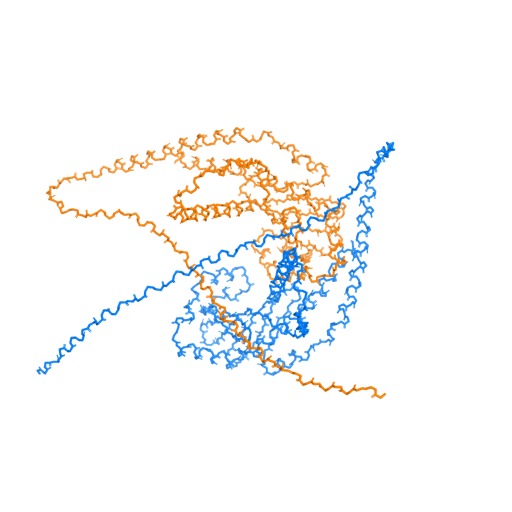
ATOM 3796 C C . GLU B 1 175 ? 0.815 32.188 2.266 1 38.84 175 GLU B C 1
ATOM 3798 O O . GLU B 1 175 ? 0.504 32 3.441 1 38.84 175 GLU B O 1
ATOM 3803 N N . GLY B 1 176 ? -0.322 32.188 1.669 1 41.28 176 GLY B N 1
ATOM 3804 C CA . GLY B 1 176 ? -1.392 31.297 2.082 1 41.28 176 GLY B CA 1
ATOM 3805 C C . GLY B 1 176 ? -0.914 29.875 2.355 1 41.28 176 GLY B C 1
ATOM 3806 O O . GLY B 1 176 ? 0.182 29.5 1.939 1 41.28 176 GLY B O 1
ATOM 3807 N N . MET B 1 177 ? -1.413 29.359 3.426 1 50.75 177 MET B N 1
ATOM 3808 C CA . MET B 1 177 ? -1.23 27.969 3.793 1 50.75 177 MET B CA 1
ATOM 3809 C C . MET B 1 177 ? -1.173 27.078 2.553 1 50.75 177 MET B C 1
ATOM 3811 O O . MET B 1 177 ? -2.088 27.094 1.728 1 50.75 177 MET B O 1
ATOM 3815 N N . ASP B 1 178 ? 0.04 26.906 1.91 1 60.34 178 ASP B N 1
ATOM 3816 C CA . ASP B 1 178 ? 0.312 26.078 0.748 1 60.34 178 ASP B CA 1
ATOM 3817 C C . ASP B 1 178 ? -0.524 24.797 0.786 1 60.34 178 ASP B C 1
ATOM 3819 O O . ASP B 1 178 ? -0.512 24.062 1.78 1 60.34 178 ASP B O 1
ATOM 3823 N N . ASN B 1 179 ? -1.604 24.844 0.067 1 81.62 179 ASN B N 1
ATOM 3824 C CA . ASN B 1 179 ? -2.434 23.672 -0.167 1 81.62 179 ASN B CA 1
ATOM 3825 C C . ASN B 1 179 ? -1.634 22.547 -0.808 1 81.62 179 ASN B C 1
ATOM 3827 O O . ASN B 1 179 ? -0.946 22.75 -1.809 1 81.62 179 ASN B O 1
ATOM 3831 N N . PHE B 1 180 ? -1.29 21.562 0.015 1 90.12 180 PHE B N 1
ATOM 3832 C CA . PHE B 1 180 ? -0.628 20.375 -0.521 1 90.12 180 PHE B CA 1
ATOM 3833 C C . PHE B 1 180 ? -1.436 19.109 -0.214 1 90.12 180 PHE B C 1
ATOM 3835 O O . PHE B 1 180 ? -2.311 19.125 0.655 1 90.12 180 PHE B O 1
ATOM 3842 N N . ASP B 1 181 ? -1.225 18.125 -0.998 1 93.75 181 ASP B N 1
ATOM 3843 C CA . ASP B 1 181 ? -1.925 16.859 -0.806 1 93.75 181 ASP B CA 1
ATOM 3844 C C . ASP B 1 181 ? -1.537 16.203 0.521 1 93.75 181 ASP B C 1
ATOM 3846 O O . ASP B 1 181 ? -0.376 16.266 0.931 1 93.75 181 ASP B O 1
ATOM 3850 N N . VAL B 1 182 ? -2.461 15.641 1.071 1 95.44 182 VAL B N 1
ATOM 3851 C CA . VAL B 1 182 ? -2.234 15.008 2.367 1 95.44 182 VAL B CA 1
ATOM 3852 C C . VAL B 1 182 ? -2.629 13.531 2.301 1 95.44 182 VAL B C 1
ATOM 3854 O O . VAL B 1 182 ? -3.771 13.203 1.976 1 95.44 182 VAL B O 1
ATOM 3857 N N . ASN B 1 183 ? -1.664 12.641 2.543 1 97.38 183 ASN B N 1
ATOM 3858 C CA . ASN B 1 183 ? -1.956 11.234 2.756 1 97.38 183 ASN B CA 1
ATOM 3859 C C . ASN B 1 183 ? -2.203 10.922 4.23 1 97.38 183 ASN B C 1
ATOM 3861 O O . ASN B 1 183 ? -1.431 11.344 5.094 1 97.38 183 ASN B O 1
ATOM 3865 N N . PHE B 1 184 ? -3.297 10.234 4.527 1 98.31 184 PHE B N 1
ATOM 3866 C CA . PHE B 1 184 ? -3.51 9.883 5.926 1 98.31 184 PHE B CA 1
ATOM 3867 C C . PHE B 1 184 ? -4.348 8.617 6.047 1 98.31 184 PHE B C 1
ATOM 3869 O O . PHE B 1 184 ? -5.051 8.242 5.105 1 98.31 184 PHE B O 1
ATOM 3876 N N . VAL B 1 185 ? -4.199 7.938 7.191 1 98.31 185 VAL B N 1
ATOM 3877 C CA . VAL B 1 185 ? -4.891 6.68 7.465 1 98.31 185 VAL B CA 1
ATOM 3878 C C . VAL B 1 185 ? -5.828 6.855 8.656 1 98.31 185 VAL B C 1
ATOM 3880 O O . VAL B 1 185 ? -5.457 7.469 9.664 1 98.31 185 VAL B O 1
ATOM 3883 N N . VAL B 1 186 ? -7.031 6.398 8.516 1 98.62 186 VAL B N 1
ATOM 3884 C CA . VAL B 1 186 ? -7.996 6.418 9.602 1 98.62 186 VAL B CA 1
ATOM 3885 C C . VAL B 1 186 ? -8.328 4.988 10.031 1 98.62 186 VAL B C 1
ATOM 3887 O O . VAL B 1 186 ? -8.68 4.152 9.195 1 98.62 186 VAL B O 1
ATOM 3890 N N . THR B 1 187 ? -8.195 4.723 11.297 1 97.56 187 THR B N 1
ATOM 3891 C CA . THR B 1 187 ? -8.602 3.441 11.867 1 97.56 187 THR B CA 1
ATOM 3892 C C . THR B 1 187 ? -9.711 3.635 12.898 1 97.56 187 THR B C 1
ATOM 3894 O O . THR B 1 187 ? -9.633 4.531 13.742 1 97.56 187 THR B O 1
ATOM 3897 N N . ILE B 1 188 ? -10.734 2.885 12.781 1 97.12 188 ILE B N 1
ATOM 3898 C CA . ILE B 1 188 ? -11.844 2.951 13.727 1 97.12 188 ILE B CA 1
ATOM 3899 C C . ILE B 1 188 ? -12.078 1.573 14.344 1 97.12 188 ILE B C 1
ATOM 3901 O O . ILE B 1 188 ? -12.273 0.589 13.625 1 97.12 188 ILE B O 1
ATOM 3905 N N . THR B 1 189 ? -12.039 1.535 15.609 1 95.94 189 THR B N 1
ATOM 3906 C CA . THR B 1 189 ? -12.289 0.309 16.359 1 95.94 189 THR B CA 1
ATOM 3907 C C . THR B 1 189 ? -13.469 0.492 17.312 1 95.94 189 THR B C 1
ATOM 3909 O O . THR B 1 189 ? -13.695 1.593 17.828 1 95.94 189 THR B O 1
ATOM 3912 N N . LYS B 1 190 ? -14.219 -0.571 17.438 1 94.25 190 LYS B N 1
ATOM 3913 C CA . LYS B 1 190 ? -15.289 -0.617 18.422 1 94.25 190 LYS B CA 1
ATOM 3914 C C . LYS B 1 190 ? -14.984 -1.646 19.516 1 94.25 190 LYS B C 1
ATOM 3916 O O . LYS B 1 190 ? -14.461 -2.725 19.219 1 94.25 190 LYS B O 1
ATOM 3921 N N . GLU B 1 191 ? -15.383 -1.294 20.672 1 91 191 GLU B N 1
ATOM 3922 C CA . GLU B 1 191 ? -15.141 -2.199 21.797 1 91 191 GLU B CA 1
ATOM 3923 C C . GLU B 1 191 ? -15.805 -3.555 21.547 1 91 191 GLU B C 1
ATOM 3925 O O . GLU B 1 191 ? -15.195 -4.598 21.797 1 91 191 GLU B O 1
ATOM 3930 N N . ASN B 1 192 ? -16.953 -3.619 21 1 91.81 192 ASN B N 1
ATOM 3931 C CA . ASN B 1 192 ? -17.734 -4.848 20.906 1 91.81 192 ASN B CA 1
ATOM 3932 C C . ASN B 1 192 ? -17.656 -5.453 19.5 1 91.81 192 ASN B C 1
ATOM 3934 O O . ASN B 1 192 ? -18.438 -6.332 19.156 1 91.81 192 ASN B O 1
ATOM 3938 N N . SER B 1 193 ? -16.828 -5.004 18.656 1 93.81 193 SER B N 1
ATOM 3939 C CA . SER B 1 193 ? -16.656 -5.578 17.328 1 93.81 193 SER B CA 1
ATOM 3940 C C . SER B 1 193 ? -15.266 -6.191 17.156 1 93.81 193 SER B C 1
ATOM 3942 O O . SER B 1 193 ? -14.266 -5.602 17.578 1 93.81 193 SER B O 1
ATOM 3944 N N . PRO B 1 194 ? -15.25 -7.391 16.562 1 94.44 194 PRO B N 1
ATOM 3945 C CA . PRO B 1 194 ? -13.945 -7.992 16.281 1 94.44 194 PRO B CA 1
ATOM 3946 C C . PRO B 1 194 ? -13.258 -7.371 15.07 1 94.44 194 PRO B C 1
ATOM 3948 O O . PRO B 1 194 ? -12.102 -7.695 14.773 1 94.44 194 PRO B O 1
ATOM 3951 N N . ILE B 1 195 ? -13.977 -6.469 14.414 1 96.12 195 ILE B N 1
ATOM 3952 C CA . ILE B 1 195 ? -13.477 -5.93 13.156 1 96.12 195 ILE B CA 1
ATOM 3953 C C . ILE B 1 195 ? -12.969 -4.504 13.367 1 96.12 195 ILE B C 1
ATOM 3955 O O . ILE B 1 195 ? -13.609 -3.707 14.055 1 96.12 195 ILE B O 1
ATOM 3959 N N . THR B 1 196 ? -11.812 -4.203 12.828 1 96.69 196 THR B N 1
ATOM 3960 C CA . THR B 1 196 ? -11.289 -2.85 12.719 1 96.69 196 THR B CA 1
ATOM 3961 C C . THR B 1 196 ? -11.383 -2.346 11.281 1 96.69 196 THR B C 1
ATOM 3963 O O . THR B 1 196 ? -11.039 -3.068 10.344 1 96.69 196 THR B O 1
ATOM 3966 N N . LEU B 1 197 ? -11.93 -1.161 11.133 1 97.25 197 LEU B N 1
ATOM 3967 C CA . LEU B 1 197 ? -11.953 -0.527 9.82 1 97.25 197 LEU B CA 1
ATOM 3968 C C . LEU B 1 197 ? -10.68 0.282 9.586 1 97.25 197 LEU B C 1
ATOM 3970 O O . LEU B 1 197 ? -10.234 1.012 10.469 1 97.25 197 LEU B O 1
ATOM 3974 N N . TYR B 1 198 ? -10.094 0.121 8.43 1 97.38 198 TYR B N 1
ATOM 3975 C CA . TYR B 1 198 ? -8.859 0.776 8.016 1 97.38 198 TYR B CA 1
ATOM 3976 C C . TYR B 1 198 ? -9.047 1.517 6.699 1 97.38 198 TYR B C 1
ATOM 3978 O O . TYR B 1 198 ? -9.203 0.893 5.645 1 97.38 198 TYR B O 1
ATOM 3986 N N . PHE B 1 199 ? -9 2.84 6.754 1 98.25 199 PHE B N 1
ATOM 3987 C CA . PHE B 1 199 ? -9.172 3.691 5.582 1 98.25 199 PHE B CA 1
ATOM 3988 C C . PHE B 1 199 ? -7.848 4.344 5.188 1 98.25 199 PHE B C 1
ATOM 3990 O O . PHE B 1 199 ? -7.305 5.156 5.941 1 98.25 199 PHE B O 1
ATOM 3997 N N . ASP B 1 200 ? -7.305 3.938 4.086 1 97.75 200 ASP B N 1
ATOM 3998 C CA . ASP B 1 200 ? -6.18 4.629 3.467 1 97.75 200 ASP B CA 1
ATOM 3999 C C . ASP B 1 200 ? -6.66 5.738 2.531 1 97.75 200 ASP B C 1
ATOM 4001 O O . ASP B 1 200 ? -7.242 5.461 1.48 1 97.75 200 ASP B O 1
ATOM 4005 N N . LEU B 1 201 ? -6.336 7.031 2.879 1 98.38 201 LEU B N 1
ATOM 4006 C CA . LEU B 1 201 ? -6.992 8.164 2.242 1 98.38 201 LEU B CA 1
ATOM 4007 C C . LEU B 1 201 ? -5.961 9.156 1.7 1 98.38 201 LEU B C 1
ATOM 4009 O O . LEU B 1 201 ? -4.809 9.156 2.135 1 98.38 201 LEU B O 1
ATOM 4013 N N . ILE B 1 202 ? -6.375 9.914 0.746 1 97.12 202 ILE B N 1
ATOM 4014 C CA . ILE B 1 202 ? -5.602 11.031 0.213 1 97.12 202 ILE B CA 1
ATOM 4015 C C . ILE B 1 202 ? -6.5 12.25 0.06 1 97.12 202 ILE B C 1
ATOM 4017 O O . ILE B 1 202 ? -7.621 12.148 -0.442 1 97.12 202 ILE B O 1
ATOM 4021 N N . ALA B 1 203 ? -6.059 13.383 0.589 1 96.5 203 ALA B N 1
ATOM 4022 C CA . ALA B 1 203 ? -6.801 14.625 0.413 1 96.5 203 ALA B CA 1
ATOM 4023 C C . ALA B 1 203 ? -6.102 15.547 -0.586 1 96.5 203 ALA B C 1
ATOM 4025 O O . ALA B 1 203 ? -4.91 15.836 -0.442 1 96.5 203 ALA B O 1
ATOM 4026 N N . GLU B 1 204 ? -6.828 15.883 -1.543 1 91.81 204 GLU B N 1
ATOM 4027 C CA . GLU B 1 204 ? -6.387 16.828 -2.555 1 91.81 204 GLU B CA 1
ATOM 4028 C C . GLU B 1 204 ? -7.324 18.031 -2.623 1 91.81 204 GLU B C 1
ATOM 4030 O O . GLU B 1 204 ? -8.531 17.891 -2.816 1 91.81 204 GLU B O 1
ATOM 4035 N N . ASP B 1 205 ? -6.785 19.188 -2.463 1 89.44 205 ASP B N 1
ATOM 4036 C CA . ASP B 1 205 ? -7.555 20.438 -2.451 1 89.44 205 ASP B CA 1
ATOM 4037 C C . ASP B 1 205 ? -8.734 20.344 -1.488 1 89.44 205 ASP B C 1
ATOM 4039 O O . ASP B 1 205 ? -9.852 20.734 -1.831 1 89.44 205 ASP B O 1
ATOM 4043 N N . GLY B 1 206 ? -8.43 19.703 -0.436 1 88.56 206 GLY B N 1
ATOM 4044 C CA . GLY B 1 206 ? -9.406 19.641 0.639 1 88.56 206 GLY B CA 1
ATOM 4045 C C . GLY B 1 206 ? -10.414 18.516 0.466 1 88.56 206 GLY B C 1
ATOM 4046 O O . GLY B 1 206 ? -11.219 18.25 1.363 1 88.56 206 GLY B O 1
ATOM 4047 N N . LEU B 1 207 ? -10.367 17.859 -0.646 1 93.62 207 LEU B N 1
ATOM 4048 C CA . LEU B 1 207 ? -11.297 16.766 -0.91 1 93.62 207 LEU B CA 1
ATOM 4049 C C . LEU B 1 207 ? -10.664 15.414 -0.559 1 93.62 207 LEU B C 1
ATOM 4051 O O . LEU B 1 207 ? -9.555 15.109 -0.997 1 93.62 207 LEU B O 1
ATOM 4055 N N . ILE B 1 208 ? -11.398 14.641 0.175 1 97.19 208 ILE B N 1
ATOM 4056 C CA . ILE B 1 208 ? -10.867 13.375 0.664 1 97.19 208 ILE B CA 1
ATOM 4057 C C . ILE B 1 208 ? -11.211 12.258 -0.319 1 97.19 208 ILE B C 1
ATOM 4059 O O . ILE B 1 208 ? -12.375 12.078 -0.682 1 97.19 208 ILE B O 1
ATOM 4063 N N . GLY B 1 209 ? -10.203 11.594 -0.814 1 96.38 209 GLY B N 1
ATOM 4064 C CA . GLY B 1 209 ? -10.344 10.414 -1.65 1 96.38 209 GLY B CA 1
ATOM 4065 C C . GLY B 1 209 ? -9.922 9.133 -0.954 1 96.38 209 GLY B C 1
ATOM 4066 O O . GLY B 1 209 ? -9.188 9.172 0.035 1 96.38 209 GLY B O 1
ATOM 4067 N N . PHE B 1 210 ? -10.422 8.047 -1.542 1 96.75 210 PHE B N 1
ATOM 4068 C CA . PHE B 1 210 ? -10.172 6.742 -0.937 1 96.75 210 PHE B CA 1
ATOM 4069 C C . PHE B 1 210 ? -9.18 5.941 -1.771 1 96.75 210 PHE B C 1
ATOM 4071 O O . PHE B 1 210 ? -9.461 5.605 -2.924 1 96.75 210 PHE B O 1
ATOM 4078 N N . LYS B 1 211 ? -8.008 5.656 -1.181 1 95.5 211 LYS B N 1
ATOM 4079 C CA . LYS B 1 211 ? -7.062 4.754 -1.837 1 95.5 211 LYS B CA 1
ATOM 4080 C C . LYS B 1 211 ? -7.434 3.295 -1.589 1 95.5 211 LYS B C 1
ATOM 4082 O O . LYS B 1 211 ? -7.477 2.492 -2.523 1 95.5 211 LYS B O 1
ATOM 4087 N N . ARG B 1 212 ? -7.66 2.955 -0.309 1 95.88 212 ARG B N 1
ATOM 4088 C CA . ARG B 1 212 ? -8.031 1.606 0.107 1 95.88 212 ARG B CA 1
ATOM 4089 C C . ARG B 1 212 ? -8.977 1.644 1.304 1 95.88 212 ARG B C 1
ATOM 4091 O O . ARG B 1 212 ? -8.852 2.508 2.174 1 95.88 212 ARG B O 1
ATOM 4098 N N . ILE B 1 213 ? -9.914 0.771 1.313 1 97.31 213 ILE B N 1
ATOM 4099 C CA . ILE B 1 213 ? -10.742 0.486 2.482 1 97.31 213 ILE B CA 1
ATOM 4100 C C . ILE B 1 213 ? -10.555 -0.972 2.9 1 97.31 213 ILE B C 1
ATOM 4102 O O . ILE B 1 213 ? -11.102 -1.878 2.264 1 97.31 213 ILE B O 1
ATOM 4106 N N . MET B 1 214 ? -9.82 -1.179 3.961 1 96.56 214 MET B N 1
ATOM 4107 C CA . MET B 1 214 ? -9.5 -2.529 4.41 1 96.56 214 MET B CA 1
ATOM 4108 C C . MET B 1 214 ? -10.156 -2.828 5.754 1 96.56 214 MET B C 1
ATOM 4110 O O . MET B 1 214 ? -10.609 -1.915 6.441 1 96.56 214 MET B O 1
ATOM 4114 N N . THR B 1 215 ? -10.281 -4.086 6.047 1 96.25 215 THR B N 1
ATOM 4115 C CA . THR B 1 215 ? -10.758 -4.547 7.344 1 96.25 215 THR B CA 1
ATOM 4116 C C . THR B 1 215 ? -9.766 -5.516 7.973 1 96.25 215 THR B C 1
ATOM 4118 O O . THR B 1 215 ? -9.148 -6.328 7.273 1 96.25 215 THR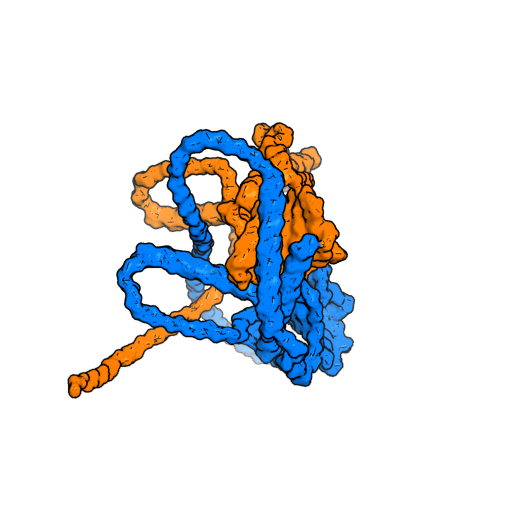 B O 1
ATOM 4121 N N . PHE B 1 216 ? -9.625 -5.398 9.242 1 95.62 216 PHE B N 1
ATOM 4122 C CA . PHE B 1 216 ? -8.742 -6.301 9.969 1 95.62 216 PHE B CA 1
ATOM 4123 C C . PHE B 1 216 ? -9.43 -6.867 11.203 1 95.62 216 PHE B C 1
ATOM 4125 O O . PHE B 1 216 ? -10.32 -6.227 11.773 1 95.62 216 PHE B O 1
ATOM 4132 N N . ASP B 1 217 ? -8.969 -8.078 11.484 1 92.5 217 ASP B N 1
ATOM 4133 C CA . ASP B 1 217 ? -9.359 -8.641 12.766 1 92.5 217 ASP B CA 1
ATOM 4134 C C . ASP B 1 217 ? -8.68 -7.906 13.922 1 92.5 217 ASP B C 1
ATOM 4136 O O . ASP B 1 217 ? -7.457 -7.793 13.953 1 92.5 217 ASP B O 1
ATOM 4140 N N . LYS B 1 218 ? -9.508 -7.5 14.828 1 85.25 218 LYS B N 1
ATOM 4141 C CA . LYS B 1 218 ? -9.023 -6.703 15.953 1 85.25 218 LYS B CA 1
ATOM 4142 C C . LYS B 1 218 ? -8.008 -7.484 16.781 1 85.25 218 LYS B C 1
ATOM 4144 O O . LYS B 1 218 ? -7.121 -6.891 17.406 1 85.25 218 LYS B O 1
ATOM 4149 N N . ASN B 1 219 ? -8.086 -8.75 16.75 1 81.75 219 ASN B N 1
ATOM 4150 C CA . ASN B 1 219 ? -7.188 -9.602 17.531 1 81.75 219 ASN B CA 1
ATOM 4151 C C . ASN B 1 219 ? -5.875 -9.852 16.781 1 81.75 219 ASN B C 1
ATOM 4153 O O . ASN B 1 219 ? -4.918 -10.359 17.375 1 81.75 219 ASN B O 1
ATOM 4157 N N . LYS B 1 220 ? -5.863 -9.508 15.516 1 76.94 220 LYS B N 1
ATOM 4158 C CA . LYS B 1 220 ? -4.629 -9.562 14.742 1 76.94 220 LYS B CA 1
ATOM 4159 C C . LYS B 1 220 ? -4.008 -8.172 14.609 1 76.94 220 LYS B C 1
ATOM 4161 O O . LYS B 1 220 ? -4.105 -7.543 13.555 1 76.94 220 LYS B O 1
ATOM 4166 N N . LYS B 1 221 ? -3.305 -7.816 15.578 1 76.69 221 LYS B N 1
ATOM 4167 C CA . LYS B 1 221 ? -2.91 -6.426 15.789 1 76.69 221 LYS B CA 1
ATOM 4168 C C . LYS B 1 221 ? -1.722 -6.051 14.906 1 76.69 221 LYS B C 1
ATOM 4170 O O . LYS B 1 221 ? -1.438 -4.867 14.703 1 76.69 221 LYS B O 1
ATOM 4175 N N . THR B 1 222 ? -1.164 -7.051 14.344 1 83.56 222 THR B N 1
ATOM 4176 C CA . THR B 1 222 ? 0.072 -6.781 13.617 1 83.56 222 THR B CA 1
ATOM 4177 C C . THR B 1 222 ? -0.162 -5.75 12.516 1 83.56 222 THR B C 1
ATOM 4179 O O . THR B 1 222 ? 0.582 -4.773 12.398 1 83.56 222 THR B O 1
ATOM 4182 N N . ALA B 1 223 ? -1.22 -5.887 11.773 1 87.56 223 ALA B N 1
ATOM 4183 C CA . ALA B 1 223 ? -1.497 -5.008 10.641 1 87.56 223 ALA B CA 1
ATOM 4184 C C . ALA B 1 223 ? -1.777 -3.582 11.109 1 87.56 223 ALA B C 1
ATOM 4186 O O . ALA B 1 223 ? -1.624 -2.629 10.336 1 87.56 223 ALA B O 1
ATOM 4187 N N . LEU B 1 224 ? -2.119 -3.414 12.352 1 89.06 224 LEU B N 1
ATOM 4188 C CA . LEU B 1 224 ? -2.512 -2.105 12.867 1 89.06 224 LEU B CA 1
ATOM 4189 C C . LEU B 1 224 ? -1.322 -1.387 13.492 1 89.06 224 LEU B C 1
ATOM 4191 O O . LEU B 1 224 ? -1.409 -0.2 13.812 1 89.06 224 LEU B O 1
ATOM 4195 N N . GLN B 1 225 ? -0.252 -2.098 13.555 1 90.12 225 GLN B N 1
ATOM 4196 C CA . GLN B 1 225 ? 0.944 -1.544 14.18 1 90.12 225 GLN B CA 1
ATOM 4197 C C . GLN B 1 225 ? 1.772 -0.749 13.172 1 90.12 225 GLN B C 1
ATOM 4199 O O . GLN B 1 225 ? 1.809 -1.083 11.984 1 90.12 225 GLN B O 1
ATOM 4204 N N . GLN B 1 226 ? 2.426 0.261 13.758 1 89.56 226 GLN B N 1
ATOM 4205 C CA . GLN B 1 226 ? 3.377 1.024 12.953 1 89.56 226 GLN B CA 1
ATOM 4206 C C . GLN B 1 226 ? 4.766 0.391 13 1 89.56 226 GLN B C 1
ATOM 4208 O O . GLN B 1 226 ? 5.664 0.899 13.672 1 89.56 226 GLN B O 1
ATOM 4213 N N . SER B 1 227 ? 4.945 -0.661 12.367 1 91.88 227 SER B N 1
ATOM 4214 C CA . SER B 1 227 ? 6.18 -1.438 12.312 1 91.88 227 SER B CA 1
ATOM 4215 C C . SER B 1 227 ? 6.398 -2.031 10.922 1 91.88 227 SER B C 1
ATOM 4217 O O . SER B 1 227 ? 5.5 -2.002 10.086 1 91.88 227 SER B O 1
ATOM 4219 N N . VAL B 1 228 ? 7.582 -2.482 10.781 1 92.44 228 VAL B N 1
ATOM 4220 C CA . VAL B 1 228 ? 7.898 -3.133 9.516 1 92.44 228 VAL B CA 1
ATOM 4221 C C . VAL B 1 228 ? 7.008 -4.359 9.328 1 92.44 228 VAL B C 1
ATOM 4223 O O . VAL B 1 228 ? 6.531 -4.625 8.219 1 92.44 228 VAL B O 1
ATOM 4226 N N . GLU B 1 229 ? 6.746 -5.113 10.375 1 92.62 229 GLU B N 1
ATOM 4227 C CA . GLU B 1 229 ? 5.855 -6.27 10.32 1 92.62 229 GLU B CA 1
ATOM 4228 C C . GLU B 1 229 ? 4.422 -5.848 10 1 92.62 229 GLU B C 1
ATOM 4230 O O . GLU B 1 229 ? 3.709 -6.555 9.281 1 92.62 229 GLU B O 1
ATOM 4235 N N . GLY B 1 230 ? 4.023 -4.746 10.547 1 93.81 230 GLY B N 1
ATOM 4236 C CA . GLY B 1 230 ? 2.699 -4.219 10.266 1 93.81 230 GLY B CA 1
ATOM 4237 C C . GLY B 1 230 ? 2.518 -3.824 8.812 1 93.81 230 GLY B C 1
ATOM 4238 O O . GLY B 1 230 ? 1.479 -4.109 8.211 1 93.81 230 GLY B O 1
ATOM 4239 N N . GLU B 1 231 ? 3.533 -3.17 8.336 1 93 231 GLU B N 1
ATOM 4240 C CA . GLU B 1 231 ? 3.508 -2.783 6.93 1 93 231 GLU B CA 1
ATOM 4241 C C . GLU B 1 231 ? 3.432 -4.004 6.02 1 93 231 GLU B C 1
ATOM 4243 O O . GLU B 1 231 ? 2.682 -4.012 5.043 1 93 231 GLU B O 1
ATOM 4248 N N . PHE B 1 232 ? 4.207 -4.977 6.355 1 93.19 232 PHE B N 1
ATOM 4249 C CA . PHE B 1 232 ? 4.199 -6.215 5.578 1 93.19 232 PHE B CA 1
ATOM 4250 C C . PHE B 1 232 ? 2.828 -6.875 5.629 1 93.19 232 PHE B C 1
ATOM 4252 O O . PHE B 1 232 ? 2.299 -7.301 4.602 1 93.19 232 PHE B O 1
ATOM 4259 N N . ALA B 1 233 ? 2.273 -6.91 6.766 1 92.69 233 ALA B N 1
ATOM 4260 C CA . ALA B 1 233 ? 0.962 -7.523 6.953 1 92.69 233 ALA B CA 1
ATOM 4261 C C . ALA B 1 233 ? -0.105 -6.793 6.141 1 92.69 233 ALA B C 1
ATOM 4263 O O . ALA B 1 233 ? -0.938 -7.43 5.488 1 92.69 233 ALA B O 1
ATOM 4264 N N . ARG B 1 234 ? -0.118 -5.527 6.129 1 94.25 234 ARG B N 1
ATOM 4265 C CA . ARG B 1 234 ? -1.071 -4.754 5.344 1 94.25 234 ARG B CA 1
ATOM 4266 C C . ARG B 1 234 ? -0.862 -4.98 3.85 1 94.25 234 ARG B C 1
ATOM 4268 O O . ARG B 1 234 ? -1.827 -5.125 3.098 1 94.25 234 ARG B O 1
ATOM 4275 N N . GLY B 1 235 ? 0.36 -5.055 3.48 1 93.5 235 GLY B N 1
ATOM 4276 C CA . GLY B 1 235 ? 0.688 -5.215 2.072 1 93.5 235 GLY B CA 1
ATOM 4277 C C . GLY B 1 235 ? 0.297 -6.574 1.52 1 93.5 235 GLY B C 1
ATOM 4278 O O . GLY B 1 235 ? 0.116 -6.727 0.31 1 93.5 235 GLY B O 1
ATOM 4279 N N . THR B 1 236 ? 0.181 -7.547 2.41 1 93.44 236 THR B N 1
ATOM 4280 C CA . THR B 1 236 ? -0.135 -8.906 1.975 1 93.44 236 THR B CA 1
ATOM 4281 C C . THR B 1 236 ? -1.606 -9.219 2.225 1 93.44 236 THR B C 1
ATOM 4283 O O . THR B 1 236 ? -2.049 -10.352 1.999 1 93.44 236 THR B O 1
ATOM 4286 N N . SER B 1 237 ? -2.367 -8.242 2.629 1 94.44 237 SER B N 1
ATOM 4287 C CA . SER B 1 237 ? -3.797 -8.406 2.871 1 94.44 237 SER B CA 1
ATOM 4288 C C . SER B 1 237 ? -4.617 -7.941 1.672 1 94.44 237 SER B C 1
ATOM 4290 O O . SER B 1 237 ? -4.105 -7.234 0.802 1 94.44 237 SER B O 1
ATOM 4292 N N . TYR B 1 238 ? -5.836 -8.445 1.639 1 94.94 238 TYR B N 1
ATOM 4293 C CA . TYR B 1 238 ? -6.773 -7.922 0.65 1 94.94 238 TYR B CA 1
ATOM 4294 C C . TYR B 1 238 ? -6.965 -6.422 0.824 1 94.94 238 TYR B C 1
ATOM 4296 O O . TYR B 1 238 ? -7.277 -5.953 1.921 1 94.94 238 TYR B O 1
ATOM 4304 N N . PHE B 1 239 ? -6.836 -5.664 -0.238 1 94.06 239 PHE B N 1
ATOM 4305 C CA . PHE B 1 239 ? -6.84 -4.207 -0.189 1 94.06 239 PHE B CA 1
ATOM 4306 C C . PHE B 1 239 ? -8.266 -3.67 -0.151 1 94.06 239 PHE B C 1
ATOM 4308 O O . PHE B 1 239 ? -8.477 -2.471 0.032 1 94.06 239 PHE B O 1
ATOM 4315 N N . GLY B 1 240 ? -9.227 -4.562 -0.173 1 94.75 240 GLY B N 1
ATOM 4316 C CA . GLY B 1 240 ? -10.594 -4.129 -0.379 1 94.75 240 GLY B CA 1
ATOM 4317 C C . GLY B 1 240 ? -10.914 -3.846 -1.834 1 94.75 240 GLY B C 1
ATOM 4318 O O . GLY B 1 240 ? -10.031 -3.885 -2.691 1 94.75 240 GLY B O 1
ATOM 4319 N N . PRO B 1 241 ? -12.156 -3.611 -2.098 1 93.81 241 PRO B N 1
ATOM 4320 C CA . PRO B 1 241 ? -12.57 -3.246 -3.457 1 93.81 241 PRO B CA 1
ATOM 4321 C C . PRO B 1 241 ? -12.07 -1.862 -3.869 1 93.81 241 PRO B C 1
ATOM 4323 O O . PRO B 1 241 ? -11.805 -1.018 -3.012 1 93.81 241 PRO B O 1
ATOM 4326 N N . VAL B 1 242 ? -11.953 -1.759 -5.199 1 92.88 242 VAL B N 1
ATOM 4327 C CA . VAL B 1 242 ? -11.688 -0.413 -5.695 1 92.88 242 VAL B CA 1
ATOM 4328 C C . VAL B 1 242 ? -12.883 0.491 -5.406 1 92.88 242 VAL B C 1
ATOM 4330 O O . VAL B 1 242 ? -14.016 0.159 -5.754 1 92.88 242 VAL B O 1
ATOM 4333 N N . TYR B 1 243 ? -12.625 1.634 -4.82 1 94.56 243 TYR B N 1
ATOM 4334 C CA . TYR B 1 243 ? -13.68 2.52 -4.344 1 94.56 243 TYR B CA 1
ATOM 4335 C C . TYR B 1 243 ? -14.641 2.877 -5.473 1 94.56 243 TYR B C 1
ATOM 4337 O O . TYR B 1 243 ? -15.859 2.889 -5.277 1 94.56 243 TYR B O 1
ATOM 4345 N N . GLY B 1 244 ? -14.094 3.199 -6.625 1 90.5 244 GLY B N 1
ATOM 4346 C CA . GLY B 1 244 ? -14.898 3.611 -7.762 1 90.5 244 GLY B CA 1
ATOM 4347 C C . GLY B 1 244 ? -15.891 2.555 -8.203 1 90.5 244 GLY B C 1
ATOM 4348 O O . GLY B 1 244 ? -16.859 2.859 -8.906 1 90.5 244 GLY B O 1
ATOM 4349 N N . GLN B 1 245 ? -15.719 1.298 -7.781 1 88.38 245 GLN B N 1
ATOM 4350 C CA . GLN B 1 245 ? -16.562 0.19 -8.211 1 88.38 245 GLN B CA 1
ATOM 4351 C C . GLN B 1 245 ? -17.703 -0.041 -7.227 1 88.38 245 GLN B C 1
ATOM 4353 O O . GLN B 1 245 ? -18.609 -0.848 -7.484 1 88.38 245 GLN B O 1
ATOM 4358 N N . LEU B 1 246 ? -17.609 0.597 -6.129 1 94 246 LEU B N 1
ATOM 4359 C CA . LEU B 1 246 ? -18.688 0.483 -5.16 1 94 246 LEU B CA 1
ATOM 4360 C C . LEU B 1 246 ? -19.938 1.215 -5.652 1 94 246 LEU B C 1
ATOM 4362 O O . LEU B 1 246 ? -19.844 2.105 -6.5 1 94 246 LEU B O 1
ATOM 4366 N N . SER B 1 247 ? -21.125 0.86 -5.191 1 93.88 247 SER B N 1
ATOM 4367 C CA . SER B 1 247 ? -22.359 1.572 -5.523 1 93.88 247 SER B CA 1
ATOM 4368 C C . SER B 1 247 ? -22.344 2.994 -4.973 1 93.88 247 SER B C 1
ATOM 4370 O O . SER B 1 247 ? -21.703 3.26 -3.949 1 93.88 247 SER B O 1
ATOM 4372 N N . GLU B 1 248 ? -23.094 3.816 -5.617 1 95.25 248 GLU B N 1
ATOM 4373 C CA . GLU B 1 248 ? -23.172 5.207 -5.18 1 95.25 248 GLU B CA 1
ATOM 4374 C C . GLU B 1 248 ? -23.734 5.312 -3.766 1 95.25 248 GLU B C 1
ATOM 4376 O O . GLU B 1 248 ? -23.266 6.109 -2.955 1 95.25 248 GLU B O 1
ATOM 4381 N N . ASP B 1 249 ? -24.656 4.543 -3.506 1 94.88 249 ASP B N 1
ATOM 4382 C CA . ASP B 1 249 ? -25.281 4.559 -2.184 1 94.88 249 ASP B CA 1
ATOM 4383 C C . ASP B 1 249 ? -24.266 4.184 -1.101 1 94.88 249 ASP B C 1
ATOM 4385 O O . ASP B 1 249 ? -24.234 4.809 -0.038 1 94.88 249 ASP B O 1
ATOM 4389 N N . LEU B 1 250 ? -23.531 3.176 -1.348 1 95.5 250 LEU B N 1
ATOM 4390 C CA . LEU B 1 250 ? -22.516 2.754 -0.377 1 95.5 250 LEU B CA 1
ATOM 4391 C C . LEU B 1 250 ? -21.453 3.83 -0.197 1 95.5 250 LEU B C 1
ATOM 4393 O O . LEU B 1 250 ? -21.078 4.152 0.932 1 95.5 250 LEU B O 1
ATOM 4397 N N . LYS B 1 251 ? -21 4.434 -1.287 1 96.44 251 LYS B N 1
ATOM 4398 C CA . LYS B 1 251 ? -20 5.5 -1.234 1 96.44 251 LYS B CA 1
ATOM 4399 C C . LYS B 1 251 ? -20.5 6.68 -0.404 1 96.44 251 LYS B C 1
ATOM 4401 O O . LYS B 1 251 ? -19.812 7.141 0.508 1 96.44 251 LYS B O 1
ATOM 4406 N N . ASP B 1 252 ? -21.688 7.086 -0.698 1 96.12 252 ASP B N 1
ATOM 4407 C CA . ASP B 1 252 ? -22.281 8.227 -0.01 1 96.12 252 ASP B CA 1
ATOM 4408 C C . ASP B 1 252 ? -22.375 7.973 1.493 1 96.12 252 ASP B C 1
ATOM 4410 O O . ASP B 1 252 ? -22.094 8.867 2.297 1 96.12 252 ASP B O 1
ATOM 4414 N N . ASN B 1 253 ? -22.75 6.801 1.847 1 95.12 253 ASN B N 1
ATOM 4415 C CA . ASN B 1 253 ? -22.938 6.5 3.262 1 95.12 253 ASN B CA 1
ATOM 4416 C C . ASN B 1 253 ? -21.609 6.34 3.984 1 95.12 253 ASN B C 1
ATOM 4418 O O . ASN B 1 253 ? -21.5 6.672 5.164 1 95.12 253 ASN B O 1
ATOM 4422 N N . ILE B 1 254 ? -20.609 5.832 3.254 1 96.69 254 ILE B N 1
ATOM 4423 C CA . ILE B 1 254 ? -19.266 5.773 3.836 1 96.69 254 ILE B CA 1
ATOM 4424 C C . ILE B 1 254 ? -18.75 7.188 4.086 1 96.69 254 ILE B C 1
ATOM 4426 O O . ILE B 1 254 ? -18.203 7.477 5.148 1 96.69 254 ILE B O 1
ATOM 4430 N N . ASP B 1 255 ? -19 8.055 3.17 1 96.56 255 ASP B N 1
ATOM 4431 C CA . ASP B 1 255 ? -18.594 9.445 3.322 1 96.56 255 ASP B CA 1
ATOM 4432 C C . ASP B 1 255 ? -19.266 10.094 4.527 1 96.56 255 ASP B C 1
ATOM 4434 O O . ASP B 1 255 ? -18.609 10.742 5.344 1 96.56 255 ASP B O 1
ATOM 4438 N N . GLU B 1 256 ? -20.5 9.891 4.562 1 96.19 256 GLU B N 1
ATOM 4439 C CA . GLU B 1 256 ? -21.281 10.469 5.664 1 96.19 256 GLU B CA 1
ATOM 4440 C C . GLU B 1 256 ? -20.812 9.906 7.008 1 96.19 256 GLU B C 1
ATOM 4442 O O . GLU B 1 256 ? -20.766 10.625 8.008 1 96.19 256 GLU B O 1
ATOM 4447 N N . TYR B 1 257 ? -20.562 8.656 7.051 1 96.44 257 TYR B N 1
ATOM 4448 C CA . TYR B 1 257 ? -20.078 8.008 8.266 1 96.44 257 TYR B CA 1
ATOM 4449 C C . TYR B 1 257 ? -18.797 8.672 8.758 1 96.44 257 TYR B C 1
ATOM 4451 O O . TYR B 1 257 ? -18.672 9.016 9.938 1 96.44 257 TYR B O 1
ATOM 4459 N N . LEU B 1 258 ? -17.828 8.875 7.832 1 97.38 258 LEU B N 1
ATOM 4460 C CA . LEU B 1 258 ? -16.562 9.484 8.195 1 97.38 258 LEU B CA 1
ATOM 4461 C C . LEU B 1 258 ? -16.75 10.945 8.609 1 97.38 258 LEU B C 1
ATOM 4463 O O . LEU B 1 258 ? -16.172 11.398 9.594 1 97.38 258 LEU B O 1
ATOM 4467 N N . GLU B 1 259 ? -17.594 11.625 7.938 1 96.19 259 GLU B N 1
ATOM 4468 C CA . GLU B 1 259 ? -17.844 13.031 8.258 1 96.19 259 GLU B CA 1
ATOM 4469 C C . GLU B 1 259 ? -18.438 13.18 9.656 1 96.19 259 GLU B C 1
ATOM 4471 O O . GLU B 1 259 ? -18.078 14.094 10.391 1 96.19 259 GLU B O 1
ATOM 4476 N N . SER B 1 260 ? -19.297 12.281 10 1 94.06 260 SER B N 1
ATOM 4477 C CA . SER B 1 260 ? -19.953 12.336 11.305 1 94.06 260 SER B CA 1
ATOM 4478 C C . SER B 1 260 ? -18.953 12.078 12.43 1 94.06 260 SER B C 1
ATOM 4480 O O . SER B 1 260 ? -19.25 12.336 13.602 1 94.06 260 SER B O 1
ATOM 4482 N N . ARG B 1 261 ? -17.812 11.609 12.102 1 94.62 261 ARG B N 1
ATOM 4483 C CA . ARG B 1 261 ? -16.766 11.344 13.086 1 94.62 261 ARG B CA 1
ATOM 4484 C C . ARG B 1 261 ? -15.656 12.383 12.992 1 94.62 261 ARG B C 1
ATOM 4486 O O . ARG B 1 261 ? -14.578 12.195 13.578 1 94.62 261 ARG B O 1
ATOM 4493 N N . GLY B 1 262 ? -15.852 13.406 12.227 1 95.31 262 GLY B N 1
ATOM 4494 C CA . GLY B 1 262 ? -14.914 14.516 12.141 1 95.31 262 GLY B CA 1
ATOM 4495 C C . GLY B 1 262 ? -13.852 14.32 11.07 1 95.31 262 GLY B C 1
ATOM 4496 O O . GLY B 1 262 ? -12.867 15.055 11.031 1 95.31 262 GLY B O 1
ATOM 4497 N N . ILE B 1 263 ? -14 13.266 10.273 1 97.75 263 ILE B N 1
ATOM 4498 C CA . ILE B 1 263 ? -13.094 13.062 9.148 1 97.75 263 ILE B CA 1
ATOM 4499 C C . ILE B 1 263 ? -13.625 13.797 7.918 1 97.75 263 ILE B C 1
ATOM 4501 O O . ILE B 1 263 ? -14.352 13.211 7.113 1 97.75 263 ILE B O 1
ATOM 4505 N N . ASP B 1 264 ? -13.266 15.07 7.793 1 97.06 264 ASP B N 1
ATOM 4506 C CA . ASP B 1 264 ? -13.805 15.961 6.77 1 97.06 264 ASP B CA 1
ATOM 4507 C C . ASP B 1 264 ? -12.758 16.984 6.336 1 97.06 264 ASP B C 1
ATOM 4509 O O . ASP B 1 264 ? -11.586 16.875 6.695 1 97.06 264 ASP B O 1
ATOM 4513 N N . SER B 1 265 ? -13.203 17.969 5.598 1 96.25 265 SER B N 1
ATOM 4514 C CA . SER B 1 265 ? -12.289 18.953 5.043 1 96.25 265 SER B CA 1
ATOM 4515 C C . SER B 1 265 ? -11.633 19.781 6.145 1 96.25 265 SER B C 1
ATOM 4517 O O . SER B 1 265 ? -10.484 20.188 6.02 1 96.25 265 SER B O 1
ATOM 4519 N N . SER B 1 266 ? -12.359 20.062 7.172 1 96.5 266 SER B N 1
ATOM 4520 C CA . SER B 1 266 ? -11.805 20.828 8.289 1 96.5 266 SER B CA 1
ATOM 4521 C C . SER B 1 266 ? -10.625 20.094 8.922 1 96.5 266 SER B C 1
ATOM 4523 O O . SER B 1 266 ? -9.617 20.719 9.266 1 96.5 266 SER B O 1
ATOM 4525 N N . LEU B 1 267 ? -10.773 18.812 9.07 1 97.75 267 LEU B N 1
ATOM 4526 C CA . LEU B 1 267 ? -9.664 18.016 9.586 1 97.75 267 LEU B CA 1
ATOM 4527 C C . LEU B 1 267 ? -8.461 18.094 8.664 1 97.75 267 LEU B C 1
ATOM 4529 O O . LEU B 1 267 ? -7.32 18.219 9.125 1 97.75 267 LEU B O 1
ATOM 4533 N N . VAL B 1 268 ? -8.703 18.016 7.359 1 97.06 268 VAL B N 1
ATOM 4534 C CA . VAL B 1 268 ? -7.629 18.078 6.375 1 97.06 268 VAL B CA 1
ATOM 4535 C C . VAL B 1 268 ? -6.863 19.391 6.52 1 97.06 268 VAL B C 1
ATOM 4537 O O . VAL B 1 268 ? -5.629 19.406 6.527 1 97.06 268 VAL B O 1
ATOM 4540 N N . TYR B 1 269 ? -7.555 20.422 6.703 1 95.06 269 TYR B N 1
ATOM 4541 C CA . TYR B 1 269 ? -6.914 21.719 6.871 1 95.06 269 TYR B CA 1
ATOM 4542 C C . TYR B 1 269 ? -6.102 21.766 8.156 1 95.06 269 TYR B C 1
ATOM 4544 O O . TYR B 1 269 ? -4.992 22.312 8.18 1 95.06 269 TYR B O 1
ATOM 4552 N N . PHE B 1 270 ? -6.664 21.266 9.156 1 96.94 270 PHE B N 1
ATOM 4553 C CA . PHE B 1 270 ? -5.906 21.203 10.398 1 96.94 270 PHE B CA 1
ATOM 4554 C C . PHE B 1 270 ? -4.605 20.438 10.203 1 96.94 270 PHE B C 1
ATOM 4556 O O . PHE B 1 270 ? -3.549 20.875 10.672 1 96.94 270 PHE B O 1
ATOM 4563 N N . ILE B 1 271 ? -4.715 19.234 9.531 1 97.56 271 ILE B N 1
ATOM 4564 C CA . ILE B 1 271 ? -3.543 18.391 9.312 1 97.56 271 ILE B CA 1
ATOM 4565 C C . ILE B 1 271 ? -2.484 19.172 8.539 1 97.56 271 ILE B C 1
ATOM 4567 O O . ILE B 1 271 ? -1.299 19.141 8.875 1 97.56 271 ILE B O 1
ATOM 4571 N N . GLN B 1 272 ? -2.891 19.859 7.512 1 95 272 GLN B N 1
ATOM 4572 C CA . GLN B 1 272 ? -1.956 20.672 6.734 1 95 272 GLN B CA 1
ATOM 4573 C C . GLN B 1 272 ? -1.26 21.703 7.613 1 95 272 GLN B C 1
ATOM 4575 O O . GLN B 1 272 ? -0.034 21.828 7.578 1 95 272 GLN B O 1
ATOM 4580 N N . ASP B 1 273 ? -2.043 22.406 8.414 1 93.94 273 ASP B N 1
ATOM 4581 C CA . ASP B 1 273 ? -1.487 23.406 9.312 1 93.94 273 ASP B CA 1
ATOM 4582 C C . ASP B 1 273 ? -0.508 22.766 10.305 1 93.94 273 ASP B C 1
ATOM 4584 O O . ASP B 1 273 ? 0.553 23.328 10.578 1 93.94 273 ASP B O 1
ATOM 4588 N N . TYR B 1 274 ? -0.886 21.656 10.82 1 96 274 TYR B N 1
ATOM 4589 C CA . TYR B 1 274 ? -0.044 21 11.812 1 96 274 TYR B CA 1
ATOM 4590 C C . TYR B 1 274 ? 1.257 20.516 11.188 1 96 274 TYR B C 1
ATOM 4592 O O . TYR B 1 274 ? 2.314 20.547 11.82 1 96 274 TYR B O 1
ATOM 4600 N N . ILE B 1 275 ? 1.129 19.984 9.984 1 95.5 275 ILE B N 1
ATOM 4601 C CA . ILE B 1 275 ? 2.324 19.547 9.273 1 95.5 275 ILE B CA 1
ATOM 4602 C C . ILE B 1 275 ? 3.303 20.703 9.133 1 95.5 275 ILE B C 1
ATOM 4604 O O . ILE B 1 275 ? 4.5 20.562 9.398 1 95.5 275 ILE B O 1
ATOM 4608 N N . GLU B 1 276 ? 2.822 21.844 8.727 1 91.81 276 GLU B N 1
ATOM 4609 C CA . GLU B 1 276 ? 3.674 23.031 8.594 1 91.81 276 GLU B CA 1
ATOM 4610 C C . GLU B 1 276 ? 4.285 23.422 9.938 1 91.81 276 GLU B C 1
ATOM 4612 O O . GLU B 1 276 ? 5.48 23.719 10.016 1 91.81 276 GLU B O 1
ATOM 4617 N N . PHE B 1 277 ? 3.443 23.422 10.883 1 92.88 277 PHE B N 1
ATOM 4618 C CA . PHE B 1 277 ? 3.873 23.75 12.234 1 92.88 277 PHE B CA 1
ATOM 4619 C C . PHE B 1 277 ? 4.996 22.812 12.68 1 92.88 277 PHE B C 1
ATOM 4621 O O . PHE B 1 277 ? 6.051 23.281 13.125 1 92.88 277 PHE B O 1
ATOM 4628 N N . LYS B 1 278 ? 4.801 21.5 12.586 1 94.56 278 LYS B N 1
ATOM 4629 C CA . LYS B 1 278 ? 5.801 20.531 13.031 1 94.56 278 LYS B CA 1
ATOM 4630 C C . LYS B 1 278 ? 7.062 20.625 12.172 1 94.56 278 LYS B C 1
ATOM 4632 O O . LYS B 1 278 ? 8.18 20.469 12.688 1 94.56 278 LYS B O 1
ATOM 4637 N N . GLU B 1 279 ? 6.883 20.75 10.836 1 93.12 279 GLU B N 1
ATOM 4638 C CA . GLU B 1 279 ? 8.031 20.875 9.945 1 93.12 279 GLU B CA 1
ATOM 4639 C C . GLU B 1 279 ? 8.945 22.031 10.375 1 93.12 279 GLU B C 1
ATOM 4641 O O . GLU B 1 279 ? 10.172 21.891 10.359 1 93.12 279 GLU B O 1
ATOM 4646 N N . GLN B 1 280 ? 8.398 23.156 10.711 1 91.44 280 GLN B N 1
ATOM 4647 C CA . GLN B 1 280 ? 9.195 24.281 11.172 1 91.44 280 GLN B CA 1
ATOM 4648 C C . GLN B 1 280 ? 9.984 23.938 12.43 1 91.44 280 GLN B C 1
ATOM 4650 O O . GLN B 1 280 ? 11.164 24.266 12.539 1 91.44 280 GLN B O 1
ATOM 4655 N N . ASN B 1 281 ? 9.297 23.312 13.344 1 93.06 281 ASN B N 1
ATOM 4656 C CA . ASN B 1 281 ? 9.961 22.922 14.578 1 93.06 281 ASN B CA 1
ATOM 4657 C C . ASN B 1 281 ? 11.07 21.906 14.32 1 93.06 281 ASN B C 1
ATOM 4659 O O . ASN B 1 281 ? 12.141 21.984 14.93 1 93.06 281 ASN B O 1
ATOM 4663 N N . GLU B 1 282 ? 10.781 20.969 13.453 1 94.75 282 GLU B N 1
ATOM 4664 C CA . GLU B 1 282 ? 11.789 19.969 13.102 1 94.75 282 GLU B CA 1
ATOM 4665 C C . GLU B 1 282 ? 12.977 20.609 12.406 1 94.75 282 GLU B C 1
ATOM 4667 O O . GLU B 1 282 ? 14.125 20.203 12.617 1 94.75 282 GLU B O 1
ATOM 4672 N N . TYR B 1 283 ? 12.688 21.625 11.555 1 94.44 283 TYR B N 1
ATOM 4673 C CA . TYR B 1 283 ? 13.75 22.359 10.875 1 94.44 283 TYR B CA 1
ATOM 4674 C C . TYR B 1 283 ? 14.656 23.062 11.891 1 94.44 283 TYR B C 1
ATOM 4676 O O . TYR B 1 283 ? 15.883 22.984 11.797 1 94.44 283 TYR B O 1
ATOM 4684 N N . TYR B 1 284 ? 14.047 23.672 12.82 1 95.38 284 TYR B N 1
ATOM 4685 C CA . TYR B 1 284 ? 14.797 24.328 13.891 1 95.38 284 TYR B CA 1
ATOM 4686 C C . TYR B 1 284 ? 15.672 23.328 14.633 1 95.38 284 TYR B C 1
ATOM 4688 O O . TYR B 1 284 ? 16.859 23.594 14.883 1 95.38 284 TYR B O 1
ATOM 4696 N N . SER B 1 285 ? 15.102 22.203 15 1 95.69 285 SER B N 1
ATOM 4697 C CA . SER B 1 285 ? 15.844 21.141 15.68 1 95.69 285 SER B CA 1
ATOM 4698 C C . SER B 1 285 ? 16.984 20.641 14.82 1 95.69 285 SER B C 1
ATOM 4700 O O . SER B 1 285 ? 18.078 20.359 15.328 1 95.69 285 SER B O 1
ATOM 4702 N N . TRP B 1 286 ? 16.719 20.531 13.578 1 96.81 286 TRP B N 1
ATOM 4703 C CA . TRP B 1 286 ? 17.719 20.062 12.617 1 96.81 286 TRP B CA 1
ATOM 4704 C C . TRP B 1 286 ? 18.906 21.016 12.578 1 96.81 286 TRP B C 1
ATOM 4706 O O . TRP B 1 286 ? 20.062 20.578 12.641 1 96.81 286 TRP B O 1
ATOM 4716 N N . LEU B 1 287 ? 18.688 22.266 12.508 1 97.19 287 LEU B N 1
ATOM 4717 C CA . LEU B 1 287 ? 19.734 23.281 12.539 1 97.19 287 LEU B CA 1
ATOM 4718 C C . LEU B 1 287 ? 20.578 23.141 13.805 1 97.19 287 LEU B C 1
ATOM 4720 O O . LEU B 1 287 ? 21.812 23.219 13.758 1 97.19 287 LEU B O 1
ATOM 4724 N N . ASN B 1 288 ? 19.953 22.953 14.852 1 96.69 288 ASN B N 1
ATOM 4725 C CA . ASN B 1 288 ? 20.656 22.812 16.125 1 96.69 288 ASN B CA 1
ATOM 4726 C C . ASN B 1 288 ? 21.516 21.562 16.156 1 96.69 288 ASN B C 1
ATOM 4728 O O . ASN B 1 288 ? 22.625 21.578 16.688 1 96.69 288 ASN B O 1
ATOM 4732 N N . ASN B 1 289 ? 21 20.516 15.695 1 96.69 289 ASN B N 1
ATOM 4733 C CA . ASN B 1 289 ? 21.781 19.297 15.594 1 96.69 289 ASN B CA 1
ATOM 4734 C C . ASN B 1 289 ? 23.031 19.5 14.727 1 96.69 289 ASN B C 1
ATOM 4736 O O . ASN B 1 289 ? 24.109 19.047 15.078 1 96.69 289 ASN B O 1
ATOM 4740 N N . PHE B 1 290 ? 22.781 20.234 13.648 1 96.56 290 PHE B N 1
ATOM 4741 C CA . PHE B 1 290 ? 23.891 20.547 12.758 1 96.56 290 PHE B CA 1
ATOM 4742 C C . PHE B 1 290 ? 24.953 21.375 13.484 1 96.56 290 PHE B C 1
ATOM 4744 O O . PHE B 1 290 ? 26.141 21.078 13.391 1 96.56 290 PHE B O 1
ATOM 4751 N N . LYS B 1 291 ? 24.531 22.344 14.133 1 96.75 291 LYS B N 1
ATOM 4752 C CA . LYS B 1 291 ? 25.438 23.172 14.914 1 96.75 291 LYS B CA 1
ATOM 4753 C C . LYS B 1 291 ? 26.203 22.344 15.938 1 96.75 291 LYS B C 1
ATOM 4755 O O . LYS B 1 291 ? 27.422 22.5 16.094 1 96.75 291 LYS B O 1
ATOM 4760 N N . THR B 1 292 ? 25.547 21.516 16.609 1 96.69 292 THR B N 1
ATOM 4761 C CA . THR B 1 292 ? 26.141 20.672 17.656 1 96.69 292 THR B CA 1
ATOM 4762 C C . THR B 1 292 ? 27.25 19.812 17.062 1 96.69 292 THR B C 1
ATOM 4764 O O . THR B 1 292 ? 28.297 19.609 17.703 1 96.69 292 THR B O 1
ATOM 4767 N N . PHE B 1 293 ? 27.031 19.281 15.922 1 96.56 293 PHE B N 1
ATOM 4768 C CA . PHE B 1 293 ? 28.031 18.453 15.242 1 96.56 293 PHE B CA 1
ATOM 4769 C C . PHE B 1 293 ? 29.312 19.234 15.008 1 96.56 293 PHE B C 1
ATOM 4771 O O . PHE B 1 293 ? 30.406 18.719 15.242 1 96.56 293 PHE B O 1
ATOM 4778 N N . PHE B 1 294 ? 29.234 20.453 14.656 1 93.81 294 PHE B N 1
ATOM 4779 C CA . PHE B 1 294 ? 30.406 21.234 14.281 1 93.81 294 PHE B CA 1
ATOM 4780 C C . PHE B 1 294 ? 31 21.953 15.492 1 93.81 294 PHE B C 1
ATOM 4782 O O . PHE B 1 294 ? 32.094 22.516 15.414 1 93.81 294 PHE B O 1
ATOM 4789 N N . SER B 1 295 ? 30.266 21.953 16.453 1 90.5 295 SER B N 1
ATOM 4790 C CA . SER B 1 295 ? 30.766 22.594 17.672 1 90.5 295 SER B CA 1
ATOM 4791 C C . SER B 1 295 ? 31.688 21.641 18.453 1 90.5 295 SER B C 1
ATOM 4793 O O . SER B 1 295 ? 32.344 22.062 19.391 1 90.5 295 SER B O 1
ATOM 4795 N N . ASN B 1 296 ? 31.641 20.328 18.125 1 82 296 ASN B N 1
ATOM 4796 C CA . ASN B 1 296 ? 32.5 19.344 18.797 1 82 296 ASN B CA 1
ATOM 4797 C C . ASN B 1 296 ? 33.656 18.938 17.922 1 82 296 ASN B C 1
ATOM 4799 O O . ASN B 1 296 ? 33.531 18.859 16.688 1 82 296 ASN B O 1
#

Secondary structure (DSSP, 8-state):
--------------------------------------------------------HHHHHHHHHHHHHHHHHHHHHHHHHHHHHSPSSS-HHHHHHHHHH--EEEE-TTBSEEEEEEEETTEEEEEEEETHHHHHHHHHHHHHHHHHHHHHHHHHHH-SS--S-----------------EEEEEEEEETT-SEEEEEEEEEETTEEEEEEEEEEETT-GGGGSSSHHHHHHHHTS-----GGGS-HHHHHHHHHHHHTTT-SHHHHHHHHHHHHHHHHHHHHHHHHHHHHHHH-/--------------------------------------------------------HHHHHHHHHHHHHHHHHHHHHHHHHHHHHSPSSS-HHHHHHHHHH--EEEE-TT-SEEEEEEEETTEEEEEEEETHHHHHHHHHHHHHHHHHHHHHHHHHTT--S--S-----------------EEEEEEEEETT-SEEEEEEEEEETTEEEEEEEEEEETT-GGGGSSSHHHHHHHHTB-----GGGS-HHHHHHHHHHHHTTT-SHHHHHHHHHHHHHHHHHHHHHHHHHHHHHHH-

Radius of gyration: 32.56 Å; Cα contacts (8 Å, |Δi|>4): 587; chains: 2; bounding box: 111×81×79 Å

Solvent-accessible surface area (backbone atoms only — not comparable to full-atom values): 35078 Å² total; per-residue (Å²): 130,85,77,80,80,74,86,73,77,76,80,76,77,76,75,81,78,83,83,80,84,80,77,79,75,73,76,72,76,77,75,75,75,71,78,72,78,76,77,73,74,74,84,74,82,80,75,80,69,81,65,77,73,71,76,48,68,65,55,58,54,49,49,47,51,50,47,44,52,50,44,44,52,52,40,52,53,51,46,55,57,52,56,72,72,50,78,85,70,84,54,64,73,54,56,50,47,30,71,74,70,55,39,42,81,50,75,51,91,68,42,24,53,36,36,35,41,30,78,54,94,60,33,40,40,38,38,37,38,46,44,57,39,55,51,55,49,51,52,49,50,52,51,50,51,52,49,52,50,51,50,46,57,57,42,54,71,72,54,79,69,92,75,78,72,88,71,75,76,66,68,72,74,63,82,56,85,74,86,64,55,41,58,36,37,39,37,42,37,39,78,91,43,64,54,24,44,36,37,38,32,36,28,51,92,58,43,78,43,72,73,31,49,31,74,42,51,56,87,56,50,51,48,76,39,97,44,69,65,8,51,51,45,50,70,72,41,78,54,49,68,62,63,88,74,50,54,70,67,58,52,52,52,52,51,50,54,39,40,76,71,57,57,42,47,67,44,48,51,49,51,54,53,48,33,54,54,49,50,52,54,50,47,52,52,48,48,48,50,55,39,50,39,64,73,83,130,82,85,78,88,74,84,78,80,81,77,77,72,76,75,76,76,75,78,79,80,80,77,78,75,71,80,74,70,78,74,73,73,70,76,70,74,76,70,67,70,70,80,68,86,71,76,81,69,80,64,78,70,72,70,54,60,63,54,55,52,49,45,53,50,48,50,48,51,51,49,45,54,53,44,54,54,50,47,56,55,50,56,72,70,49,77,86,72,84,52,64,72,56,56,53,45,29,72,73,69,56,41,40,79,49,74,50,91,97,52,57,57,38,36,37,41,30,78,54,92,62,32,42,40,36,38,37,38,49,46,58,42,57,52,56,48,53,51,50,52,52,51,50,50,50,49,48,51,51,48,45,55,60,46,54,73,71,60,81,70,93,72,76,73,87,69,79,75,67,66,71,72,63,82,54,82,76,83,62,55,41,58,36,36,40,37,42,37,39,78,78,27,65,39,25,45,37,37,38,33,37,27,52,92,56,42,79,41,72,75,30,53,30,74,40,51,54,86,55,51,53,49,77,39,96,43,74,66,8,51,49,44,49,71,44,28,48,54,52,64,61,62,86,76,52,53,68,68,58,52,52,40,52,50,50,51,39,40,73,71,58,57,44,48,68,45,49,51,49,50,55,52,48,33,53,53,49,51,53,53,50,49,52,51,47,50,48,54,52,40,53,58,69,71,102

pLDDT: mean 73.87, std 29.16, range [17.66, 98.69]

Organism: Zancudomyces culisetae (NCBI:txid1213189)